Protein AF-0000000087156519 (afdb_homodimer)

Organism: NCBI:txid2511166

Secondary structure (DSSP, 8-state):
---------HHHHHHHHGGGS-HHHHHHHHHHHHTHHHHHHS-HHHHHHHHTS-HHHHHHHHHHTT-SSHHHHHHHHHHHHS--S--TTGGG-----SSTTHHHHHHHHHHHHHHHHHHTS-HHHHHHHHHHHHH-SSEEEEE-GGGHHHHHHHHHHHHTT-TTTEEETTSSS-HHHHHHH--TT-EEEEEE-SSPBHHHHHHHHHHHHTTPEEEEEESSTT-GGGTT-SEEEE--SSSS-SSS---HHHHHHHHHHHHHHHHHHHHHHHHHHHHHHHHHHHTT-B-----/---------HHHHHHHHGGGS-HHHHHHHHHHHHTHHHHHHS-HHHHHHHHTS-HHHHHHHHHHTT-SSHHHHHHHHHHHHS--S--TTGGG-----SSTTHHHHHHHHHHHHHHHHHHTS-HHHHHHHHHHHHH-SSEEEEE-GGGHHHHHHHHHHHHTT-TTTEEETTSSS-HHHHHHH--TT-EEEEEE-SSPBHHHHHHHHHHHHTTPEEEEEESSTT-GGGTT-SEEEE--SSSS-SSS---HHHHHHHHHHHHHHHHHHHHHHHHHHHHHHHHHHHTT-B-----

Foldseek 3Di:
DPPPDPDPQLLRLLVVCLVVDPPLLNLLSVLCNVPLVCLQVDDLVVSCVVSVHDSVSLQVNCVSSPHNGSVRSSCSSCCSVVVPPPLVQQVLDDDQDDDPCSVVVLVVQQVVLLVVQLVVWDLVLLLVVLVLQLQAQAEEEEDDDVCVVLSVVLQVLLCLQVVPHYYYQCPPDDNVVVLVPAALRYEYEAEDEPPGDPVSLVSLVSCVVRNHQYEYEYQDCPPNSNVPHPGYTHTHQSRRGHRGTDCSNVNVSSVSSSVSNLVVCPPSSVVSNVVSVVVCVVVVVDDDPPD/DPPPDPDPQLLRLLVVCLVVDPPLLNLLSVLCNVPLVCLQVDDLVVSCVVSVHDSVSQQVNCVSSPHNGSVRSSCSSCCSVVCVPPLVQQVLDDDQDDDPCSVVVLVVQQVVLLVVQLVVWDLVLLLVVLVLQLQAQAEEEEDDDVCVVLRVVLQVLLCLQVVPHYYYQCPPDDNVVVLVPAALRYEYEAEDEPPGDPVSLVSLVSCVVRNHQYEYEYQDCPPNSNVPHPGYTHTHQSRRGHRGTDCSNVNVSSVSSSVSNLVVCPPSSVVSNVVSVVVCVVVVVDDDPPD

Solvent-accessible surface area (backbone atoms only — not comparable to full-atom values): 29802 Å² total; per-residue (Å²): 130,84,76,67,68,53,74,63,54,56,62,53,47,47,63,69,44,37,83,78,41,58,69,72,42,27,54,54,48,50,49,40,68,73,35,48,68,53,51,49,72,49,53,64,64,58,52,16,63,74,68,72,46,59,56,65,50,49,32,50,41,20,39,74,73,70,32,93,22,39,68,53,40,31,46,41,38,23,50,59,51,30,72,40,87,73,45,66,34,57,68,43,45,64,75,70,61,82,63,97,53,34,52,31,48,50,34,45,52,25,39,50,37,48,26,55,37,35,72,68,43,59,31,60,50,42,39,54,44,20,54,54,53,61,72,28,68,34,36,38,32,32,28,55,80,68,34,27,23,46,31,48,33,40,48,52,60,42,31,42,46,35,66,89,30,58,45,55,57,52,67,89,48,64,47,67,62,50,50,70,65,56,40,52,57,24,27,36,37,40,39,48,46,89,76,35,40,35,64,51,34,50,50,37,50,38,31,55,76,35,52,20,47,29,34,19,40,25,47,48,90,80,38,74,44,39,65,88,39,77,32,74,43,60,28,53,25,71,73,22,66,45,36,53,69,41,56,40,34,52,39,44,51,39,52,40,33,42,38,44,30,43,51,74,44,41,70,62,22,46,51,39,28,45,53,42,50,51,51,46,55,68,66,55,42,48,50,75,79,51,108,127,85,75,66,68,48,76,64,53,52,62,53,46,47,64,69,43,36,83,76,41,58,69,73,42,27,53,53,49,50,50,40,67,73,34,48,68,53,51,50,73,47,52,65,65,59,51,16,62,76,68,71,46,58,55,65,50,49,32,50,42,19,39,73,73,70,32,94,23,38,69,53,39,31,47,41,36,25,50,55,52,29,66,44,88,70,43,70,35,56,67,43,46,64,76,71,60,82,62,98,54,34,51,30,49,50,35,44,52,24,38,50,36,47,27,56,36,35,73,69,42,58,31,60,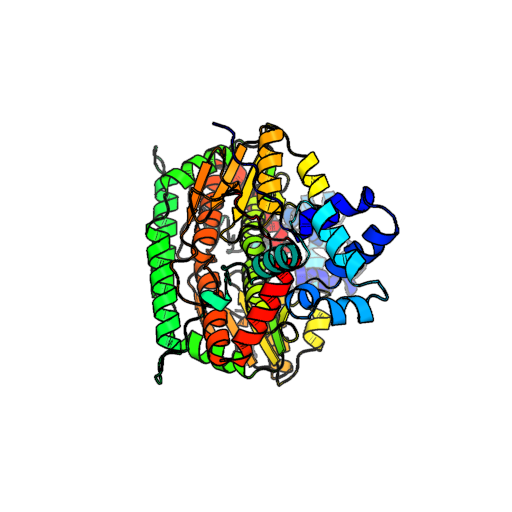51,43,39,54,44,20,54,55,53,60,71,28,66,33,38,37,32,32,27,54,80,67,34,28,22,47,31,49,34,41,49,52,58,42,33,42,46,37,68,89,31,56,42,55,54,51,68,89,46,63,47,67,63,49,50,70,65,55,38,52,57,24,25,36,36,40,38,50,47,89,77,34,39,34,65,50,36,50,50,38,49,37,30,53,74,34,52,20,46,29,34,20,40,25,47,48,89,80,38,73,45,38,65,87,40,76,33,74,43,62,27,53,24,71,74,22,65,45,36,55,68,40,57,41,34,52,39,45,51,41,53,40,32,42,39,43,31,44,49,73,44,42,70,62,24,46,50,37,28,44,53,41,50,52,53,47,56,68,66,56,41,49,52,75,81,51,112

Radius of gyration: 28.15 Å; Cα contacts (8 Å, |Δi|>4): 1035; chains: 2; bounding box: 55×90×62 Å

Sequence (582 aa):
MAQAQPKPSPLNELCSALPSLPMRLQEVGRFVAANDYDATTRSMRDLAAVAGADPASFTRLAKALGYSGWDELRAALTEARRPAQTSPFSGRAKSRRAGPNADVKLVHDKLEAEAAGLARISASAIAEAARALHTANRIWIAGFRSCRSVAELLTYQLRLFRPDAVQLVGGSGPFDLDHGAFRADDAVIVIGFAPYTTVSVETARAAHDARATLIAIADTIAAPMAEGCDHLLLFEAAASPGFFPSLTGAIAVAQSLAAVSFTLGGAGAKRKLEETEGRLAEMSQYFVEKGMAQAQPKPSPLNELCSALPSLPMRLQEVGRFVAANDYDATTRSMRDLAAVAGADPASFTRLAKALGYSGWDELRAALTEARRPAQTSPFSGRAKSRRAGPNADVKLVHDKLEAEAAGLARISASAIAEAARALHTANRIWIAGFRSCRSVAELLTYQLRLFRPDAVQLVGGSGPFDLDHGAFRADDAVIVIGFAPYTTVSVETARAAHDARATLIAIADTIAAPMAEGCDHLLLFEAAASPGFFPSLTGAIAVAQSLAAVSFTLGGAGAKRKLEETEGRLAEMSQYFVEKG

pLDDT: mean 87.18, std 15.37, range [23.73, 98.94]

Structure (mmCIF, N/CA/C/O backbone):
data_AF-0000000087156519-model_v1
#
loop_
_entity.id
_entity.type
_entity.pdbx_description
1 polymer 'Transcriptional regulator'
#
loop_
_atom_site.group_PDB
_atom_site.id
_atom_site.type_symbol
_atom_site.label_atom_id
_atom_site.label_alt_id
_atom_site.label_comp_id
_atom_site.label_asym_id
_atom_site.label_entity_id
_atom_site.label_seq_id
_atom_site.pdbx_PDB_ins_code
_atom_site.Cartn_x
_atom_site.Cartn_y
_atom_site.Cartn_z
_atom_site.occupancy
_atom_site.B_iso_or_equiv
_atom_site.auth_seq_id
_atom_site.auth_comp_id
_atom_site.auth_asym_id
_atom_site.auth_atom_id
_atom_site.pdbx_PDB_model_num
ATOM 1 N N . MET A 1 1 ? -28.344 25.875 18.547 1 23.73 1 MET A N 1
ATOM 2 C CA . MET A 1 1 ? -26.938 26.234 18.734 1 23.73 1 MET A CA 1
ATOM 3 C C . MET A 1 1 ? -26.234 26.391 17.391 1 23.73 1 MET A C 1
ATOM 5 O O . MET A 1 1 ? -26.297 25.5 16.547 1 23.73 1 MET A O 1
ATOM 9 N N . ALA A 1 2 ? -26.047 27.578 16.938 1 32.5 2 ALA A N 1
ATOM 10 C CA . ALA A 1 2 ? -25.547 27.984 15.633 1 32.5 2 ALA A CA 1
ATOM 11 C C . ALA A 1 2 ? -24.219 27.297 15.312 1 32.5 2 ALA A C 1
ATOM 13 O O . ALA A 1 2 ? -23.266 27.359 16.109 1 32.5 2 ALA A O 1
ATOM 14 N N . GLN A 1 3 ? -24.141 26.234 14.695 1 28.61 3 GLN A N 1
ATOM 15 C CA . GLN A 1 3 ? -23.031 25.391 14.266 1 28.61 3 GLN A CA 1
ATOM 16 C C . GLN A 1 3 ? -21.938 26.219 13.617 1 28.61 3 GLN A C 1
ATOM 18 O O . GLN A 1 3 ? -22.172 26.922 12.641 1 28.61 3 GLN A O 1
ATOM 23 N N . ALA A 1 4 ? -21.047 26.672 14.398 1 34.34 4 ALA A N 1
ATOM 24 C CA . ALA A 1 4 ? -19.953 27.562 14 1 34.34 4 ALA A CA 1
ATOM 25 C C . ALA A 1 4 ? -19.312 27.094 12.703 1 34.34 4 ALA A C 1
ATOM 27 O O . ALA A 1 4 ? -18.844 25.953 12.602 1 34.34 4 ALA A O 1
ATOM 28 N N . GLN A 1 5 ? -19.547 27.516 11.562 1 34.28 5 GLN A N 1
ATOM 29 C CA . GLN A 1 5 ? -18.969 27.328 10.227 1 34.28 5 GLN A CA 1
ATOM 30 C C . GLN A 1 5 ? -17.453 27.438 10.266 1 34.28 5 GLN A C 1
ATOM 32 O O . GLN A 1 5 ? -16.891 28.312 10.938 1 34.28 5 GLN A O 1
ATOM 37 N N . PRO A 1 6 ? -16.688 26.406 10.156 1 37.06 6 PRO A N 1
ATOM 38 C CA . PRO A 1 6 ? -15.227 26.562 10.148 1 37.06 6 PRO A CA 1
ATOM 39 C C . PRO A 1 6 ? -14.766 27.812 9.43 1 37.06 6 PRO A C 1
ATOM 41 O O . PRO A 1 6 ? -15.289 28.156 8.367 1 37.06 6 PRO A O 1
ATOM 44 N N . LYS A 1 7 ? -14.281 28.766 10.016 1 44.81 7 LYS A N 1
ATOM 45 C CA . LYS A 1 7 ? -13.812 30.016 9.422 1 44.81 7 LYS A CA 1
ATOM 46 C C . LYS A 1 7 ? -12.766 29.75 8.344 1 44.81 7 LYS A C 1
ATOM 48 O O . LYS A 1 7 ? -11.828 28.984 8.562 1 44.81 7 LYS A O 1
ATOM 53 N N . PRO A 1 8 ? -12.859 29.875 7.094 1 51.47 8 PRO A N 1
ATOM 54 C CA . PRO A 1 8 ? -11.922 29.766 5.98 1 51.47 8 PRO A CA 1
ATOM 55 C C . PRO A 1 8 ? -10.531 30.297 6.328 1 51.47 8 PRO A C 1
ATOM 57 O O . PRO A 1 8 ? -10.398 31.172 7.191 1 51.47 8 PRO A O 1
ATOM 60 N N . SER A 1 9 ? -9.422 29.438 6.012 1 63.62 9 SER A N 1
ATOM 61 C CA . SER A 1 9 ? -8.086 30 6.16 1 63.62 9 SER A CA 1
ATOM 62 C C . SER A 1 9 ? -8.031 31.453 5.68 1 63.62 9 SER A C 1
ATOM 64 O O . SER A 1 9 ? -8.789 31.828 4.781 1 63.62 9 SER A O 1
ATOM 66 N N . PRO A 1 10 ? -7.383 32.25 6.414 1 74.25 10 PRO A N 1
ATOM 67 C CA . PRO A 1 10 ? -7.297 33.656 5.996 1 74.25 10 PRO A CA 1
ATOM 68 C C . PRO A 1 10 ? -6.91 33.812 4.527 1 74.25 10 PRO A C 1
ATOM 70 O O . PRO A 1 10 ? -7.395 34.719 3.85 1 74.25 10 PRO A O 1
ATOM 73 N N . LEU A 1 11 ? -6.168 32.75 4.125 1 73.94 11 LEU A N 1
ATOM 74 C CA . LEU A 1 11 ? -5.801 32.812 2.715 1 73.94 11 LEU A CA 1
ATOM 75 C C . LEU A 1 11 ? -6.996 32.469 1.831 1 73.94 11 LEU A C 1
ATOM 77 O O . LEU A 1 11 ? -7.188 33.062 0.776 1 73.94 11 LEU A O 1
ATOM 81 N N . ASN A 1 12 ? -7.738 31.5 2.238 1 70.62 12 ASN A N 1
ATOM 82 C CA . ASN A 1 12 ? -8.945 31.156 1.5 1 70.62 12 ASN A CA 1
ATOM 83 C C . ASN A 1 12 ? -9.969 32.281 1.521 1 70.62 12 ASN A C 1
ATOM 85 O O . ASN A 1 12 ? -10.633 32.531 0.517 1 70.62 12 ASN A O 1
ATOM 89 N N . GLU A 1 13 ? -10.078 32.875 2.607 1 75.5 13 GLU A N 1
ATOM 90 C CA . GLU A 1 13 ? -10.953 34.031 2.723 1 75.5 13 GLU A CA 1
ATOM 91 C C . GLU A 1 13 ? -10.516 35.156 1.774 1 75.5 13 GLU A C 1
ATOM 93 O O . GLU A 1 13 ? -11.352 35.781 1.11 1 75.5 13 GLU A O 1
ATOM 98 N N . LEU A 1 14 ? -9.266 35.344 1.737 1 80.62 14 LEU A N 1
ATOM 99 C CA . LEU A 1 14 ? -8.688 36.344 0.848 1 80.62 14 LEU A CA 1
ATOM 100 C C . LEU A 1 14 ? -9 36 -0.609 1 80.62 14 LEU A C 1
ATOM 102 O O . LEU A 1 14 ? -9.516 36.875 -1.342 1 80.62 14 LEU A O 1
ATOM 106 N N . CYS A 1 15 ? -8.758 34.781 -0.983 1 76.5 15 CYS A N 1
ATOM 107 C CA . CYS A 1 15 ? -8.945 34.375 -2.371 1 76.5 15 CYS A CA 1
ATOM 108 C C . CYS A 1 15 ? -10.414 34.406 -2.762 1 76.5 15 CYS A C 1
ATOM 110 O O . CYS A 1 15 ? -10.75 34.812 -3.881 1 76.5 15 CYS A O 1
ATOM 112 N N . SER A 1 16 ? -11.219 34.094 -1.845 1 76.25 16 SER A N 1
ATOM 113 C CA . SER A 1 16 ? -12.656 34.094 -2.1 1 76.25 16 SER A CA 1
ATOM 114 C C . SER A 1 16 ? -13.188 35.531 -2.201 1 76.25 16 SER A C 1
ATOM 116 O O . SER A 1 16 ? -14.156 35.781 -2.918 1 76.25 16 SER A O 1
ATOM 118 N N . ALA A 1 17 ? -12.547 36.406 -1.585 1 80.25 17 ALA A N 1
ATOM 119 C CA . ALA A 1 17 ? -13.039 37.781 -1.518 1 80.25 17 ALA A CA 1
ATOM 120 C C . ALA A 1 17 ? -12.477 38.625 -2.666 1 80.25 17 ALA A C 1
ATOM 122 O O . ALA A 1 17 ? -13.008 39.688 -2.982 1 80.25 17 ALA A O 1
ATOM 123 N N . LEU A 1 18 ? -11.469 38.125 -3.342 1 82 18 LEU A N 1
ATOM 124 C CA . LEU A 1 18 ? -10.703 38.875 -4.32 1 82 18 LEU A CA 1
ATOM 125 C C . LEU A 1 18 ? -11.617 39.438 -5.402 1 82 18 LEU A C 1
ATOM 127 O O . LEU A 1 18 ? -11.547 40.625 -5.727 1 82 18 LEU A O 1
ATOM 131 N N . PRO A 1 19 ? -12.57 38.656 -5.883 1 78 19 PRO A N 1
ATOM 132 C CA . PRO A 1 19 ? -13.391 39.156 -6.984 1 78 19 PRO A CA 1
ATOM 133 C C . PRO A 1 19 ? -14.297 40.312 -6.555 1 78 19 PRO A C 1
ATOM 135 O O . PRO A 1 19 ? -14.727 41.125 -7.391 1 78 19 PRO A O 1
ATOM 138 N N . SER A 1 20 ? -14.539 40.469 -5.367 1 85.19 20 SER A N 1
ATOM 139 C CA . SER A 1 20 ? -15.484 41.469 -4.879 1 85.19 20 SER A CA 1
ATOM 140 C C . SER A 1 20 ? -14.766 42.719 -4.402 1 85.19 20 SER A C 1
ATOM 142 O O . SER A 1 20 ? -15.406 43.719 -4.078 1 85.19 20 SER A O 1
ATOM 144 N N . LEU A 1 21 ? -13.531 42.719 -4.496 1 86.56 21 LEU A N 1
ATOM 145 C CA . LEU A 1 21 ? -12.75 43.875 -4 1 86.56 21 LEU A CA 1
ATOM 146 C C . LEU A 1 21 ? -12.484 44.875 -5.117 1 86.56 21 LEU A C 1
ATOM 148 O O . LEU A 1 21 ? -12.445 44.5 -6.293 1 86.56 21 LEU A O 1
ATOM 152 N N . PRO A 1 22 ? -12.414 46.188 -4.773 1 89.06 22 PRO A N 1
ATOM 153 C CA . PRO A 1 22 ? -11.969 47.156 -5.773 1 89.06 22 PRO A CA 1
ATOM 154 C C . PRO A 1 22 ? -10.625 46.781 -6.391 1 89.06 22 PRO A C 1
ATOM 156 O O . PRO A 1 22 ? -9.82 46.094 -5.766 1 89.06 22 PRO A O 1
ATOM 159 N N . MET A 1 23 ? -10.414 47.25 -7.555 1 85.94 23 MET A N 1
ATOM 160 C CA . MET A 1 23 ? -9.289 46.875 -8.398 1 85.94 23 MET A CA 1
ATOM 161 C C . MET A 1 23 ? -7.969 47.031 -7.648 1 85.94 23 MET A C 1
ATOM 163 O O . MET A 1 23 ? -7.105 46.156 -7.711 1 85.94 23 MET A O 1
ATOM 167 N N . ARG A 1 24 ? -7.836 48.125 -7 1 85.75 24 ARG A N 1
ATOM 168 C CA . ARG A 1 24 ? -6.582 48.375 -6.305 1 85.75 24 ARG A CA 1
ATOM 169 C C . ARG A 1 24 ? -6.355 47.375 -5.18 1 85.75 24 ARG A C 1
ATOM 171 O O . ARG A 1 24 ? -5.23 46.906 -4.965 1 85.75 24 ARG A O 1
ATOM 178 N N . LEU A 1 25 ? -7.406 47 -4.469 1 90.62 25 LEU A N 1
ATOM 179 C CA . LEU A 1 25 ? -7.309 46.031 -3.383 1 90.62 25 LEU A CA 1
ATOM 180 C C . LEU A 1 25 ? -7.148 44.625 -3.932 1 90.62 25 LEU A C 1
ATOM 182 O O . LEU A 1 25 ? -6.492 43.781 -3.311 1 90.62 25 LEU A O 1
ATOM 186 N N . GLN A 1 26 ? -7.656 44.344 -5.082 1 89.44 26 GLN A N 1
ATOM 187 C CA . GLN A 1 26 ? -7.453 43.062 -5.73 1 89.44 26 GLN A CA 1
ATOM 188 C C . GLN A 1 26 ? -5.973 42.812 -6.02 1 89.44 26 GLN A C 1
ATOM 190 O O . GLN A 1 26 ? -5.473 41.719 -5.828 1 89.44 26 GLN A O 1
ATOM 195 N N . GLU A 1 27 ? -5.379 43.844 -6.508 1 87.62 27 GLU A N 1
ATOM 196 C CA . GLU A 1 27 ? -3.961 43.719 -6.836 1 87.62 27 GLU A CA 1
ATOM 197 C C . GLU A 1 27 ? -3.135 43.406 -5.598 1 87.62 27 GLU A C 1
ATOM 199 O O . GLU A 1 27 ? -2.289 42.5 -5.625 1 87.62 27 GLU A O 1
ATOM 204 N N . VAL A 1 28 ? -3.396 44.156 -4.523 1 90.31 28 VAL A N 1
ATOM 205 C CA . VAL A 1 28 ? -2.686 43.938 -3.268 1 90.31 28 VAL A CA 1
ATOM 206 C C . VAL A 1 28 ? -3.039 42.562 -2.717 1 90.31 28 VAL A C 1
ATOM 208 O O . VAL A 1 28 ? -2.16 41.812 -2.258 1 90.31 28 VAL A O 1
ATOM 211 N N . GLY A 1 29 ? -4.297 42.125 -2.781 1 89.75 29 GLY A N 1
ATOM 212 C CA . GLY A 1 29 ? -4.734 40.844 -2.33 1 89.75 29 GLY A CA 1
ATOM 213 C C . GLY A 1 29 ? -4.094 39.688 -3.096 1 89.75 29 GLY A C 1
ATOM 214 O O . GLY A 1 29 ? -3.672 38.688 -2.502 1 89.75 29 GLY A O 1
ATOM 215 N N . ARG A 1 30 ? -4.031 39.844 -4.395 1 83.94 30 ARG A N 1
ATOM 216 C CA . ARG A 1 30 ? -3.369 38.812 -5.223 1 83.94 30 ARG A CA 1
ATOM 217 C C . ARG A 1 30 ? -1.894 38.688 -4.859 1 83.94 30 ARG A C 1
ATOM 219 O O . ARG A 1 30 ? -1.342 37.594 -4.848 1 83.94 30 ARG A O 1
ATOM 226 N N . PHE A 1 31 ? -1.334 39.844 -4.699 1 86.56 31 PHE A N 1
ATOM 227 C CA . PHE A 1 31 ? 0.065 39.844 -4.289 1 86.56 31 PHE A CA 1
ATOM 228 C C . PHE A 1 31 ? 0.248 39.062 -2.986 1 86.56 31 PHE A C 1
ATOM 230 O O . PHE A 1 31 ? 1.136 38.219 -2.881 1 86.56 31 PHE A O 1
ATOM 237 N N . VAL A 1 32 ? -0.592 39.281 -1.939 1 86.31 32 VAL A N 1
ATOM 238 C CA . VAL A 1 32 ? -0.508 38.625 -0.637 1 86.31 32 VAL A CA 1
ATOM 239 C C . VAL A 1 32 ? -0.755 37.125 -0.794 1 86.31 32 VAL A C 1
ATOM 241 O O . VAL A 1 32 ? -0.045 36.312 -0.204 1 86.31 32 VAL A O 1
ATOM 244 N N . ALA A 1 33 ? -1.705 36.844 -1.602 1 79 33 ALA A N 1
ATOM 245 C CA . ALA A 1 33 ? -2.031 35.438 -1.836 1 79 33 ALA A CA 1
ATOM 246 C C . ALA A 1 33 ? -0.871 34.688 -2.51 1 79 33 ALA A C 1
ATOM 248 O O . ALA A 1 33 ? -0.598 33.531 -2.203 1 79 33 ALA A O 1
ATOM 249 N N . ALA A 1 34 ? -0.199 35.406 -3.348 1 75.25 34 ALA A N 1
ATOM 250 C CA . ALA A 1 34 ? 0.917 34.844 -4.094 1 75.25 34 ALA A CA 1
ATOM 251 C C . ALA A 1 34 ? 2.186 34.812 -3.246 1 75.25 34 ALA A C 1
ATOM 253 O O . ALA A 1 34 ? 3.1 34.031 -3.51 1 75.25 34 ALA A O 1
ATOM 254 N N . ASN A 1 35 ? 2.268 35.719 -2.334 1 75.38 35 ASN A N 1
ATOM 255 C CA . ASN A 1 35 ? 3.438 35.844 -1.474 1 75.38 35 ASN A CA 1
ATOM 256 C C . ASN A 1 35 ? 3.074 35.656 -0.003 1 75.38 35 ASN A C 1
ATOM 258 O O . ASN A 1 35 ? 3.436 36.469 0.839 1 75.38 35 ASN A O 1
ATOM 262 N N . ASP A 1 36 ? 2.311 34.594 0.16 1 72.06 36 ASP A N 1
ATOM 263 C CA . ASP A 1 36 ? 1.733 34.344 1.479 1 72.06 36 ASP A CA 1
ATOM 264 C C . ASP A 1 36 ? 2.826 34.188 2.533 1 72.06 36 ASP A C 1
ATOM 266 O O . ASP A 1 36 ? 2.686 34.656 3.66 1 72.06 36 ASP A O 1
ATOM 270 N N . TYR A 1 37 ? 3.914 33.531 2.238 1 69.44 37 TYR A N 1
ATOM 271 C CA . TYR A 1 37 ? 5.039 33.375 3.158 1 69.44 37 TYR A CA 1
ATOM 272 C C . TYR A 1 37 ? 5.629 34.75 3.504 1 69.44 37 TYR A C 1
ATOM 274 O O . TYR A 1 37 ? 5.824 35.062 4.68 1 69.44 37 TYR A O 1
ATOM 282 N N . ASP A 1 38 ? 5.906 35.5 2.568 1 76.44 38 ASP A N 1
ATOM 283 C CA . ASP A 1 38 ? 6.477 36.812 2.781 1 76.44 38 ASP A CA 1
ATOM 284 C C . ASP A 1 38 ? 5.527 37.719 3.586 1 76.44 38 ASP A C 1
ATOM 286 O O . ASP A 1 38 ? 5.969 38.5 4.414 1 76.44 38 ASP A O 1
ATOM 290 N N . ALA A 1 39 ? 4.246 37.5 3.365 1 80.81 39 ALA A N 1
ATOM 291 C CA . ALA A 1 39 ? 3.234 38.312 4.062 1 80.81 39 ALA A CA 1
ATOM 292 C C . ALA A 1 39 ? 3.289 38.062 5.566 1 80.81 39 ALA A C 1
ATOM 294 O O . ALA A 1 39 ? 2.857 38.906 6.352 1 80.81 39 ALA A O 1
ATOM 295 N N . THR A 1 40 ? 3.846 36.906 5.922 1 78.19 40 THR A N 1
ATOM 296 C CA . THR A 1 40 ? 3.902 36.562 7.344 1 78.19 40 THR A CA 1
ATOM 297 C C . THR A 1 40 ? 5.27 36.906 7.922 1 78.19 40 THR A C 1
ATOM 299 O O . THR A 1 40 ? 5.434 36.969 9.141 1 78.19 40 THR A O 1
ATOM 302 N N . THR A 1 41 ? 6.273 37.125 7.141 1 76.5 41 THR A N 1
ATOM 303 C CA . THR A 1 41 ? 7.637 37.25 7.645 1 76.5 41 THR A CA 1
ATOM 304 C C . THR A 1 41 ? 8.164 38.656 7.434 1 76.5 41 THR A C 1
ATOM 306 O O . THR A 1 41 ? 9.07 39.094 8.141 1 76.5 41 THR A O 1
ATOM 309 N N . ARG A 1 42 ? 7.637 39.375 6.559 1 79.81 42 ARG A N 1
ATOM 310 C CA . ARG A 1 42 ? 8.141 40.688 6.219 1 79.81 42 ARG A CA 1
ATOM 311 C C . ARG A 1 42 ? 7.234 41.781 6.793 1 79.81 42 ARG A C 1
ATOM 313 O O . ARG A 1 42 ? 6.062 41.531 7.082 1 79.81 42 ARG A O 1
ATOM 320 N N . SER A 1 43 ? 7.797 43 6.953 1 87.19 43 SER A N 1
ATOM 321 C CA . SER A 1 43 ? 7.012 44.125 7.426 1 87.19 43 SER A CA 1
ATOM 322 C C . SER A 1 43 ? 6.059 44.625 6.344 1 87.19 43 SER A C 1
ATOM 324 O O . SER A 1 43 ? 6.281 44.375 5.156 1 87.19 43 SER A O 1
ATOM 326 N N . MET A 1 44 ? 5.004 45.25 6.793 1 88.12 44 MET A N 1
ATOM 327 C CA . MET A 1 44 ? 4.043 45.844 5.863 1 88.12 44 MET A CA 1
ATOM 328 C C . MET A 1 44 ? 4.734 46.812 4.891 1 88.12 44 MET A C 1
ATOM 330 O O . MET A 1 44 ? 4.418 46.812 3.699 1 88.12 44 MET A O 1
ATOM 334 N N . ARG A 1 45 ? 5.668 47.594 5.391 1 88.94 45 ARG A N 1
ATOM 335 C CA . ARG A 1 45 ? 6.383 48.562 4.566 1 88.94 45 ARG A CA 1
ATOM 336 C C . ARG A 1 45 ? 7.184 47.875 3.473 1 88.94 45 ARG A C 1
ATOM 338 O O . ARG A 1 45 ? 7.18 48.312 2.318 1 88.94 45 ARG A O 1
ATOM 345 N N . ASP A 1 46 ? 7.855 46.812 3.814 1 88.06 46 ASP A N 1
ATOM 346 C CA . ASP A 1 46 ? 8.633 46.031 2.854 1 88.06 46 ASP A CA 1
ATOM 347 C C . ASP A 1 46 ? 7.734 45.406 1.801 1 88.06 46 ASP A C 1
ATOM 349 O O . ASP A 1 46 ? 8.055 45.406 0.61 1 88.06 46 ASP A O 1
ATOM 353 N N . LEU A 1 47 ? 6.605 44.781 2.244 1 89.31 47 LEU A N 1
ATOM 354 C CA . LEU A 1 47 ? 5.652 44.125 1.341 1 89.31 47 LEU A CA 1
ATOM 355 C C . LEU A 1 47 ? 5.082 45.156 0.348 1 89.31 47 LEU A C 1
ATOM 357 O O . LEU A 1 47 ? 4.969 44.844 -0.844 1 89.31 47 LEU A O 1
ATOM 361 N N . ALA A 1 48 ? 4.801 46.312 0.843 1 92.25 48 ALA A N 1
ATOM 362 C CA . ALA A 1 48 ? 4.258 47.406 0.007 1 92.25 48 ALA A CA 1
ATOM 363 C C . ALA A 1 48 ? 5.27 47.844 -1.049 1 92.25 48 ALA A C 1
ATOM 365 O O . ALA A 1 48 ? 4.91 48.031 -2.209 1 92.25 48 ALA A O 1
ATOM 366 N N . ALA A 1 49 ? 6.492 47.969 -0.618 1 90.62 49 ALA A N 1
ATOM 367 C CA . ALA A 1 49 ? 7.547 48.375 -1.539 1 90.62 49 ALA A CA 1
ATOM 368 C C . ALA A 1 49 ? 7.699 47.375 -2.684 1 90.62 49 ALA A C 1
ATOM 370 O O . ALA A 1 49 ? 7.82 47.75 -3.846 1 90.62 49 ALA A O 1
ATOM 371 N N . VAL A 1 50 ? 7.629 46.062 -2.352 1 86.81 50 VAL A N 1
ATOM 372 C CA . VAL A 1 50 ? 7.805 45 -3.336 1 86.81 50 VAL A CA 1
ATOM 373 C C . VAL A 1 50 ? 6.574 44.938 -4.234 1 86.81 50 VAL A C 1
ATOM 375 O O . VAL A 1 50 ? 6.695 44.688 -5.441 1 86.81 50 VAL A O 1
ATOM 378 N N . ALA A 1 51 ? 5.426 45.125 -3.66 1 88.12 51 ALA A N 1
ATOM 379 C CA . ALA A 1 51 ? 4.164 45.031 -4.387 1 88.12 51 ALA A CA 1
ATOM 380 C C . ALA A 1 51 ? 3.898 46.312 -5.199 1 88.12 51 ALA A C 1
ATOM 382 O O . ALA A 1 51 ? 3.014 46.312 -6.059 1 88.12 51 ALA A O 1
ATOM 383 N N . GLY A 1 52 ? 4.637 47.375 -4.953 1 89.12 52 GLY A N 1
ATOM 384 C CA . GLY A 1 52 ? 4.367 48.656 -5.59 1 89.12 52 GLY A CA 1
ATOM 385 C C . GLY A 1 52 ? 3.057 49.281 -5.152 1 89.12 52 GLY A C 1
ATOM 386 O O . GLY A 1 52 ? 2.34 49.875 -5.965 1 89.12 52 GLY A O 1
ATOM 387 N N . ALA A 1 53 ? 2.629 49.062 -3.994 1 91 53 ALA A N 1
ATOM 388 C CA . ALA A 1 53 ? 1.371 49.562 -3.459 1 91 53 ALA A CA 1
ATOM 389 C C . ALA A 1 53 ? 1.614 50.438 -2.225 1 91 53 ALA A C 1
ATOM 391 O O . ALA A 1 53 ? 2.697 50.406 -1.636 1 91 53 ALA A O 1
ATOM 392 N N . ASP A 1 54 ? 0.66 51.312 -1.935 1 90.88 54 ASP A N 1
ATOM 393 C CA . ASP A 1 54 ? 0.682 52.094 -0.702 1 90.88 54 ASP A CA 1
ATOM 394 C C . ASP A 1 54 ? 0.438 51.219 0.516 1 90.88 54 ASP A C 1
ATOM 396 O O . ASP A 1 54 ? -0.428 50.344 0.489 1 90.88 54 ASP A O 1
ATOM 400 N N . PRO A 1 55 ? 1.303 51.406 1.573 1 92.75 55 PRO A N 1
ATOM 401 C CA . PRO A 1 55 ? 1.071 50.625 2.799 1 92.75 55 PRO A CA 1
ATOM 402 C C . PRO A 1 55 ? -0.379 50.688 3.273 1 92.75 55 PRO A C 1
ATOM 404 O O . PRO A 1 55 ? -0.902 49.719 3.814 1 92.75 55 PRO A O 1
ATOM 407 N N . ALA A 1 56 ? -1.025 51.781 3.021 1 93.19 56 ALA A N 1
ATOM 408 C CA . ALA A 1 56 ? -2.418 51.938 3.428 1 93.19 56 ALA A CA 1
ATOM 409 C C . ALA A 1 56 ? -3.324 50.938 2.717 1 93.19 56 ALA A C 1
ATOM 411 O O . ALA A 1 56 ? -4.363 50.562 3.252 1 93.19 56 ALA A O 1
ATOM 412 N N . SER A 1 57 ? -2.955 50.594 1.535 1 94.12 57 SER A N 1
ATOM 413 C CA . SER A 1 57 ? -3.744 49.625 0.773 1 94.12 57 SER A CA 1
ATOM 414 C C . SER A 1 57 ? -3.799 48.281 1.479 1 94.12 57 SER A C 1
ATOM 416 O O . SER A 1 57 ? -4.801 47.562 1.394 1 94.12 57 SER A O 1
ATOM 418 N N . PHE A 1 58 ? -2.744 47.875 2.23 1 93.5 58 PHE A N 1
ATOM 419 C CA . PHE A 1 58 ? -2.727 46.625 2.988 1 93.5 58 PHE A CA 1
ATOM 420 C C . PHE A 1 58 ? -3.688 46.688 4.168 1 93.5 58 PHE A C 1
ATOM 422 O O . PHE A 1 58 ? -4.398 45.719 4.457 1 93.5 58 PHE A O 1
ATOM 429 N N . THR A 1 59 ? -3.736 47.812 4.789 1 93.44 59 THR A N 1
ATOM 430 C CA . THR A 1 59 ? -4.672 48.031 5.887 1 93.44 59 THR A CA 1
ATOM 431 C C . THR A 1 59 ? -6.113 48 5.379 1 93.44 59 THR A C 1
ATOM 433 O O . THR A 1 59 ? -6.988 47.406 6 1 93.44 59 THR A O 1
ATOM 436 N N . ARG A 1 60 ? -6.348 48.625 4.293 1 94.25 60 ARG A N 1
ATOM 437 C CA . ARG A 1 60 ? -7.68 48.656 3.695 1 94.25 60 ARG A CA 1
ATOM 438 C C . ARG A 1 60 ? -8.109 47.25 3.285 1 94.25 60 ARG A C 1
ATOM 440 O O . ARG A 1 60 ? -9.273 46.875 3.441 1 94.25 60 ARG A O 1
ATOM 447 N N . LEU A 1 61 ? -7.121 46.531 2.668 1 92.88 61 LEU A N 1
ATOM 448 C CA . LEU A 1 61 ? -7.406 45.125 2.332 1 92.88 61 LEU A CA 1
ATOM 449 C C . LEU A 1 61 ? -7.84 44.344 3.568 1 92.88 61 LEU A C 1
ATOM 451 O O . LEU A 1 61 ? -8.836 43.625 3.535 1 92.88 61 LEU A O 1
ATOM 455 N N . ALA A 1 62 ? -7.078 44.438 4.664 1 92.88 62 ALA A N 1
ATOM 456 C CA . ALA A 1 62 ? -7.387 43.75 5.906 1 92.88 62 ALA A CA 1
ATOM 457 C C . ALA A 1 62 ? -8.781 44.094 6.414 1 92.88 62 ALA A C 1
ATOM 459 O O . ALA A 1 62 ? -9.562 43.219 6.789 1 92.88 62 ALA A O 1
ATOM 460 N N . LYS A 1 63 ? -9.117 45.344 6.348 1 92.81 63 LYS A N 1
ATOM 461 C CA . LYS A 1 63 ? -10.43 45.812 6.805 1 92.81 63 LYS A CA 1
ATOM 462 C C . LYS A 1 63 ? -11.539 45.312 5.895 1 92.81 63 LYS A C 1
ATOM 464 O O . LYS A 1 63 ? -12.609 44.938 6.371 1 92.81 63 LYS A O 1
ATOM 469 N N . ALA A 1 64 ? -11.266 45.344 4.648 1 91.94 64 ALA A N 1
ATOM 470 C CA . ALA A 1 64 ? -12.25 44.812 3.697 1 91.94 64 ALA A CA 1
ATOM 471 C C . ALA A 1 64 ? -12.539 43.344 3.949 1 91.94 64 ALA A C 1
ATOM 473 O O . ALA A 1 64 ? -13.641 42.875 3.666 1 91.94 64 ALA A O 1
ATOM 474 N N . LEU A 1 65 ? -11.562 42.656 4.461 1 88.19 65 LEU A N 1
ATOM 475 C CA . LEU A 1 65 ? -11.703 41.219 4.746 1 88.19 65 LEU A CA 1
ATOM 476 C C . LEU A 1 65 ? -12.273 41.031 6.145 1 88.19 65 LEU A C 1
ATOM 478 O O . LEU A 1 65 ? -12.445 39.875 6.578 1 88.19 65 LEU A O 1
ATOM 482 N N . GLY A 1 66 ? -12.5 42.156 6.879 1 87.75 66 GLY A N 1
ATOM 483 C CA . GLY A 1 66 ? -13.141 42.062 8.18 1 87.75 66 GLY A CA 1
ATOM 484 C C . GLY A 1 66 ? -12.164 42.062 9.336 1 87.75 66 GLY A C 1
ATOM 485 O O . GLY A 1 66 ? -12.539 41.812 10.477 1 87.75 66 GLY A O 1
ATOM 486 N N . TYR A 1 67 ? -10.969 42.281 9.062 1 91.19 67 TYR A N 1
ATOM 487 C CA . TYR A 1 67 ? -9.977 42.375 10.125 1 91.19 67 TYR A CA 1
ATOM 488 C C . TYR A 1 67 ? -9.836 43.812 10.609 1 91.19 67 TYR A C 1
ATOM 490 O O . TYR A 1 67 ? -10.203 44.75 9.898 1 91.19 67 TYR A O 1
ATOM 498 N N . SER A 1 68 ? -9.312 44 11.789 1 90.88 68 SER A N 1
ATOM 499 C CA . SER A 1 68 ? -9.156 45.344 12.352 1 90.88 68 SER A CA 1
ATOM 500 C C . SER A 1 68 ? -8.031 46.094 11.656 1 90.88 68 SER A C 1
ATOM 502 O O . SER A 1 68 ? -7.996 47.344 11.68 1 90.88 68 SER A O 1
ATOM 504 N N . GLY A 1 69 ? -7.121 45.469 11.047 1 92.44 69 GLY A N 1
ATOM 505 C CA . GLY A 1 69 ? -5.973 46.031 10.352 1 92.44 69 GLY A CA 1
ATOM 506 C C . GLY A 1 69 ? -5.039 45 9.789 1 92.44 69 GLY A C 1
ATOM 507 O O . GLY A 1 69 ? -5.328 43.781 9.875 1 92.44 69 GLY A O 1
ATOM 508 N N . TRP A 1 70 ? -3.971 45.5 9.234 1 91.69 70 TRP A N 1
ATOM 509 C CA . TRP A 1 70 ? -3.006 44.594 8.602 1 91.69 70 TRP A CA 1
ATOM 510 C C . TRP A 1 70 ? -2.396 43.656 9.625 1 91.69 70 TRP A C 1
ATOM 512 O O . TRP A 1 70 ? -2.23 42.469 9.352 1 91.69 70 TRP A O 1
ATOM 522 N N . ASP A 1 71 ? -2.098 44.125 10.836 1 88.75 71 ASP A N 1
ATOM 523 C CA . ASP A 1 71 ? -1.449 43.312 11.852 1 88.75 71 ASP A CA 1
ATOM 524 C C . ASP A 1 71 ? -2.311 42.094 12.203 1 88.75 71 ASP A C 1
ATOM 526 O O . ASP A 1 71 ? -1.794 41 12.391 1 88.75 71 ASP A O 1
ATOM 530 N N . GLU A 1 72 ? -3.541 42.281 12.258 1 88.19 72 GLU A N 1
ATOM 531 C CA . GLU A 1 72 ? -4.449 41.156 12.555 1 88.19 72 GLU A CA 1
ATOM 532 C C . GLU A 1 72 ? -4.516 40.188 11.398 1 88.19 72 GLU A C 1
ATOM 534 O O . GLU A 1 72 ? -4.504 38.969 11.609 1 88.19 72 GLU A O 1
ATOM 539 N N . LEU A 1 73 ? -4.664 40.688 10.211 1 87.25 73 LEU A N 1
ATOM 540 C CA . LEU A 1 73 ? -4.645 39.781 9.062 1 87.25 73 LEU A CA 1
ATOM 541 C C . LEU A 1 73 ? -3.322 39.031 8.984 1 87.25 73 LEU A C 1
ATOM 543 O O . LEU A 1 73 ? -3.309 37.812 8.758 1 87.25 73 LEU A O 1
ATOM 547 N N . ARG A 1 74 ? -2.264 39.75 9.141 1 82.69 74 ARG A N 1
ATOM 548 C CA . ARG A 1 74 ? -0.95 39.125 9.141 1 82.69 74 ARG A CA 1
ATOM 549 C C . ARG A 1 74 ? -0.859 38.062 10.234 1 82.69 74 ARG A C 1
ATOM 551 O O . ARG A 1 74 ? -0.355 36.969 9.992 1 82.69 74 ARG A O 1
ATOM 558 N N . ALA A 1 75 ? -1.261 38.375 11.391 1 77.75 75 ALA A N 1
ATOM 559 C CA . ALA A 1 75 ? -1.275 37.375 12.469 1 77.75 75 ALA A CA 1
ATOM 560 C C . ALA A 1 75 ? -2.102 36.156 12.086 1 77.75 75 ALA A C 1
ATOM 562 O O . ALA A 1 75 ? -1.704 35.031 12.352 1 77.75 75 ALA A O 1
ATOM 563 N N . ALA A 1 76 ? -3.18 36.469 11.484 1 75.62 76 ALA A N 1
ATOM 564 C CA . ALA A 1 76 ? -4.031 35.375 11.023 1 75.62 76 ALA A CA 1
ATOM 565 C C . ALA A 1 76 ? -3.332 34.531 9.945 1 75.62 76 ALA A C 1
ATOM 567 O O . ALA A 1 76 ? -3.4 33.312 9.953 1 75.62 76 ALA A O 1
ATOM 568 N N . LEU A 1 77 ? -2.756 35.25 9.047 1 73.44 77 LEU A N 1
ATOM 569 C CA . LEU A 1 77 ? -1.993 34.562 8.008 1 73.44 77 LEU A CA 1
ATOM 570 C C . LEU A 1 77 ? -0.818 33.812 8.609 1 73.44 77 LEU A C 1
ATOM 572 O O . LEU A 1 77 ? -0.524 32.688 8.195 1 73.44 77 LEU A O 1
ATOM 576 N N . THR A 1 78 ? -0.119 34.562 9.492 1 69.19 78 THR A N 1
ATOM 577 C CA . THR A 1 78 ? 0.996 33.906 10.18 1 69.19 78 THR A CA 1
ATOM 578 C C . THR A 1 78 ? 0.519 32.688 10.953 1 69.19 78 THR A C 1
ATOM 580 O O . THR A 1 78 ? 1.147 31.625 10.898 1 69.19 78 THR A O 1
ATOM 583 N N . GLU A 1 79 ? -0.496 33.125 11.695 1 60.66 79 GLU A N 1
ATOM 584 C CA . GLU A 1 79 ? -1.076 32 12.438 1 60.66 79 GLU A CA 1
ATOM 585 C C . GLU A 1 79 ? -1.504 30.875 11.508 1 60.66 79 GLU A C 1
ATOM 587 O O . GLU A 1 79 ? -1.34 29.688 11.836 1 60.66 79 GLU A O 1
ATOM 592 N N . ALA A 1 80 ? -2.109 31.484 10.469 1 55.38 80 ALA A N 1
ATOM 593 C CA . ALA A 1 80 ? -2.529 30.5 9.469 1 55.38 80 ALA A CA 1
ATOM 594 C C . ALA A 1 80 ? -1.327 29.766 8.875 1 55.38 80 ALA A C 1
ATOM 596 O O . ALA A 1 80 ? -1.448 28.625 8.414 1 55.38 80 ALA A O 1
ATOM 597 N N . ARG A 1 81 ? -0.389 30.719 8.672 1 47.75 81 ARG A N 1
ATOM 598 C CA . ARG A 1 81 ? 0.863 30.156 8.18 1 47.75 81 ARG A CA 1
ATOM 599 C C . ARG A 1 81 ? 1.643 29.484 9.305 1 47.75 81 ARG A C 1
ATOM 601 O O . ARG A 1 81 ? 2.623 28.781 9.055 1 47.75 81 ARG A O 1
ATOM 608 N N . ARG A 1 82 ? 1.533 30.312 10.445 1 44.94 82 ARG A N 1
ATOM 609 C CA . ARG A 1 82 ? 2.166 29.547 11.516 1 44.94 82 ARG A CA 1
ATOM 610 C C . ARG A 1 82 ? 2.145 28.062 11.203 1 44.94 82 ARG A C 1
ATOM 612 O O . ARG A 1 82 ? 1.134 27.531 10.734 1 44.94 82 ARG A O 1
ATOM 619 N N . PRO A 1 83 ? 3.398 27.906 10.773 1 39.94 83 PRO A N 1
ATOM 620 C CA . PRO A 1 83 ? 3.23 26.453 10.727 1 39.94 83 PRO A CA 1
ATOM 621 C C . PRO A 1 83 ? 2.055 25.969 11.57 1 39.94 83 PRO A C 1
ATOM 623 O O . PRO A 1 83 ? 1.965 26.297 12.758 1 39.94 83 PRO A O 1
ATOM 626 N N . ALA A 1 84 ? 0.79 26.531 11.227 1 40.62 84 ALA A N 1
ATOM 627 C CA . ALA A 1 84 ? -0.062 25.859 12.203 1 40.62 84 ALA A CA 1
ATOM 628 C C . ALA A 1 84 ? 0.737 24.844 13.023 1 40.62 84 ALA A C 1
ATOM 630 O O . ALA A 1 84 ? 1.819 24.422 12.609 1 40.62 84 ALA A O 1
ATOM 631 N N . GLN A 1 85 ? 0.204 24.469 14.016 1 43.69 85 GLN A N 1
ATOM 632 C CA . GLN A 1 85 ? 0.477 23.188 14.672 1 43.69 85 GLN A CA 1
ATOM 633 C C . GLN A 1 85 ? 1.077 22.188 13.688 1 43.69 85 GLN A C 1
ATOM 635 O O . GLN A 1 85 ? 1.862 21.312 14.078 1 43.69 85 GLN A O 1
ATOM 640 N N . THR A 1 86 ? 0.403 21.516 12.383 1 52.78 86 THR A N 1
ATOM 641 C CA . THR A 1 86 ? 0.491 20.078 12.18 1 52.78 86 THR A CA 1
ATOM 642 C C . THR A 1 86 ? 1.605 19.734 11.188 1 52.78 86 THR A C 1
ATOM 644 O O . THR A 1 86 ? 1.432 19.875 9.977 1 52.78 86 THR A O 1
ATOM 647 N N . SER A 1 87 ? 2.656 20.562 11.25 1 76.31 87 SER A N 1
ATOM 648 C CA . SER A 1 87 ? 3.742 19.734 10.727 1 76.31 87 SER A CA 1
ATOM 649 C C . SER A 1 87 ? 3.502 18.25 11.016 1 76.31 87 SER A C 1
ATOM 651 O O . SER A 1 87 ? 4.188 17.656 11.852 1 76.31 87 SER A O 1
ATOM 653 N N . PRO A 1 88 ? 2.652 17.984 10.297 1 80.12 88 PRO A N 1
ATOM 654 C CA . PRO A 1 88 ? 2.213 16.641 10.711 1 80.12 88 PRO A CA 1
ATOM 655 C C . PRO A 1 88 ? 3.311 15.594 10.57 1 80.12 88 PRO A C 1
ATOM 657 O O . PRO A 1 88 ? 3.295 14.586 11.273 1 80.12 88 PRO A O 1
ATOM 660 N N . PHE A 1 89 ? 4.32 15.922 9.773 1 89.88 89 PHE A N 1
ATOM 661 C CA . PHE A 1 89 ? 5.355 14.914 9.547 1 89.88 89 PHE A CA 1
ATOM 662 C C . PHE A 1 89 ? 6.68 15.359 10.156 1 89.88 89 PHE A C 1
ATOM 664 O O . PHE A 1 89 ? 7.246 14.664 11.008 1 89.88 89 PHE A O 1
ATOM 671 N N . SER A 1 90 ? 7.113 16.609 9.859 1 88.69 90 SER A N 1
ATOM 672 C CA . SER A 1 90 ? 8.391 17.094 10.383 1 88.69 90 SER A CA 1
ATOM 673 C C . SER A 1 90 ? 8.344 17.234 11.898 1 88.69 90 SER A C 1
ATOM 675 O O . SER A 1 90 ? 9.367 17.109 12.57 1 88.69 90 SER A O 1
ATOM 677 N N . GLY A 1 91 ? 7.164 17.484 12.414 1 85.88 91 GLY A N 1
ATOM 678 C CA . GLY A 1 91 ? 6.996 17.578 13.859 1 85.88 91 GLY A CA 1
ATOM 679 C C . GLY A 1 91 ? 7.16 16.25 14.57 1 85.88 91 GLY A C 1
ATOM 680 O O . GLY A 1 91 ? 7.414 16.203 15.773 1 85.88 91 GLY A O 1
ATOM 681 N N . ARG A 1 92 ? 7 15.195 13.836 1 87.06 92 ARG A N 1
ATOM 682 C CA . ARG A 1 92 ? 7.152 13.852 14.391 1 87.06 92 ARG A CA 1
ATOM 683 C C . ARG A 1 92 ? 8.625 13.438 14.43 1 87.06 92 ARG A C 1
ATOM 685 O O . ARG A 1 92 ? 8.992 12.5 15.141 1 87.06 92 ARG A O 1
ATOM 692 N N . ALA A 1 93 ? 9.367 14.117 13.602 1 81.06 93 ALA A N 1
ATOM 693 C CA . ALA A 1 93 ? 10.773 13.742 13.453 1 81.06 93 ALA A CA 1
ATOM 694 C C . ALA A 1 93 ? 11.562 14.07 14.719 1 81.06 93 ALA A C 1
ATOM 696 O O . ALA A 1 93 ? 11.523 15.203 15.203 1 81.06 93 ALA A O 1
ATOM 697 N N . LYS A 1 94 ? 11.906 13.062 15.422 1 70.44 94 LYS A N 1
ATOM 698 C CA . LYS A 1 94 ? 12.812 13.289 16.547 1 70.44 94 LYS A CA 1
ATOM 699 C C . LYS A 1 94 ? 14.266 13.305 16.094 1 70.44 94 LYS A C 1
ATOM 701 O O . LYS A 1 94 ? 14.617 12.68 15.086 1 70.44 94 LYS A O 1
ATOM 706 N N . SER A 1 95 ? 14.969 14.172 16.703 1 63.59 95 SER A N 1
ATOM 707 C CA . SER A 1 95 ? 16.391 14.211 16.406 1 63.59 95 SER A CA 1
ATOM 708 C C . SER A 1 95 ? 17.031 12.828 16.531 1 63.59 95 SER A C 1
ATOM 710 O O . SER A 1 95 ? 16.547 11.992 17.297 1 63.59 95 SER A O 1
ATOM 712 N N . ARG A 1 96 ? 17.828 12.562 15.484 1 63.44 96 ARG A N 1
ATOM 713 C CA . ARG A 1 96 ? 18.531 11.289 15.523 1 63.44 96 ARG A CA 1
ATOM 714 C C . ARG A 1 96 ? 19.156 11.039 16.891 1 63.44 96 ARG A C 1
ATOM 716 O O . ARG A 1 96 ? 19.828 11.914 17.438 1 63.44 96 ARG A O 1
ATOM 723 N N . ARG A 1 97 ? 18.594 10.023 17.531 1 63.75 97 ARG A N 1
ATOM 724 C CA . ARG A 1 97 ? 19.234 9.625 18.781 1 63.75 97 ARG A CA 1
ATOM 725 C C . ARG A 1 97 ? 20.719 9.344 18.578 1 63.75 97 ARG A C 1
ATOM 727 O O . ARG A 1 97 ? 21.109 8.859 17.516 1 63.75 97 ARG A O 1
ATOM 734 N N . ALA A 1 98 ? 21.453 9.758 19.453 1 67.38 98 ALA A N 1
ATOM 735 C CA . ALA A 1 98 ? 22.891 9.531 19.438 1 67.38 98 ALA A CA 1
ATOM 736 C C . ALA A 1 98 ? 23.219 8.07 19.734 1 67.38 98 ALA A C 1
ATOM 738 O O . ALA A 1 98 ? 22.453 7.379 20.391 1 67.38 98 ALA A O 1
ATOM 739 N N . GLY A 1 99 ? 24.234 7.516 18.891 1 73.94 99 GLY A N 1
ATOM 740 C CA . GLY A 1 99 ? 24.781 6.203 19.188 1 73.94 99 GLY A CA 1
ATOM 741 C C . GLY A 1 99 ? 24.938 5.32 17.953 1 73.94 99 GLY A C 1
ATOM 742 O O . GLY A 1 99 ? 24.281 5.555 16.938 1 73.94 99 GLY A O 1
ATOM 743 N N . PRO A 1 100 ? 25.812 4.426 18.062 1 73.56 100 PRO A N 1
ATOM 744 C CA . PRO A 1 100 ? 26.156 3.582 16.922 1 73.56 100 PRO A CA 1
ATOM 745 C C . PRO A 1 100 ? 24.984 2.732 16.438 1 73.56 100 PRO A C 1
ATOM 747 O O . PRO A 1 100 ? 24.922 2.391 15.258 1 73.56 100 PRO A O 1
ATOM 750 N N . ASN A 1 101 ? 23.891 2.539 17.312 1 88.81 101 ASN A N 1
ATOM 751 C CA . ASN A 1 101 ? 22.812 1.646 16.891 1 88.81 101 ASN A CA 1
ATOM 752 C C . ASN A 1 101 ? 21.469 2.363 16.875 1 88.81 101 ASN A C 1
ATOM 754 O O . ASN A 1 101 ? 20.422 1.729 17.016 1 88.81 101 ASN A O 1
ATOM 758 N N . ALA A 1 102 ? 21.562 3.598 16.672 1 91.94 102 ALA A N 1
ATOM 759 C CA . ALA A 1 102 ? 20.328 4.391 16.75 1 91.94 102 ALA A CA 1
ATOM 760 C C . ALA A 1 102 ? 19.359 3.992 15.633 1 91.94 102 ALA A C 1
ATOM 762 O O . ALA A 1 102 ? 18.156 3.922 15.852 1 91.94 102 ALA A O 1
ATOM 763 N N . ASP A 1 103 ? 19.938 3.727 14.492 1 94.38 103 ASP A N 1
ATOM 764 C CA . ASP A 1 103 ? 19.109 3.344 13.352 1 94.38 103 ASP A CA 1
ATOM 765 C C . ASP A 1 103 ? 18.422 2.002 13.602 1 94.38 103 ASP A C 1
ATOM 767 O O . ASP A 1 103 ? 17.219 1.856 13.352 1 94.38 103 ASP A O 1
ATOM 771 N N . VAL A 1 104 ? 19.172 1.071 14.086 1 96.25 104 VAL A N 1
ATOM 772 C CA . VAL A 1 104 ? 18.641 -0.254 14.391 1 96.25 104 VAL A CA 1
ATOM 773 C C . VAL A 1 104 ? 17.562 -0.146 15.461 1 96.25 104 VAL A C 1
ATOM 775 O O . VAL A 1 104 ? 16.516 -0.785 15.367 1 96.25 104 VAL A O 1
ATOM 778 N N . LYS A 1 105 ? 17.797 0.654 16.453 1 95.06 105 LYS A N 1
ATOM 779 C CA . LYS A 1 105 ? 16.844 0.851 17.531 1 95.06 105 LYS A CA 1
ATOM 780 C C . LYS A 1 105 ? 15.547 1.472 17.016 1 95.06 105 LYS A C 1
ATOM 782 O O . LYS A 1 105 ? 14.453 1.078 17.422 1 95.06 105 LYS A O 1
ATOM 787 N N . LEU A 1 106 ? 15.695 2.412 16.109 1 96 106 LEU A N 1
ATOM 788 C CA . LEU A 1 106 ? 14.516 3.021 15.508 1 96 106 LEU A CA 1
ATOM 789 C C . LEU A 1 106 ? 13.656 1.973 14.805 1 96 106 LEU A C 1
ATOM 791 O O . LEU A 1 106 ? 12.438 1.943 14.984 1 96 106 LEU A O 1
ATOM 795 N N . VAL A 1 107 ? 14.281 1.128 14.023 1 97.75 107 VAL A N 1
ATOM 796 C CA . VA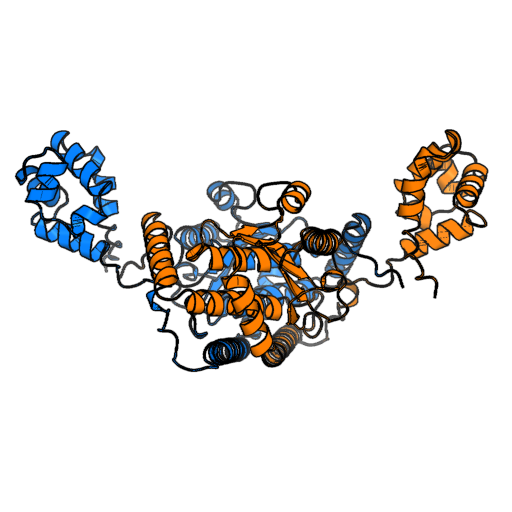L A 1 107 ? 13.555 0.086 13.305 1 97.75 107 VAL A CA 1
ATOM 797 C C . VAL A 1 107 ? 12.883 -0.853 14.305 1 97.75 107 VAL A C 1
ATOM 799 O O . VAL A 1 107 ? 11.703 -1.185 14.156 1 97.75 107 VAL A O 1
ATOM 802 N N . HIS A 1 108 ? 13.609 -1.245 15.305 1 96.88 108 HIS A N 1
ATOM 803 C CA . HIS A 1 108 ? 13.055 -2.127 16.328 1 96.88 108 HIS A CA 1
ATOM 804 C C . HIS A 1 108 ? 11.82 -1.507 16.984 1 96.88 108 HIS A C 1
ATOM 806 O O . HIS A 1 108 ? 10.789 -2.164 17.109 1 96.88 108 HIS A O 1
ATOM 812 N N . ASP A 1 109 ? 11.953 -0.263 17.438 1 96.12 109 ASP A N 1
ATOM 813 C CA . ASP A 1 109 ? 10.852 0.431 18.094 1 96.12 109 ASP A CA 1
ATOM 814 C C . ASP A 1 109 ? 9.641 0.543 17.172 1 96.12 109 ASP A C 1
ATOM 816 O O . ASP A 1 109 ? 8.5 0.396 17.609 1 96.12 109 ASP A O 1
ATOM 820 N N . LYS A 1 110 ? 9.891 0.807 15.914 1 97.62 110 LYS A N 1
ATOM 821 C CA . LYS A 1 110 ? 8.828 0.925 14.922 1 97.62 110 LYS A CA 1
ATOM 822 C C . LYS A 1 110 ? 8.086 -0.396 14.75 1 97.62 110 LYS A C 1
ATOM 824 O O . LYS A 1 110 ? 6.852 -0.439 14.836 1 97.62 110 LYS A O 1
ATOM 829 N N . LEU A 1 111 ? 8.867 -1.476 14.508 1 98.38 111 LEU A N 1
ATOM 830 C CA . LEU A 1 111 ? 8.273 -2.791 14.281 1 98.38 111 LEU A CA 1
ATOM 831 C C . LEU A 1 111 ? 7.504 -3.25 15.516 1 98.38 111 LEU A C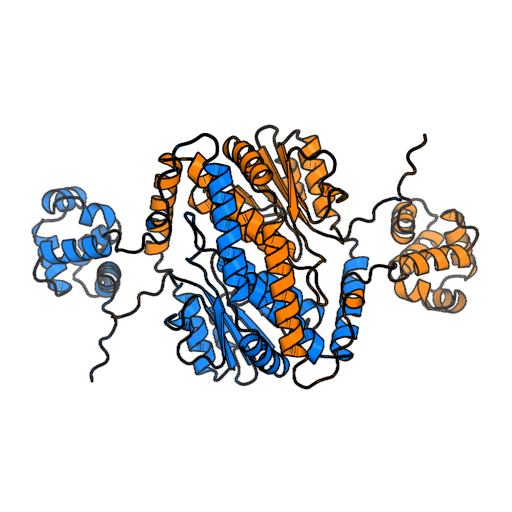 1
ATOM 833 O O . LEU A 1 111 ? 6.422 -3.832 15.398 1 98.38 111 LEU A O 1
ATOM 837 N N . GLU A 1 112 ? 8.016 -2.949 16.656 1 97.38 112 GLU A N 1
ATOM 838 C CA . GLU A 1 112 ? 7.348 -3.32 17.906 1 97.38 112 GLU A CA 1
ATOM 839 C C . GLU A 1 112 ? 6.023 -2.58 18.062 1 97.38 112 GLU A C 1
ATOM 841 O O . GLU A 1 112 ? 5.008 -3.182 18.422 1 97.38 112 GLU A O 1
ATOM 846 N N . ALA A 1 113 ? 6.043 -1.304 17.844 1 96.88 113 ALA A N 1
ATOM 847 C CA . ALA A 1 113 ? 4.824 -0.503 17.938 1 96.88 113 ALA A CA 1
ATOM 848 C C . ALA A 1 113 ? 3.777 -0.973 16.922 1 96.88 113 ALA A C 1
ATOM 850 O O . ALA A 1 113 ? 2.588 -1.052 17.25 1 96.88 113 ALA A O 1
ATOM 851 N N . GLU A 1 114 ? 4.227 -1.251 15.742 1 98.38 114 GLU A N 1
ATOM 852 C CA . GLU A 1 114 ? 3.314 -1.709 14.695 1 98.38 114 GLU A CA 1
ATOM 853 C C . GLU A 1 114 ? 2.723 -3.074 15.039 1 98.38 114 GLU A C 1
ATOM 855 O O . GLU A 1 114 ? 1.527 -3.305 14.844 1 98.38 114 GLU A O 1
ATOM 860 N N . ALA A 1 115 ? 3.572 -3.982 15.586 1 98.12 115 ALA A N 1
ATOM 861 C CA . ALA A 1 115 ? 3.08 -5.285 16.031 1 98.12 115 ALA A CA 1
ATOM 862 C C . ALA A 1 115 ? 2.045 -5.137 17.141 1 98.12 115 ALA A C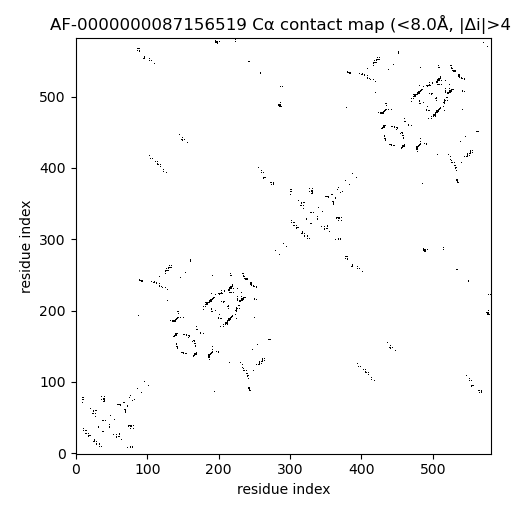 1
ATOM 864 O O . ALA A 1 115 ? 1.004 -5.797 17.125 1 98.12 115 ALA A O 1
ATOM 865 N N . ALA A 1 116 ? 2.287 -4.277 18.078 1 96.56 116 ALA A N 1
ATOM 866 C CA . ALA A 1 116 ? 1.353 -4.027 19.172 1 96.56 116 ALA A CA 1
ATOM 867 C C . ALA A 1 116 ? 0.031 -3.473 18.656 1 96.56 116 ALA A C 1
ATOM 869 O O . ALA A 1 116 ? -1.038 -3.816 19.156 1 96.56 116 ALA A O 1
ATOM 870 N N . GLY A 1 117 ? 0.161 -2.625 17.656 1 97.12 117 GLY A N 1
ATOM 871 C CA . GLY A 1 117 ? -1.034 -2.061 17.062 1 97.12 117 GLY A CA 1
ATOM 872 C C . GLY A 1 117 ? -1.919 -3.104 16.406 1 97.12 117 GLY A C 1
ATOM 873 O O . GLY A 1 117 ? -3.146 -2.998 16.438 1 97.12 117 GLY A O 1
ATOM 874 N N . LEU A 1 118 ? -1.341 -4.086 15.758 1 98.38 118 LEU A N 1
ATOM 875 C CA . LEU A 1 118 ? -2.107 -5.148 15.117 1 98.38 118 LEU A CA 1
ATOM 876 C C . LEU A 1 118 ? -2.947 -5.906 16.141 1 98.38 118 LEU A C 1
ATOM 878 O O . LEU A 1 118 ? -4.086 -6.285 15.859 1 98.38 118 LEU A O 1
ATOM 882 N N . ALA A 1 119 ? -2.43 -6.066 17.312 1 94.88 119 ALA A N 1
ATOM 883 C CA . ALA A 1 119 ? -3.096 -6.816 18.375 1 94.88 119 ALA A CA 1
ATOM 884 C C . ALA A 1 119 ? -4.32 -6.07 18.891 1 94.88 119 ALA A C 1
ATOM 886 O O . ALA A 1 119 ? -5.1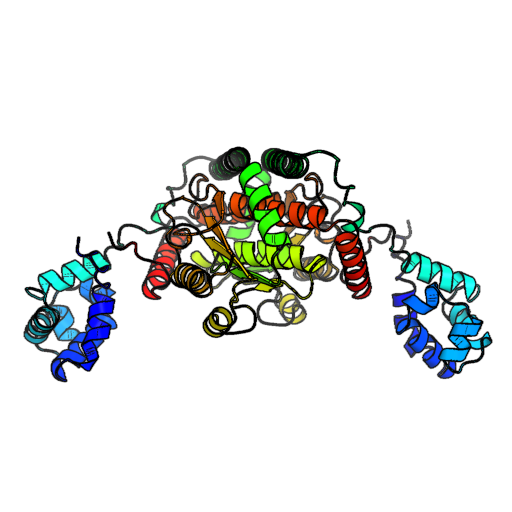99 -6.664 19.516 1 94.88 119 ALA A O 1
ATOM 887 N N . ARG A 1 120 ? -4.438 -4.812 18.594 1 95.12 120 ARG A N 1
ATOM 888 C CA . ARG A 1 120 ? -5.5 -3.988 19.156 1 95.12 120 ARG A CA 1
ATOM 889 C C . ARG A 1 120 ? -6.613 -3.758 18.125 1 95.12 120 ARG A C 1
ATOM 891 O O . ARG A 1 120 ? -7.613 -3.105 18.438 1 95.12 120 ARG A O 1
ATOM 898 N N . ILE A 1 121 ? -6.453 -4.293 16.938 1 97.81 121 ILE A N 1
ATOM 899 C CA . ILE A 1 121 ? -7.469 -4.172 15.898 1 97.81 121 ILE A CA 1
ATOM 900 C C . ILE A 1 121 ? -8.648 -5.086 16.219 1 97.81 121 ILE A C 1
ATOM 902 O O . ILE A 1 121 ? -8.453 -6.242 16.609 1 97.81 121 ILE A O 1
ATOM 906 N N . SER A 1 122 ? -9.844 -4.602 16.109 1 97.94 122 SER A N 1
ATOM 907 C CA . SER A 1 122 ? -11.055 -5.352 16.422 1 97.94 122 SER A CA 1
ATOM 908 C C . SER A 1 122 ? -11.398 -6.34 15.305 1 97.94 122 SER A C 1
ATOM 910 O O . SER A 1 122 ? -11.898 -5.941 14.25 1 97.94 122 SER A O 1
ATOM 912 N N . ALA A 1 123 ? -11.219 -7.594 15.609 1 97.88 123 ALA A N 1
ATOM 913 C CA . ALA A 1 123 ? -11.555 -8.641 14.648 1 97.88 123 ALA A CA 1
ATOM 914 C C . ALA A 1 123 ? -13.055 -8.664 14.375 1 97.88 123 ALA A C 1
ATOM 916 O O . ALA A 1 123 ? -13.484 -8.875 13.234 1 97.88 123 ALA A O 1
ATOM 917 N N . SER A 1 124 ? -13.852 -8.445 15.398 1 97.5 124 SER A N 1
ATOM 918 C CA . SER A 1 124 ? -15.305 -8.469 15.25 1 97.5 124 SER A CA 1
ATOM 919 C C . SER A 1 124 ? -15.789 -7.328 14.359 1 97.5 124 SER A C 1
ATOM 921 O O . SER A 1 124 ? -16.688 -7.512 13.539 1 97.5 124 SER A O 1
ATOM 923 N N . ALA A 1 125 ? -15.164 -6.164 14.523 1 98 125 ALA A N 1
ATOM 924 C CA . ALA A 1 125 ? -15.523 -5.027 13.68 1 98 125 ALA A CA 1
ATOM 925 C C . ALA A 1 125 ? -15.227 -5.312 12.211 1 98 125 ALA A C 1
ATOM 927 O O . ALA A 1 125 ? -16.031 -4.988 11.336 1 98 125 ALA A O 1
ATOM 928 N N . ILE A 1 126 ? -14.133 -5.934 11.984 1 98.75 126 ILE A N 1
ATOM 929 C CA . ILE A 1 126 ? -13.734 -6.266 10.617 1 98.75 126 ILE A CA 1
ATOM 930 C C . ILE A 1 126 ? -14.703 -7.285 10.031 1 98.75 126 ILE A C 1
ATOM 932 O O . ILE A 1 126 ? -15.156 -7.141 8.898 1 98.75 126 ILE A O 1
ATOM 936 N N . ALA A 1 127 ? -15.039 -8.289 10.758 1 97.56 127 ALA A N 1
ATOM 937 C CA . ALA A 1 127 ? -15.969 -9.312 10.289 1 97.56 127 ALA A CA 1
ATOM 938 C C . ALA A 1 127 ? -17.328 -8.711 9.945 1 97.56 127 ALA A C 1
ATOM 940 O O . ALA A 1 127 ? -17.922 -9.055 8.922 1 97.56 127 ALA A O 1
ATOM 941 N N . GLU A 1 128 ? -17.797 -7.832 10.781 1 97.56 128 GLU A N 1
ATOM 942 C CA . GLU A 1 128 ? -19.078 -7.18 10.539 1 97.56 128 GLU A CA 1
ATOM 943 C C . GLU A 1 128 ? -19.031 -6.328 9.273 1 97.56 128 GLU A C 1
ATOM 945 O O . GLU A 1 128 ? -19.969 -6.359 8.469 1 97.56 128 GLU A O 1
ATOM 950 N N . ALA A 1 129 ? -17.984 -5.582 9.141 1 98.69 129 ALA A N 1
ATOM 951 C CA . ALA A 1 129 ? -17.828 -4.766 7.945 1 98.69 129 ALA A CA 1
ATOM 952 C C . ALA A 1 129 ? -17.75 -5.633 6.695 1 98.69 129 ALA A C 1
ATOM 954 O O . ALA A 1 129 ? -18.297 -5.281 5.648 1 98.69 129 ALA A O 1
ATOM 955 N N . ALA A 1 130 ? -17.062 -6.742 6.777 1 98.31 130 ALA A N 1
ATOM 956 C CA . ALA A 1 130 ? -16.922 -7.652 5.641 1 98.31 130 ALA A CA 1
ATOM 957 C C . ALA A 1 130 ? -18.281 -8.195 5.203 1 98.31 130 ALA A C 1
ATOM 959 O O . ALA A 1 130 ? -18.516 -8.406 4.008 1 98.31 130 ALA A O 1
ATOM 960 N N . ARG A 1 131 ? -19.172 -8.445 6.133 1 96.75 131 ARG A N 1
ATOM 961 C CA . ARG A 1 131 ? -20.5 -8.906 5.797 1 96.75 131 ARG A CA 1
ATOM 962 C C . ARG A 1 131 ? -21.266 -7.848 5 1 96.75 131 ARG A C 1
ATOM 964 O O . ARG A 1 131 ? -21.953 -8.172 4.031 1 96.75 131 ARG A O 1
ATOM 971 N N . ALA A 1 132 ? -21.062 -6.637 5.43 1 97.25 132 ALA A N 1
ATOM 972 C CA . ALA A 1 132 ? -21.688 -5.539 4.688 1 97.25 132 ALA A CA 1
ATOM 973 C C . ALA A 1 132 ? -21.109 -5.43 3.283 1 97.25 132 ALA A C 1
ATOM 975 O O . ALA A 1 132 ? -21.828 -5.211 2.314 1 97.25 132 ALA A O 1
ATOM 976 N N . LEU A 1 133 ? -19.859 -5.578 3.189 1 97.38 133 LEU A N 1
ATOM 977 C CA . LEU A 1 133 ? -19.172 -5.527 1.908 1 97.38 133 LEU A CA 1
ATOM 978 C C . LEU A 1 133 ? -19.641 -6.648 0.988 1 97.38 133 LEU A C 1
ATOM 980 O O . LEU A 1 133 ? -19.812 -6.438 -0.215 1 97.38 133 LEU A O 1
ATOM 984 N N . HIS A 1 134 ? -19.844 -7.773 1.548 1 95.19 134 HIS A N 1
ATOM 985 C CA . HIS A 1 134 ? -20.25 -8.953 0.791 1 95.19 134 HIS A CA 1
ATOM 986 C C . HIS A 1 134 ? -21.609 -8.75 0.132 1 95.19 134 HIS A C 1
ATOM 988 O O . HIS A 1 134 ? -21.844 -9.219 -0.982 1 95.19 134 HIS A O 1
ATOM 994 N N . THR A 1 135 ? -22.469 -8.023 0.742 1 95.44 135 THR A N 1
ATOM 995 C CA . THR A 1 135 ? -23.828 -7.855 0.268 1 95.44 135 THR A CA 1
ATOM 996 C C . THR A 1 135 ? -23.922 -6.695 -0.72 1 95.44 135 THR A C 1
ATOM 998 O O . THR A 1 135 ? -24.922 -6.547 -1.419 1 95.44 135 THR A O 1
ATOM 1001 N N . ALA A 1 136 ? -22.875 -5.914 -0.808 1 97.81 136 ALA A N 1
ATOM 1002 C CA . ALA A 1 136 ? -22.891 -4.727 -1.657 1 97.81 136 ALA A CA 1
ATOM 1003 C C . ALA A 1 136 ? -22.859 -5.105 -3.135 1 97.81 136 ALA A C 1
ATOM 1005 O O . ALA A 1 136 ? -22.141 -6.035 -3.521 1 97.81 136 ALA A O 1
ATOM 1006 N N . ASN A 1 137 ? -23.578 -4.371 -3.943 1 97.25 137 ASN A N 1
ATOM 1007 C CA . ASN A 1 137 ? -23.547 -4.562 -5.391 1 97.25 137 ASN A CA 1
ATOM 1008 C C . ASN A 1 137 ? -22.203 -4.16 -5.98 1 97.25 137 ASN A C 1
ATOM 1010 O O . ASN A 1 137 ? -21.609 -4.91 -6.762 1 97.25 137 ASN A O 1
ATOM 1014 N N . ARG A 1 138 ? -21.812 -2.984 -5.684 1 98.06 138 ARG A N 1
ATOM 1015 C CA . ARG A 1 138 ? -20.484 -2.488 -6.051 1 98.06 138 ARG A CA 1
ATOM 1016 C C . ARG A 1 138 ? -19.734 -1.992 -4.824 1 98.06 138 ARG A C 1
ATOM 1018 O O . ARG A 1 138 ? -20.344 -1.61 -3.822 1 98.06 138 ARG A O 1
ATOM 1025 N N . ILE A 1 139 ? -18.469 -2.09 -4.914 1 98.69 139 ILE A N 1
ATOM 1026 C CA . ILE A 1 139 ? -17.578 -1.615 -3.859 1 98.69 139 ILE A CA 1
ATOM 1027 C C . ILE A 1 139 ? -16.672 -0.507 -4.402 1 98.69 139 ILE A C 1
ATOM 1029 O O . ILE A 1 139 ? -15.969 -0.703 -5.395 1 98.69 139 ILE A O 1
ATOM 1033 N N . TRP A 1 140 ? -16.781 0.678 -3.789 1 98.25 140 TRP A N 1
ATOM 1034 C CA . TRP A 1 140 ? -15.906 1.801 -4.082 1 98.25 140 TRP A CA 1
ATOM 1035 C C . TRP A 1 140 ? -14.867 1.975 -2.977 1 98.25 140 TRP A C 1
ATOM 1037 O O . TRP A 1 140 ? -15.203 1.972 -1.791 1 98.25 140 TRP A O 1
ATOM 1047 N N . ILE A 1 141 ? -13.625 2.066 -3.354 1 98.75 141 ILE A N 1
ATOM 1048 C CA . ILE A 1 141 ? -12.555 2.18 -2.375 1 98.75 141 ILE A CA 1
ATOM 1049 C C . ILE A 1 141 ? -11.781 3.479 -2.602 1 98.75 141 ILE A C 1
ATOM 1051 O O . ILE A 1 141 ? -11.32 3.746 -3.715 1 98.75 141 ILE A O 1
ATOM 1055 N N . ALA A 1 142 ? -11.625 4.238 -1.494 1 98.12 142 ALA A N 1
ATOM 1056 C CA . ALA A 1 142 ? -10.992 5.547 -1.594 1 98.12 142 ALA A CA 1
ATOM 1057 C C . ALA A 1 142 ? -9.859 5.688 -0.574 1 98.12 142 ALA A C 1
ATOM 1059 O O . ALA A 1 142 ? -10.07 5.473 0.623 1 98.12 142 ALA A O 1
ATOM 1060 N N . GLY A 1 143 ? -8.789 5.953 -0.94 1 97.38 143 GLY A N 1
ATOM 1061 C CA . GLY A 1 143 ? -7.586 6.391 -0.252 1 97.38 143 GLY A CA 1
ATOM 1062 C C . GLY A 1 143 ? -6.734 7.332 -1.081 1 97.38 143 GLY A C 1
ATOM 1063 O O . GLY A 1 143 ? -6.613 7.16 -2.297 1 97.38 143 GLY A O 1
ATOM 1064 N N . PHE A 1 144 ? -6.227 8.258 -0.447 1 93.75 144 PHE A N 1
ATOM 1065 C CA . PHE A 1 144 ? -5.48 9.289 -1.162 1 93.75 144 PHE A CA 1
ATOM 1066 C C . PHE A 1 144 ? -4.102 9.484 -0.544 1 93.75 144 PHE A C 1
ATOM 1068 O O . PHE A 1 144 ? -3.854 9.047 0.583 1 93.75 144 PHE A O 1
ATOM 1075 N N . ARG A 1 145 ? -3.225 10.094 -1.374 1 92.75 145 ARG A N 1
ATOM 1076 C CA . ARG A 1 145 ? -1.837 10.273 -0.959 1 92.75 145 ARG A CA 1
ATOM 1077 C C . ARG A 1 145 ? -1.239 8.961 -0.468 1 92.75 145 ARG A C 1
ATOM 1079 O O . ARG A 1 145 ? -1.281 7.949 -1.175 1 92.75 145 ARG A O 1
ATOM 1086 N N . SER A 1 146 ? -0.758 8.875 0.773 1 96.06 146 SER A N 1
ATOM 1087 C CA . SER A 1 146 ? -0.143 7.641 1.24 1 96.06 146 SER A CA 1
ATOM 1088 C C . SER A 1 146 ? -1.171 6.516 1.347 1 96.06 146 SER A C 1
ATOM 1090 O O . SER A 1 146 ? -0.85 5.352 1.111 1 96.06 146 SER A O 1
ATOM 1092 N N . CYS A 1 147 ? -2.393 6.828 1.6 1 97.62 147 CYS A N 1
ATOM 1093 C CA . CYS A 1 147 ? -3.436 5.828 1.794 1 97.62 147 CYS A CA 1
ATOM 1094 C C . CYS A 1 147 ? -3.875 5.23 0.463 1 97.62 147 CYS A C 1
ATOM 1096 O O . CYS A 1 147 ? -4.586 4.223 0.433 1 97.62 147 CYS A O 1
ATOM 1098 N N . ARG A 1 148 ? -3.461 5.859 -0.604 1 97.12 148 ARG A N 1
ATOM 1099 C CA . ARG A 1 148 ? -3.717 5.277 -1.919 1 97.12 148 ARG A CA 1
ATOM 1100 C C . ARG A 1 148 ? -3.16 3.861 -2.01 1 97.12 148 ARG A C 1
ATOM 1102 O O . ARG A 1 148 ? -3.75 2.998 -2.664 1 97.12 148 ARG A O 1
ATOM 1109 N N . SER A 1 149 ? -2.025 3.645 -1.383 1 98.12 149 SER A N 1
ATOM 1110 C CA . SER A 1 149 ? -1.392 2.33 -1.388 1 98.12 149 SER A CA 1
ATOM 1111 C C . SER A 1 149 ? -2.307 1.273 -0.777 1 98.12 149 SER A C 1
ATOM 1113 O O . SER A 1 149 ? -2.445 0.176 -1.321 1 98.12 149 SER A O 1
ATOM 1115 N N . VAL A 1 150 ? -2.963 1.581 0.286 1 98.75 150 VAL A N 1
ATOM 1116 C CA . VAL A 1 150 ? -3.871 0.656 0.956 1 98.75 150 VAL A CA 1
ATOM 1117 C C . VAL A 1 150 ? -5.086 0.392 0.07 1 98.75 150 VAL A C 1
ATOM 1119 O O . VAL A 1 150 ? -5.508 -0.756 -0.091 1 98.75 150 VAL A O 1
ATOM 1122 N N . ALA A 1 151 ? -5.594 1.479 -0.498 1 98.69 151 ALA A N 1
ATOM 1123 C CA . ALA A 1 151 ? -6.762 1.369 -1.366 1 98.69 151 ALA A CA 1
ATOM 1124 C C . ALA A 1 151 ? -6.465 0.482 -2.572 1 98.69 151 ALA A C 1
ATOM 1126 O O . ALA A 1 151 ? -7.289 -0.355 -2.951 1 98.69 151 ALA A O 1
ATOM 1127 N N . GLU A 1 152 ? -5.336 0.655 -3.111 1 97.62 152 GLU A N 1
ATOM 1128 C CA . GLU A 1 152 ? -4.953 -0.112 -4.293 1 97.62 152 GLU A CA 1
ATOM 1129 C C . GLU A 1 152 ? -4.789 -1.593 -3.959 1 97.62 152 GLU A C 1
ATOM 1131 O O . GLU A 1 152 ? -5.203 -2.457 -4.734 1 97.62 152 GLU A O 1
ATOM 1136 N N . LEU A 1 153 ? -4.199 -1.873 -2.857 1 98.44 153 LEU A N 1
ATOM 1137 C CA . LEU A 1 153 ? -4.035 -3.268 -2.467 1 98.44 153 LEU A CA 1
ATOM 1138 C C . LEU A 1 153 ? -5.391 -3.938 -2.258 1 98.44 153 LEU A C 1
ATOM 1140 O O . LEU A 1 153 ? -5.625 -5.043 -2.754 1 98.44 153 LEU A O 1
ATOM 1144 N N . LEU A 1 154 ? -6.238 -3.262 -1.521 1 98.75 154 LEU A N 1
ATOM 1145 C CA . LEU A 1 154 ? -7.562 -3.824 -1.268 1 98.75 154 LEU A CA 1
ATOM 1146 C C . LEU A 1 154 ? -8.328 -4.02 -2.57 1 98.75 154 LEU A C 1
ATOM 1148 O O . LEU A 1 154 ? -8.977 -5.051 -2.766 1 98.75 154 LEU A O 1
ATOM 1152 N N . THR A 1 155 ? -8.242 -3.025 -3.455 1 98.25 155 THR A N 1
ATOM 1153 C CA . THR A 1 155 ? -8.875 -3.137 -4.762 1 98.25 155 THR A CA 1
ATOM 1154 C C . THR A 1 155 ? -8.367 -4.367 -5.508 1 98.25 155 THR A C 1
ATOM 1156 O O . THR A 1 155 ? -9.156 -5.148 -6.039 1 98.25 155 THR A O 1
ATOM 1159 N N . TYR A 1 156 ? -7.109 -4.52 -5.508 1 97.19 156 TYR A N 1
ATOM 1160 C CA . TYR A 1 156 ? -6.5 -5.648 -6.199 1 97.19 156 TYR A CA 1
ATOM 1161 C C . TYR A 1 156 ? -7.016 -6.969 -5.641 1 97.19 156 TYR A C 1
ATOM 1163 O O . TYR A 1 156 ? -7.453 -7.844 -6.395 1 97.19 156 TYR A O 1
ATOM 1171 N N . GLN A 1 157 ? -6.988 -7.148 -4.352 1 97.88 157 GLN A N 1
ATOM 1172 C CA . GLN A 1 157 ? -7.363 -8.406 -3.709 1 97.88 157 GLN A CA 1
ATOM 1173 C C . GLN A 1 157 ? -8.836 -8.727 -3.949 1 97.88 157 GLN A C 1
ATOM 1175 O O . GLN A 1 157 ? -9.188 -9.867 -4.262 1 97.88 157 GLN A O 1
ATOM 1180 N N . LEU A 1 158 ? -9.656 -7.727 -3.816 1 98.38 158 LEU A N 1
ATOM 1181 C CA . LEU A 1 158 ? -11.086 -7.973 -4.008 1 98.38 158 LEU A CA 1
ATOM 1182 C C . LEU A 1 158 ? -11.383 -8.305 -5.469 1 98.38 158 LEU A C 1
ATOM 1184 O O . LEU A 1 158 ? -12.242 -9.148 -5.754 1 98.38 158 LEU A O 1
ATOM 1188 N N . ARG A 1 159 ? -10.672 -7.656 -6.383 1 97.5 159 ARG A N 1
ATOM 1189 C CA . ARG A 1 159 ? -10.93 -7.867 -7.805 1 97.5 159 ARG A CA 1
ATOM 1190 C C . ARG A 1 159 ? -10.523 -9.273 -8.234 1 97.5 159 ARG A C 1
ATOM 1192 O O . ARG A 1 159 ? -10.922 -9.742 -9.305 1 97.5 159 ARG A O 1
ATOM 1199 N N . LEU A 1 160 ? -9.719 -9.945 -7.469 1 96.25 160 LEU A N 1
ATOM 1200 C CA . LEU A 1 160 ? -9.32 -11.312 -7.793 1 96.25 160 LEU A CA 1
ATOM 1201 C C . LEU A 1 160 ? -10.531 -12.242 -7.82 1 96.25 160 LEU A C 1
ATOM 1203 O O . LEU A 1 160 ? -10.539 -13.234 -8.547 1 96.25 160 LEU A O 1
ATOM 1207 N N . PHE A 1 161 ? -11.625 -11.867 -7.016 1 96.31 161 PHE A N 1
ATOM 1208 C CA . PHE A 1 161 ? -12.789 -12.758 -6.992 1 96.31 161 PHE A CA 1
ATOM 1209 C C . PHE A 1 161 ? -14.078 -11.969 -7.199 1 96.31 161 PHE A C 1
ATOM 1211 O O . PHE A 1 161 ? -15.164 -12.539 -7.227 1 96.31 161 PHE A O 1
ATOM 1218 N N . ARG A 1 162 ? -13.961 -10.664 -7.293 1 96.88 162 ARG A N 1
ATOM 1219 C CA . ARG A 1 162 ? -15.062 -9.789 -7.684 1 96.88 162 ARG A CA 1
ATOM 1220 C C . ARG A 1 162 ? -14.625 -8.82 -8.781 1 96.88 162 ARG A C 1
ATOM 1222 O O . ARG A 1 162 ? -14.672 -7.602 -8.594 1 96.88 162 ARG A O 1
ATOM 1229 N N . PRO A 1 163 ? -14.32 -9.281 -9.906 1 92.31 163 PRO A N 1
ATOM 1230 C CA . PRO A 1 163 ? -13.656 -8.477 -10.93 1 92.31 163 PRO A CA 1
ATOM 1231 C C . PRO A 1 163 ? -14.523 -7.332 -11.445 1 92.31 163 PRO A C 1
ATOM 1233 O O . PRO A 1 163 ? -14.008 -6.285 -11.836 1 92.31 163 PRO A O 1
ATOM 1236 N N . ASP A 1 164 ? -15.805 -7.422 -11.367 1 91.69 164 ASP A N 1
ATOM 1237 C CA . ASP A 1 164 ? -16.656 -6.43 -12.023 1 91.69 164 ASP A CA 1
ATOM 1238 C C . ASP A 1 164 ? -17.281 -5.488 -11 1 91.69 164 ASP A C 1
ATOM 1240 O O . ASP A 1 164 ? -18.016 -4.562 -11.359 1 91.69 164 ASP A O 1
ATOM 1244 N N . ALA A 1 165 ? -16.938 -5.648 -9.766 1 95.19 165 ALA A N 1
ATOM 1245 C CA . ALA A 1 165 ? -17.75 -4.969 -8.766 1 95.19 165 ALA A CA 1
ATOM 1246 C C . ALA A 1 165 ? -16.922 -4.016 -7.918 1 95.19 165 ALA A C 1
ATOM 1248 O O . ALA A 1 165 ? -17.438 -3.352 -7.02 1 95.19 165 ALA A O 1
ATOM 1249 N N . VAL A 1 166 ? -15.633 -3.891 -8.172 1 97.75 166 VAL A N 1
ATOM 1250 C CA . VAL A 1 166 ? -14.75 -3.125 -7.301 1 97.75 166 VAL A CA 1
ATOM 1251 C C . VAL A 1 166 ? -14.094 -1.993 -8.094 1 97.75 166 VAL A C 1
ATOM 1253 O O . VAL A 1 166 ? -13.508 -2.227 -9.148 1 97.75 166 VAL A O 1
ATOM 1256 N N . GLN A 1 167 ? -14.195 -0.766 -7.566 1 96.19 167 GLN A N 1
ATOM 1257 C CA . GLN A 1 167 ? -13.641 0.411 -8.227 1 96.19 167 GLN A CA 1
ATOM 1258 C C . GLN A 1 167 ? -12.797 1.234 -7.266 1 96.19 167 GLN A C 1
ATOM 1260 O O . GLN A 1 167 ? -13.133 1.367 -6.086 1 96.19 167 GLN A O 1
ATOM 1265 N N . LEU A 1 168 ? -11.742 1.737 -7.781 1 97.12 168 LEU A N 1
ATOM 1266 C CA . LEU A 1 168 ? -10.906 2.689 -7.055 1 97.12 168 LEU A CA 1
ATOM 1267 C C . LEU A 1 168 ? -11.336 4.125 -7.352 1 97.12 168 LEU A C 1
ATOM 1269 O O . LEU A 1 168 ? -11.289 4.562 -8.508 1 97.12 168 LEU A O 1
ATOM 1273 N N . VAL A 1 169 ? -11.742 4.828 -6.352 1 95.44 169 VAL A N 1
ATOM 1274 C CA . VAL A 1 169 ? -12.133 6.223 -6.547 1 95.44 169 VAL A CA 1
ATOM 1275 C C . VAL A 1 169 ? -10.938 7.023 -7.055 1 95.44 169 VAL A C 1
ATOM 1277 O O . VAL A 1 169 ? -9.836 6.934 -6.5 1 95.44 169 VAL A O 1
ATOM 1280 N N . GLY A 1 170 ? -11.102 7.758 -8.109 1 89.31 170 GLY A N 1
ATOM 1281 C CA . GLY A 1 170 ? -10.039 8.547 -8.711 1 89.31 170 GLY A CA 1
ATOM 1282 C C . GLY A 1 170 ? -9.07 7.711 -9.531 1 89.31 170 GLY A C 1
ATOM 1283 O O . GLY A 1 170 ? -7.961 8.156 -9.828 1 89.31 170 GLY A O 1
ATOM 1284 N N . GLY A 1 171 ? -9.367 6.523 -9.789 1 82.12 171 GLY A N 1
ATOM 1285 C CA . GLY A 1 171 ? -8.508 5.641 -10.562 1 82.12 171 GLY A CA 1
ATOM 1286 C C . GLY A 1 171 ? -8.594 5.887 -12.062 1 82.12 171 GLY A C 1
ATOM 1287 O O . GLY A 1 171 ? -7.562 5.977 -12.734 1 82.12 171 GLY A O 1
ATOM 1288 N N . SER A 1 172 ? -9.742 5.961 -12.609 1 76.88 172 SER A N 1
ATOM 1289 C CA . SER A 1 172 ? -9.945 6.062 -14.047 1 76.88 172 SER A CA 1
ATOM 1290 C C . SER A 1 172 ? -10.367 7.473 -14.445 1 76.88 172 SER A C 1
ATOM 1292 O O . SER A 1 172 ? -10.477 7.781 -15.633 1 76.88 172 SER A O 1
ATOM 1294 N N . GLY A 1 173 ? -10.617 8.258 -13.539 1 76.69 173 GLY A N 1
ATOM 1295 C CA . GLY A 1 173 ? -11.133 9.586 -13.82 1 76.69 173 GLY A CA 1
ATOM 1296 C C . GLY A 1 173 ? -11.195 10.477 -12.586 1 76.69 173 GLY A C 1
ATOM 1297 O O . GLY A 1 173 ? -10.688 10.109 -11.523 1 76.69 173 GLY A O 1
ATOM 1298 N N . PRO A 1 174 ? -11.766 11.594 -12.898 1 82.56 174 PRO A N 1
ATOM 1299 C CA . PRO A 1 174 ? -11.867 12.516 -11.766 1 82.56 174 PRO A CA 1
ATOM 1300 C C . PRO A 1 174 ? -12.805 12 -10.672 1 82.56 174 PRO A C 1
ATOM 1302 O O . PRO A 1 174 ? -13.812 11.359 -10.969 1 82.56 174 PRO A O 1
ATOM 1305 N N . PHE A 1 175 ? -12.438 12.281 -9.461 1 84.94 175 PHE A N 1
ATOM 1306 C CA . PHE A 1 175 ? -13.164 11.719 -8.328 1 84.94 175 PHE A CA 1
ATOM 1307 C C . PHE A 1 175 ? -14.594 12.242 -8.281 1 84.94 175 PHE A C 1
ATOM 1309 O O . PHE A 1 175 ? -15.492 11.555 -7.801 1 84.94 175 PHE A O 1
ATOM 1316 N N . ASP A 1 176 ? -14.82 13.406 -8.852 1 86.69 176 ASP A N 1
ATOM 1317 C CA . ASP A 1 176 ? -16.172 13.961 -8.797 1 86.69 176 ASP A CA 1
ATOM 1318 C C . ASP A 1 176 ? -17.141 13.133 -9.625 1 86.69 176 ASP A C 1
ATOM 1320 O O . ASP A 1 176 ? -18.297 12.953 -9.25 1 86.69 176 ASP A O 1
ATOM 1324 N N . LEU A 1 177 ? -16.719 12.648 -10.688 1 88.88 177 LEU A N 1
ATOM 1325 C CA . LEU A 1 177 ? -17.562 11.766 -11.484 1 88.88 177 LEU A CA 1
ATOM 1326 C C . LEU A 1 177 ? -17.828 10.453 -10.75 1 88.88 177 LEU A C 1
ATOM 1328 O O . LEU A 1 177 ? -18.922 9.914 -10.812 1 88.88 177 LEU A O 1
ATOM 1332 N N . ASP A 1 178 ? -16.859 9.977 -10.047 1 94.19 178 ASP A N 1
ATOM 1333 C CA . ASP A 1 178 ? -17.047 8.773 -9.234 1 94.19 178 ASP A CA 1
ATOM 1334 C C . ASP A 1 178 ? -18.062 9.016 -8.117 1 94.19 178 ASP A C 1
ATOM 1336 O O . ASP A 1 178 ? -18.922 8.18 -7.875 1 94.19 178 ASP A O 1
ATOM 1340 N N . HIS A 1 179 ? -17.938 10.133 -7.48 1 95.88 179 HIS A N 1
ATOM 1341 C CA . HIS A 1 179 ? -18.875 10.492 -6.422 1 95.88 179 HIS A CA 1
ATOM 1342 C C . HIS A 1 179 ? -20.312 10.469 -6.922 1 95.88 179 HIS A C 1
ATOM 1344 O O . HIS A 1 179 ? -21.203 9.977 -6.234 1 95.88 179 HIS A O 1
ATOM 1350 N N . GLY A 1 180 ? -20.469 10.969 -8.086 1 95.62 180 GLY A N 1
ATOM 1351 C CA . GLY A 1 180 ? -21.797 11.023 -8.68 1 95.62 180 GLY A CA 1
ATOM 1352 C C . GLY A 1 180 ? -22.344 9.656 -9.047 1 95.62 180 GLY A C 1
ATOM 1353 O O . GLY A 1 180 ? -23.547 9.508 -9.289 1 95.62 180 GLY A O 1
ATOM 1354 N N . ALA A 1 181 ? -21.609 8.672 -9.062 1 96.06 181 ALA A N 1
ATOM 1355 C CA . ALA A 1 181 ? -22 7.336 -9.5 1 96.06 181 ALA A CA 1
ATOM 1356 C C . ALA A 1 181 ? -22.375 6.453 -8.312 1 96.06 181 ALA A C 1
ATOM 1358 O O . ALA A 1 181 ? -22.891 5.344 -8.492 1 96.06 181 ALA A O 1
ATOM 1359 N N . PHE A 1 182 ? -22.172 6.926 -7.102 1 97.81 182 PHE A N 1
ATOM 1360 C CA . PHE A 1 182 ? -22.531 6.156 -5.918 1 97.81 182 PHE A CA 1
ATOM 1361 C C . PHE A 1 182 ? -24.031 5.887 -5.879 1 97.81 182 PHE A C 1
ATOM 1363 O O . PHE A 1 182 ? -24.828 6.73 -6.293 1 97.81 182 PHE A O 1
ATOM 1370 N N . ARG A 1 183 ? -24.391 4.715 -5.449 1 98.12 183 ARG A N 1
ATOM 1371 C CA . ARG A 1 183 ? -25.797 4.312 -5.277 1 98.12 183 ARG A CA 1
ATOM 1372 C C . ARG A 1 183 ? -26.016 3.705 -3.9 1 98.12 183 ARG A C 1
ATOM 1374 O O . ARG A 1 183 ? -25.062 3.309 -3.223 1 98.12 183 ARG A O 1
ATOM 1381 N N . ALA A 1 184 ? -27.234 3.516 -3.555 1 98.19 184 ALA A N 1
ATOM 1382 C CA . ALA A 1 184 ? -27.641 3.08 -2.219 1 98.19 184 ALA A CA 1
ATOM 1383 C C . ALA A 1 184 ? -27.234 1.632 -1.969 1 98.19 184 ALA A C 1
ATOM 1385 O O . ALA A 1 184 ? -27.016 1.23 -0.823 1 98.19 184 ALA A O 1
ATOM 1386 N N . ASP A 1 185 ? -27.047 0.873 -2.99 1 98.19 185 ASP A N 1
ATOM 1387 C CA . ASP A 1 185 ?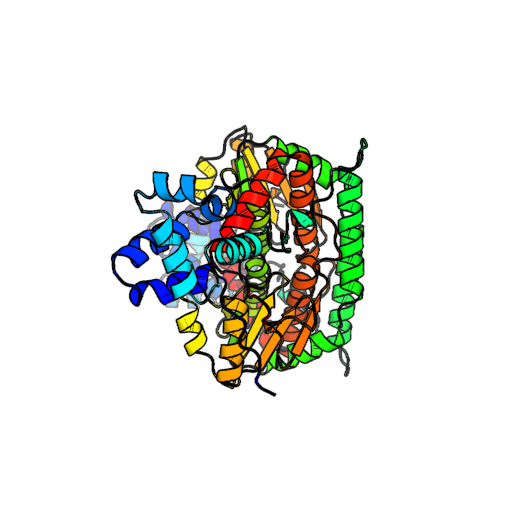 -26.703 -0.535 -2.814 1 98.19 185 ASP A CA 1
ATOM 1388 C C . ASP A 1 185 ? -25.203 -0.751 -2.932 1 98.19 185 ASP A C 1
ATOM 1390 O O . ASP A 1 185 ? -24.734 -1.892 -2.949 1 98.19 185 ASP A O 1
ATOM 1394 N N . ASP A 1 186 ? -24.438 0.396 -3.004 1 98.56 186 ASP A N 1
ATOM 1395 C CA . ASP A 1 186 ? -22.969 0.336 -3.031 1 98.56 186 ASP A CA 1
ATOM 1396 C C . ASP A 1 186 ? -22.391 0.365 -1.619 1 98.56 186 ASP A C 1
ATOM 1398 O O . ASP A 1 186 ? -23.078 0.776 -0.674 1 98.56 186 ASP A O 1
ATOM 1402 N N . ALA A 1 187 ? -21.234 -0.137 -1.466 1 98.81 187 ALA A N 1
ATOM 1403 C CA . ALA A 1 187 ? -20.391 0.122 -0.308 1 98.81 187 ALA A CA 1
ATOM 1404 C C . ALA A 1 187 ? -19.219 1.02 -0.682 1 98.81 187 ALA A C 1
ATOM 1406 O O . ALA A 1 187 ? -18.609 0.854 -1.746 1 98.81 187 ALA A O 1
ATOM 1407 N N . VAL A 1 188 ? -18.969 2.002 0.133 1 98.75 188 VAL A N 1
ATOM 1408 C CA . VAL A 1 188 ? -17.844 2.914 -0.049 1 98.75 188 VAL A CA 1
ATOM 1409 C C . VAL A 1 188 ? -16.891 2.793 1.133 1 98.75 188 VAL A C 1
ATOM 1411 O O . VAL A 1 188 ? -17.297 2.959 2.287 1 98.75 188 VAL A O 1
ATOM 1414 N N . ILE A 1 189 ? -15.648 2.441 0.84 1 98.94 189 ILE A N 1
ATOM 1415 C CA . ILE A 1 189 ? -14.586 2.395 1.841 1 98.94 189 ILE A CA 1
ATOM 1416 C C . ILE A 1 189 ? -13.711 3.639 1.721 1 98.94 189 ILE A C 1
ATOM 1418 O O . ILE A 1 189 ? -13.195 3.943 0.641 1 98.94 189 ILE A O 1
ATOM 1422 N N . VAL A 1 190 ? -13.555 4.379 2.785 1 98.62 190 VAL A N 1
ATOM 1423 C CA . VAL A 1 190 ? -12.664 5.539 2.828 1 98.62 190 VAL A CA 1
ATOM 1424 C C . VAL A 1 190 ? -11.555 5.301 3.846 1 98.62 190 VAL A C 1
ATOM 1426 O O . VAL A 1 190 ? -11.82 4.949 4.996 1 98.62 190 VAL A O 1
ATOM 1429 N N . ILE A 1 191 ? -10.336 5.473 3.416 1 98.75 191 ILE A N 1
ATOM 1430 C CA . ILE A 1 191 ? -9.164 5.199 4.234 1 98.75 191 ILE A CA 1
ATOM 1431 C C . ILE A 1 191 ? -8.414 6.5 4.512 1 98.75 191 ILE A C 1
ATOM 1433 O O . ILE A 1 191 ? -8.125 7.266 3.586 1 98.75 191 ILE A O 1
ATOM 1437 N N . GLY A 1 192 ? -8.055 6.691 5.801 1 96.06 192 GLY A N 1
ATOM 1438 C CA . GLY A 1 192 ? -7.305 7.91 6.074 1 96.06 192 GLY A CA 1
ATOM 1439 C C . GLY A 1 192 ? -6.801 7.988 7.504 1 96.06 192 GLY A C 1
ATOM 1440 O O . GLY A 1 192 ? -7.227 7.215 8.359 1 96.06 192 GLY A O 1
ATOM 1441 N N . PHE A 1 193 ? -5.895 8.883 7.73 1 93.81 193 PHE A N 1
ATOM 1442 C CA . PHE A 1 193 ? -5.371 9.281 9.031 1 93.81 193 PHE A CA 1
ATOM 1443 C C . PHE A 1 193 ? -5.023 10.766 9.047 1 93.81 193 PHE A C 1
ATOM 1445 O O . PHE A 1 193 ? -5.004 11.414 8 1 93.81 193 PHE A O 1
ATOM 1452 N N . ALA A 1 194 ? -4.773 11.258 10.203 1 87.62 194 ALA A N 1
ATOM 1453 C CA . ALA A 1 194 ? -4.465 12.68 10.328 1 87.62 194 ALA A CA 1
ATOM 1454 C C . ALA A 1 194 ? -3.072 12.984 9.789 1 87.62 194 ALA A C 1
ATOM 1456 O O . ALA A 1 194 ? -2.113 12.266 10.086 1 87.62 194 ALA A O 1
ATOM 1457 N N . PRO A 1 195 ? -2.912 14.055 9.109 1 86.62 195 PRO A N 1
ATOM 1458 C CA . PRO A 1 195 ? -3.941 14.992 8.648 1 86.62 195 PRO A CA 1
ATOM 1459 C C . PRO A 1 195 ? -4.785 14.422 7.508 1 86.62 195 PRO A C 1
ATOM 1461 O O . PRO A 1 195 ? -4.258 13.758 6.613 1 86.62 195 PRO A O 1
ATOM 1464 N N . TYR A 1 196 ? -6.082 14.719 7.559 1 88.44 196 TYR A N 1
ATOM 1465 C CA . TYR A 1 196 ? -7.023 14.133 6.613 1 88.44 196 TYR A CA 1
ATOM 1466 C C . TYR A 1 196 ? -7.16 15.008 5.371 1 88.44 196 TYR A C 1
ATOM 1468 O O . TYR A 1 196 ? -7.191 16.234 5.469 1 88.44 196 TYR A O 1
ATOM 1476 N N . THR A 1 197 ? -7.223 14.352 4.277 1 87.62 197 THR A N 1
ATOM 1477 C CA . THR A 1 197 ? -7.402 15.086 3.031 1 87.62 197 THR A CA 1
ATOM 1478 C C . THR A 1 197 ? -8.859 15.523 2.869 1 87.62 197 THR A C 1
ATOM 1480 O O . THR A 1 197 ? -9.773 14.805 3.262 1 87.62 197 THR A O 1
ATOM 1483 N N . THR A 1 198 ? -9.039 16.625 2.238 1 86.69 198 THR A N 1
ATOM 1484 C CA . THR A 1 198 ? -10.375 17.141 1.962 1 86.69 198 THR A CA 1
ATOM 1485 C C . THR A 1 198 ? -11.172 16.141 1.122 1 86.69 198 THR A C 1
ATOM 1487 O O . THR A 1 198 ? -12.352 15.922 1.377 1 86.69 198 THR A O 1
ATOM 1490 N N . VAL A 1 199 ? -10.562 15.547 0.18 1 91.38 199 VAL A N 1
ATOM 1491 C CA . VAL A 1 199 ? -11.242 14.648 -0.75 1 91.38 199 VAL A CA 1
ATOM 1492 C C . VAL A 1 199 ? -11.734 13.414 -0.006 1 91.38 199 VAL A C 1
ATOM 1494 O O . VAL A 1 199 ? -12.789 12.859 -0.336 1 91.38 199 VAL A O 1
ATOM 1497 N N . SER A 1 200 ? -11.031 12.961 1 1 93.25 200 SER A N 1
ATOM 1498 C CA . SER A 1 200 ? -11.516 11.844 1.801 1 93.25 200 SER A CA 1
ATOM 1499 C C . SER A 1 200 ? -12.82 12.188 2.502 1 93.25 200 SER A C 1
ATOM 1501 O O . SER A 1 200 ? -13.742 11.367 2.549 1 93.25 200 SER A O 1
ATOM 1503 N N . VAL A 1 201 ? -12.859 13.398 3.004 1 92 201 VAL A N 1
ATOM 1504 C CA . VAL A 1 201 ? -14.055 13.867 3.701 1 92 201 VAL A CA 1
ATOM 1505 C C . VAL A 1 201 ? -15.195 14.039 2.707 1 92 201 VAL A C 1
ATOM 1507 O O . VAL A 1 201 ? -16.328 13.617 2.971 1 92 201 VAL A O 1
ATOM 1510 N N . GLU A 1 202 ? -14.883 14.57 1.59 1 93.38 202 GLU A N 1
ATOM 1511 C CA . GLU A 1 202 ? -15.875 14.742 0.532 1 93.38 202 GLU A CA 1
ATOM 1512 C C . GLU A 1 202 ? -16.406 13.391 0.048 1 93.38 202 GLU A C 1
ATOM 1514 O O . GLU A 1 202 ? -17.594 13.258 -0.264 1 93.38 202 GLU A O 1
ATOM 1519 N N . THR A 1 203 ? -15.562 12.438 -0.051 1 96.5 203 THR A N 1
ATOM 1520 C CA . THR A 1 203 ? -15.961 11.102 -0.471 1 96.5 203 THR A CA 1
ATOM 1521 C C . THR A 1 203 ? -16.938 10.492 0.529 1 96.5 203 THR A C 1
ATOM 1523 O O . THR A 1 203 ? -17.953 9.906 0.139 1 96.5 203 THR A O 1
ATOM 1526 N N . ALA A 1 204 ? -16.656 10.672 1.775 1 96.62 204 ALA A N 1
ATOM 1527 C CA . ALA A 1 204 ? -17.547 10.172 2.82 1 96.62 204 ALA A CA 1
ATOM 1528 C C . ALA A 1 204 ? -18.906 10.859 2.76 1 96.62 204 ALA A C 1
ATOM 1530 O O . ALA A 1 204 ? -19.938 10.211 2.885 1 96.62 204 ALA A O 1
ATOM 1531 N N . ARG A 1 205 ? -18.844 12.125 2.535 1 95.81 205 ARG A N 1
ATOM 1532 C CA . ARG A 1 205 ? -20.078 12.891 2.428 1 95.81 205 ARG A CA 1
ATOM 1533 C C . ARG A 1 205 ? -20.906 12.422 1.229 1 95.81 205 ARG A C 1
ATOM 1535 O O . ARG A 1 205 ? -22.125 12.266 1.332 1 95.81 205 ARG A O 1
ATOM 1542 N N . ALA A 1 206 ? -20.234 12.234 0.121 1 97.5 206 ALA A N 1
ATOM 1543 C CA . ALA A 1 206 ? -20.906 11.75 -1.079 1 97.5 206 ALA A CA 1
ATOM 1544 C C . ALA A 1 206 ? -21.547 10.391 -0.837 1 97.5 206 ALA A C 1
ATOM 1546 O O . ALA A 1 206 ? -22.656 10.117 -1.317 1 97.5 206 ALA A O 1
ATOM 1547 N N . ALA A 1 207 ? -20.859 9.508 -0.133 1 98.38 207 ALA A N 1
ATOM 1548 C CA . ALA A 1 207 ? -21.406 8.195 0.212 1 98.38 207 ALA A CA 1
ATOM 1549 C C . ALA A 1 207 ? -22.672 8.336 1.054 1 98.38 207 ALA A C 1
ATOM 1551 O O . ALA A 1 207 ? -23.656 7.641 0.812 1 98.38 207 ALA A O 1
ATOM 1552 N N . HIS A 1 208 ? -22.609 9.219 1.996 1 96.44 208 HIS A N 1
ATOM 1553 C CA . HIS A 1 208 ? -23.766 9.477 2.855 1 96.44 208 HIS A CA 1
ATOM 1554 C C . HIS A 1 208 ? -24.953 9.992 2.047 1 96.44 208 HIS A C 1
ATOM 1556 O O . HIS A 1 208 ? -26.078 9.508 2.209 1 96.44 208 HIS A O 1
ATOM 1562 N N . ASP A 1 209 ? -24.625 10.953 1.185 1 96.56 209 ASP A N 1
ATOM 1563 C CA . ASP A 1 209 ? -25.672 11.555 0.363 1 96.56 209 ASP A CA 1
ATOM 1564 C C . ASP A 1 209 ? -26.328 10.516 -0.536 1 96.56 209 ASP A C 1
ATOM 1566 O O . ASP A 1 209 ? -27.531 10.594 -0.808 1 96.56 209 ASP A O 1
ATOM 1570 N N . ALA A 1 210 ? -25.625 9.562 -0.962 1 98.06 210 ALA A N 1
ATOM 1571 C CA . ALA A 1 210 ? -26.125 8.508 -1.846 1 98.06 210 ALA A CA 1
ATOM 1572 C C . ALA A 1 210 ? -26.781 7.379 -1.045 1 98.06 210 ALA A C 1
ATOM 1574 O O . ALA A 1 210 ? -27.312 6.43 -1.621 1 98.06 210 ALA A O 1
ATOM 1575 N N . ARG A 1 211 ? -26.625 7.438 0.266 1 98.25 211 ARG A N 1
ATOM 1576 C CA . ARG A 1 211 ? -27.141 6.426 1.184 1 98.25 211 ARG A CA 1
ATOM 1577 C C . ARG A 1 211 ? -26.422 5.094 0.981 1 98.25 211 ARG A C 1
ATOM 1579 O O . ARG A 1 211 ? -27.016 4.031 1.165 1 98.25 211 ARG A O 1
ATOM 1586 N N . ALA A 1 212 ? -25.234 5.168 0.479 1 98.62 212 ALA A N 1
ATOM 1587 C CA . ALA A 1 212 ? -24.391 3.98 0.372 1 98.62 212 ALA A CA 1
ATOM 1588 C C . ALA A 1 212 ? -23.891 3.537 1.744 1 98.62 212 ALA A C 1
ATOM 1590 O O . ALA A 1 212 ? -23.844 4.332 2.684 1 98.62 212 ALA A O 1
ATOM 1591 N N . THR A 1 213 ? -23.578 2.244 1.926 1 98.75 213 THR A N 1
ATOM 1592 C CA . THR A 1 213 ? -22.906 1.775 3.131 1 98.75 213 THR A CA 1
ATOM 1593 C C . THR A 1 213 ? -21.5 2.354 3.223 1 98.75 213 THR A C 1
ATOM 1595 O O . THR A 1 213 ? -20.688 2.164 2.318 1 98.75 213 THR A O 1
ATOM 1598 N N . LEU A 1 214 ? -21.234 3.092 4.242 1 98.75 214 LEU A N 1
ATOM 1599 C CA . LEU A 1 214 ? -19.938 3.725 4.418 1 98.75 214 LEU A CA 1
ATOM 1600 C C . LEU A 1 214 ? -19.109 2.979 5.461 1 98.75 214 LEU A C 1
ATOM 1602 O O . LEU A 1 214 ? -19.547 2.816 6.602 1 98.75 214 LEU A O 1
ATOM 1606 N N . ILE A 1 215 ? -17.953 2.514 5.051 1 98.88 215 ILE A N 1
ATOM 1607 C CA . ILE A 1 215 ? -16.953 1.896 5.914 1 98.88 215 ILE A CA 1
ATOM 1608 C C . ILE A 1 215 ? -15.727 2.795 6 1 98.88 215 ILE A C 1
ATOM 1610 O O . ILE A 1 215 ? -15.086 3.082 4.984 1 98.88 215 ILE A O 1
ATOM 1614 N N . ALA A 1 216 ? -15.398 3.258 7.16 1 98.75 216 ALA A N 1
ATOM 1615 C CA . ALA A 1 216 ? -14.211 4.078 7.371 1 98.75 216 ALA A CA 1
ATOM 1616 C C . ALA A 1 216 ? -13.086 3.26 8 1 98.75 216 ALA A C 1
ATOM 1618 O O . ALA A 1 216 ? -13.289 2.584 9.008 1 98.75 216 ALA A O 1
ATOM 1619 N N . ILE A 1 217 ? -11.945 3.205 7.398 1 98.88 217 ILE A N 1
ATOM 1620 C CA . ILE A 1 217 ? -10.695 2.746 7.996 1 98.88 217 ILE A CA 1
ATOM 1621 C C . ILE A 1 217 ? -9.867 3.947 8.453 1 98.88 217 ILE A C 1
ATOM 1623 O O . ILE A 1 217 ? -9.258 4.633 7.633 1 98.88 217 ILE A O 1
ATOM 1627 N N . ALA A 1 218 ? -9.852 4.172 9.766 1 97.5 218 ALA A N 1
ATOM 1628 C CA . ALA A 1 218 ? -9.352 5.449 10.266 1 97.5 218 ALA A CA 1
ATOM 1629 C C . ALA A 1 218 ? -8.453 5.246 11.484 1 97.5 218 ALA A C 1
ATOM 1631 O O . ALA A 1 218 ? -8.469 4.176 12.102 1 97.5 218 ALA A O 1
ATOM 1632 N N . ASP A 1 219 ? -7.684 6.297 11.797 1 94.31 219 ASP A N 1
ATOM 1633 C CA . ASP A 1 219 ? -6.746 6.223 12.914 1 94.31 219 ASP A CA 1
ATOM 1634 C C . ASP A 1 219 ? -7.418 6.617 14.227 1 94.31 219 ASP A C 1
ATOM 1636 O O . ASP A 1 219 ? -6.898 6.332 15.305 1 94.31 219 ASP A O 1
ATOM 1640 N N . THR A 1 220 ? -8.547 7.297 14.148 1 89.75 220 THR A N 1
ATOM 1641 C CA . THR A 1 220 ? -9.266 7.73 15.344 1 89.75 220 THR A CA 1
ATOM 1642 C C . THR A 1 220 ? -10.766 7.801 15.078 1 89.75 220 THR A C 1
ATOM 1644 O O . THR A 1 220 ? -11.188 7.941 13.93 1 89.75 220 THR A O 1
ATOM 1647 N N . ILE A 1 221 ? -11.539 7.633 16.109 1 89.44 221 ILE A N 1
ATOM 1648 C CA . ILE A 1 221 ? -12.992 7.711 16.016 1 89.44 221 ILE A CA 1
ATOM 1649 C C . ILE A 1 221 ? -13.406 9.133 15.633 1 89.44 221 ILE A C 1
ATOM 1651 O O . ILE A 1 221 ? -14.484 9.336 15.062 1 89.44 221 ILE A O 1
ATOM 1655 N N . ALA A 1 222 ? -12.469 10.117 15.859 1 85.94 222 ALA A N 1
ATOM 1656 C CA . ALA A 1 222 ? -12.773 11.523 15.625 1 85.94 222 ALA A CA 1
ATOM 1657 C C . ALA A 1 222 ? -12.477 11.914 14.18 1 85.94 222 ALA A C 1
ATOM 1659 O O . ALA A 1 222 ? -12.664 13.07 13.789 1 85.94 222 ALA A O 1
ATOM 1660 N N . ALA A 1 223 ? -12.031 10.961 13.359 1 89.88 223 ALA A N 1
ATOM 1661 C CA . ALA A 1 223 ? -11.742 11.266 11.961 1 89.88 223 ALA A CA 1
ATOM 1662 C C . ALA A 1 223 ? -12.969 11.844 11.266 1 89.88 223 ALA A C 1
ATOM 1664 O O . ALA A 1 223 ? -14.055 11.266 11.32 1 89.88 223 ALA A O 1
ATOM 1665 N N . PRO A 1 224 ? -12.812 13.016 10.586 1 89.81 224 PRO A N 1
ATOM 1666 C CA . PRO A 1 224 ? -13.969 13.641 9.938 1 89.81 224 PRO A CA 1
ATOM 1667 C C . PRO A 1 224 ? -14.633 12.734 8.906 1 89.81 224 PRO A C 1
ATOM 1669 O O . PRO A 1 224 ? -15.859 12.766 8.75 1 89.81 224 PRO A O 1
ATOM 1672 N N . MET A 1 225 ? -13.938 11.922 8.211 1 93.38 225 MET A N 1
ATOM 1673 C CA . MET A 1 225 ? -14.5 11.047 7.188 1 93.38 225 MET A CA 1
ATOM 1674 C C . MET A 1 225 ? -15.234 9.867 7.824 1 93.38 225 MET A C 1
ATOM 1676 O O . MET A 1 225 ? -15.914 9.109 7.133 1 93.38 225 MET A O 1
ATOM 1680 N N . ALA A 1 226 ? -15.07 9.703 9.102 1 94.19 226 ALA A N 1
ATOM 1681 C CA . ALA A 1 226 ? -15.719 8.602 9.805 1 94.19 226 ALA A CA 1
ATOM 1682 C C . ALA A 1 226 ? -17.094 9.023 10.344 1 94.19 226 ALA A C 1
ATOM 1684 O O . ALA A 1 226 ? -17.875 8.188 10.805 1 94.19 226 ALA A O 1
ATOM 1685 N N . GLU A 1 227 ? -17.359 10.312 10.266 1 89.44 227 GLU A N 1
ATOM 1686 C CA . GLU A 1 227 ? -18.641 10.805 10.789 1 89.44 227 GLU A CA 1
ATOM 1687 C C . GLU A 1 227 ? -19.812 10.164 10.062 1 89.44 227 GLU A C 1
ATOM 1689 O O . GLU A 1 227 ? -19.906 10.234 8.836 1 89.44 227 GLU A O 1
ATOM 1694 N N . GLY A 1 228 ? -20.703 9.469 10.812 1 89.81 228 GLY A N 1
ATOM 1695 C CA . GLY A 1 228 ? -21.906 8.891 10.25 1 89.81 228 GLY A CA 1
ATOM 1696 C C . GLY A 1 228 ? -21.656 7.586 9.508 1 89.81 228 GLY A C 1
ATOM 1697 O O . GLY A 1 228 ? -22.531 7.082 8.805 1 89.81 228 GLY A O 1
ATOM 1698 N N . CYS A 1 229 ? -20.453 7.078 9.625 1 96.56 229 CYS A N 1
ATOM 1699 C CA . CYS A 1 229 ? -20.156 5.84 8.906 1 96.56 229 CYS A CA 1
ATOM 1700 C C . CYS A 1 229 ? -20.922 4.668 9.508 1 96.56 229 CYS A C 1
ATOM 1702 O O . CYS A 1 229 ? -21.312 4.715 10.68 1 96.56 229 CYS A O 1
ATOM 1704 N N . ASP A 1 230 ? -21.219 3.688 8.727 1 98.25 230 ASP A N 1
ATOM 1705 C CA . ASP A 1 230 ? -21.906 2.482 9.18 1 98.25 230 ASP A CA 1
ATOM 1706 C C . ASP A 1 230 ? -20.953 1.551 9.922 1 98.25 230 ASP A C 1
ATOM 1708 O O . ASP A 1 230 ? -21.359 0.859 10.859 1 98.25 230 ASP A O 1
ATOM 1712 N N . HIS A 1 231 ? -19.703 1.464 9.477 1 98.5 231 HIS A N 1
ATOM 1713 C CA . HIS A 1 231 ? -18.656 0.662 10.094 1 98.5 231 HIS A CA 1
ATOM 1714 C C . HIS A 1 231 ? -17.359 1.455 10.227 1 98.5 231 HIS A C 1
ATOM 1716 O O . HIS A 1 231 ? -16.922 2.09 9.266 1 98.5 231 HIS A O 1
ATOM 1722 N N . LEU A 1 232 ? -16.859 1.453 11.391 1 98.06 232 LEU A N 1
ATOM 1723 C CA . LEU A 1 232 ? -15.578 2.092 11.664 1 98.06 232 LEU A CA 1
ATOM 1724 C C . LEU A 1 232 ? -14.523 1.054 12.023 1 98.06 232 LEU A C 1
ATOM 1726 O O . LEU A 1 232 ? -14.719 0.266 12.953 1 98.06 232 LEU A O 1
ATOM 1730 N N . LEU A 1 233 ? -13.5 0.996 11.266 1 98.81 233 LEU A N 1
ATOM 1731 C CA . LEU A 1 233 ? -12.359 0.126 11.516 1 98.81 233 LEU A CA 1
ATOM 1732 C C . LEU A 1 233 ? -11.125 0.943 11.883 1 98.81 233 LEU A C 1
ATOM 1734 O O . LEU A 1 233 ? -10.594 1.676 11.047 1 98.81 233 LEU A O 1
ATOM 1738 N N . LEU A 1 234 ? -10.672 0.782 13.102 1 97.62 234 LEU A N 1
ATOM 1739 C CA . LEU A 1 234 ? -9.609 1.626 13.641 1 97.62 234 LEU A CA 1
ATOM 1740 C C . LEU A 1 234 ? -8.25 0.945 13.5 1 97.62 234 LEU A C 1
ATOM 1742 O O . LEU A 1 234 ? -8.141 -0.274 13.648 1 97.62 234 LEU A O 1
ATOM 1746 N N . PHE A 1 235 ? -7.234 1.72 13.203 1 97.62 235 PHE A N 1
ATOM 1747 C CA . PHE A 1 235 ? -5.836 1.308 13.258 1 97.62 235 PHE A CA 1
ATOM 1748 C C . PHE A 1 235 ? -4.977 2.395 13.891 1 97.62 235 PHE A C 1
ATOM 1750 O O . PHE A 1 235 ? -5.375 3.561 13.945 1 97.62 235 PHE A O 1
ATOM 1757 N N . GLU A 1 236 ? -3.826 2.025 14.398 1 94.75 236 GLU A N 1
ATOM 1758 C CA . GLU A 1 236 ? -2.924 2.98 15.039 1 94.75 236 GLU A CA 1
ATOM 1759 C C . GLU A 1 236 ? -1.882 3.498 14.047 1 94.75 236 GLU A C 1
ATOM 1761 O O . GLU A 1 236 ? -0.938 2.783 13.703 1 94.75 236 GLU A O 1
ATOM 1766 N N . ALA A 1 237 ? -2.076 4.723 13.68 1 95.06 237 ALA A N 1
ATOM 1767 C CA . ALA A 1 237 ? -1.156 5.309 12.711 1 95.06 237 ALA A CA 1
ATOM 1768 C C . ALA A 1 237 ? 0.003 6.016 13.406 1 95.06 237 ALA A C 1
ATOM 1770 O O . ALA A 1 237 ? 1.156 5.891 12.984 1 95.06 237 ALA A O 1
ATOM 1771 N N . ALA A 1 238 ? -0.21 6.68 14.508 1 89.62 238 ALA A N 1
ATOM 1772 C CA . ALA A 1 238 ? 0.749 7.613 15.094 1 89.62 238 ALA A CA 1
ATOM 1773 C C . ALA A 1 238 ? 1.604 6.922 16.156 1 89.62 238 ALA A C 1
ATOM 1775 O O . ALA A 1 238 ? 2.609 7.477 16.609 1 89.62 238 ALA A O 1
ATOM 1776 N N . ALA A 1 239 ? 1.288 5.711 16.516 1 88.94 239 ALA A N 1
ATOM 1777 C CA . ALA A 1 239 ? 1.969 5.043 17.625 1 88.94 239 ALA A CA 1
ATOM 1778 C C . ALA A 1 239 ? 3.396 4.664 17.234 1 88.94 239 ALA A C 1
ATOM 1780 O O . ALA A 1 239 ? 4.285 4.625 18.094 1 88.94 239 ALA A O 1
ATOM 1781 N N . SER A 1 240 ? 3.588 4.352 15.977 1 91.56 240 SER A N 1
ATOM 1782 C CA . SER A 1 240 ? 4.91 3.975 15.492 1 91.56 240 SER A CA 1
ATOM 1783 C C . SER A 1 240 ? 5.82 5.195 15.359 1 91.56 240 SER A C 1
ATOM 1785 O O . SER A 1 240 ? 5.402 6.23 14.836 1 91.56 240 SER A O 1
ATOM 1787 N N . PRO A 1 241 ? 7.062 5.094 15.93 1 92.81 241 PRO A N 1
ATOM 1788 C CA . PRO A 1 241 ? 7.973 6.234 15.805 1 92.81 241 PRO A CA 1
ATOM 1789 C C . PRO A 1 241 ? 8.398 6.492 14.359 1 92.81 241 PRO A C 1
ATOM 1791 O O . PRO A 1 241 ? 8.219 5.629 13.492 1 92.81 241 PRO A O 1
ATOM 1794 N N . GLY A 1 242 ? 9 7.66 14.164 1 92.62 242 GLY A N 1
ATOM 1795 C CA . GLY A 1 242 ? 9.406 8.109 12.844 1 92.62 242 GLY A CA 1
ATOM 1796 C C . GLY A 1 242 ? 8.688 9.359 12.383 1 92.62 242 GLY A C 1
ATOM 1797 O O . GLY A 1 242 ? 7.793 9.852 13.07 1 92.62 242 GLY A O 1
ATOM 1798 N N . PHE A 1 243 ? 9.062 9.773 11.172 1 93.25 243 PHE A N 1
ATOM 1799 C CA . PHE A 1 243 ? 8.57 11.062 10.695 1 93.25 243 PHE A CA 1
ATOM 1800 C C . PHE A 1 243 ? 7.16 10.938 10.133 1 93.25 243 PHE A C 1
ATOM 1802 O O . PHE A 1 243 ? 6.434 11.922 10.031 1 93.25 243 PHE A O 1
ATOM 1809 N N . PHE A 1 244 ? 6.801 9.719 9.828 1 95.62 244 PHE A N 1
ATOM 1810 C CA . PHE A 1 244 ? 5.555 9.5 9.102 1 95.62 244 PHE A CA 1
ATOM 1811 C C . PHE A 1 244 ? 4.668 8.5 9.828 1 95.62 244 PHE A C 1
ATOM 1813 O O . PHE A 1 244 ? 5.145 7.457 10.289 1 95.62 244 PHE A O 1
ATOM 1820 N N . PRO A 1 245 ? 3.342 8.758 9.938 1 95.38 245 PRO A N 1
ATOM 1821 C CA . PRO A 1 245 ? 2.424 7.777 10.516 1 95.38 245 PRO A CA 1
ATOM 1822 C C . PRO A 1 245 ? 2.416 6.453 9.758 1 95.38 245 PRO A C 1
ATOM 1824 O O . PRO A 1 245 ? 2.502 6.445 8.523 1 95.38 245 PRO A O 1
ATOM 1827 N N . SER A 1 246 ? 2.244 5.375 10.523 1 97.88 246 SER A N 1
ATOM 1828 C CA . SER A 1 246 ? 2.373 4.043 9.945 1 97.88 246 SER A CA 1
ATOM 1829 C C . SER A 1 246 ? 1.06 3.58 9.328 1 97.88 246 SER A C 1
ATOM 1831 O O . SER A 1 246 ? -0.009 3.771 9.914 1 97.88 246 SER A O 1
ATOM 1833 N N . LEU A 1 247 ? 1.188 2.904 8.172 1 98.69 247 LEU A N 1
ATOM 1834 C CA . LEU A 1 247 ? 0.029 2.334 7.496 1 98.69 247 LEU A CA 1
ATOM 1835 C C . LEU A 1 247 ? -0.027 0.823 7.691 1 98.69 247 LEU A C 1
ATOM 1837 O O . LEU A 1 247 ? -0.899 0.153 7.133 1 98.69 247 LEU A O 1
ATOM 1841 N N . THR A 1 248 ? 0.821 0.26 8.492 1 98.81 248 THR A N 1
ATOM 1842 C CA . THR A 1 248 ? 0.863 -1.182 8.711 1 98.81 248 THR A CA 1
ATOM 1843 C C . THR A 1 248 ? -0.49 -1.694 9.195 1 98.81 248 THR A C 1
ATOM 1845 O O . THR A 1 248 ? -1.001 -2.693 8.688 1 98.81 248 THR A O 1
ATOM 1848 N N . GLY A 1 249 ? -1.066 -1.003 10.125 1 98.75 249 GLY A N 1
ATOM 1849 C CA . GLY A 1 249 ? -2.371 -1.407 10.625 1 98.75 249 GLY A CA 1
ATOM 1850 C C . GLY A 1 249 ? -3.467 -1.311 9.578 1 98.75 249 GLY A C 1
ATOM 1851 O O . GLY A 1 249 ? -4.344 -2.172 9.516 1 98.75 249 GLY A O 1
ATOM 1852 N N . ALA A 1 250 ? -3.445 -0.234 8.812 1 98.88 250 ALA A N 1
ATOM 1853 C CA . ALA A 1 250 ? -4.441 -0.056 7.758 1 98.88 250 ALA A CA 1
ATOM 1854 C C . ALA A 1 250 ? -4.367 -1.184 6.73 1 98.88 250 ALA A C 1
ATOM 1856 O O . ALA A 1 250 ? -5.395 -1.68 6.266 1 98.88 250 ALA A O 1
ATOM 1857 N N . ILE A 1 251 ? -3.166 -1.571 6.375 1 98.88 251 ILE A N 1
ATOM 1858 C CA . ILE A 1 251 ? -2.939 -2.658 5.43 1 98.88 251 ILE A CA 1
ATOM 1859 C C . ILE A 1 251 ? -3.486 -3.963 6 1 98.88 251 ILE A C 1
ATOM 1861 O O . ILE A 1 251 ? -4.16 -4.723 5.301 1 98.88 251 ILE A O 1
ATOM 1865 N N . ALA A 1 252 ? -3.215 -4.219 7.199 1 98.81 252 ALA A N 1
ATOM 1866 C CA . ALA A 1 252 ? -3.697 -5.434 7.855 1 98.81 252 ALA A CA 1
ATOM 1867 C C . ALA A 1 252 ? -5.223 -5.477 7.879 1 98.81 252 ALA A C 1
ATOM 1869 O O . ALA A 1 252 ? -5.824 -6.52 7.613 1 98.81 252 ALA A O 1
ATOM 1870 N N . VAL A 1 253 ? -5.832 -4.355 8.203 1 98.88 253 VAL A N 1
ATOM 1871 C CA . VAL A 1 253 ? -7.289 -4.262 8.219 1 98.88 253 VAL A CA 1
ATOM 1872 C C . VAL A 1 253 ? -7.836 -4.555 6.824 1 98.88 253 VAL A C 1
ATOM 1874 O O . VAL A 1 253 ? -8.758 -5.359 6.668 1 98.88 253 VAL A O 1
ATOM 1877 N N . ALA A 1 254 ? -7.266 -3.922 5.84 1 98.88 254 ALA A N 1
ATOM 1878 C CA . ALA A 1 254 ? -7.715 -4.082 4.461 1 98.88 254 ALA A CA 1
ATOM 1879 C C . ALA A 1 254 ? -7.602 -5.539 4.012 1 98.88 254 ALA A C 1
ATOM 1881 O O . ALA A 1 254 ? -8.531 -6.082 3.412 1 98.88 254 ALA A O 1
ATOM 1882 N N . GLN A 1 255 ? -6.484 -6.164 4.32 1 98.69 255 GLN A N 1
ATOM 1883 C CA . GLN A 1 255 ? -6.27 -7.547 3.91 1 98.69 255 GLN A CA 1
ATOM 1884 C C . GLN A 1 255 ? -7.211 -8.492 4.648 1 98.69 255 GLN A C 1
ATOM 1886 O O . GLN A 1 255 ? -7.652 -9.5 4.09 1 98.69 255 GLN A O 1
ATOM 1891 N N . SER A 1 256 ? -7.516 -8.18 5.867 1 98.56 256 SER A N 1
ATOM 1892 C CA . SER A 1 256 ? -8.469 -8.977 6.625 1 98.56 256 SER A CA 1
ATOM 1893 C C . SER A 1 256 ? -9.875 -8.859 6.047 1 98.56 256 SER A C 1
ATOM 1895 O O . SER A 1 256 ? -10.609 -9.852 5.973 1 98.56 256 SER A O 1
ATOM 1897 N N . LEU A 1 257 ? -10.242 -7.641 5.66 1 98.62 257 LEU A N 1
ATOM 1898 C CA . LEU A 1 257 ? -11.523 -7.43 4.992 1 98.62 257 LEU A CA 1
ATOM 1899 C C . LEU A 1 257 ? -11.633 -8.305 3.746 1 98.62 257 LEU A C 1
ATOM 1901 O O . LEU A 1 257 ? -12.648 -8.969 3.537 1 98.62 257 LEU A O 1
ATOM 1905 N N . ALA A 1 258 ? -10.625 -8.305 2.969 1 98.25 258 ALA A N 1
ATOM 1906 C CA . ALA A 1 258 ? -10.617 -9.094 1.74 1 98.25 258 ALA A CA 1
ATOM 1907 C C . ALA A 1 258 ? -10.719 -10.586 2.047 1 98.25 258 ALA A C 1
ATOM 1909 O O . ALA A 1 258 ? -11.461 -11.312 1.378 1 98.25 258 ALA A O 1
ATOM 1910 N N . ALA A 1 259 ? -9.992 -11.023 3.057 1 97.19 259 ALA A N 1
ATOM 1911 C CA . ALA A 1 259 ? -9.977 -12.438 3.412 1 97.19 259 ALA A CA 1
ATOM 1912 C C . ALA A 1 259 ? -11.359 -12.914 3.846 1 97.19 259 ALA A C 1
ATOM 1914 O O . ALA A 1 259 ? -11.836 -13.953 3.385 1 97.19 259 ALA A O 1
ATOM 1915 N N . VAL A 1 260 ? -11.977 -12.164 4.73 1 97.12 260 VAL A N 1
ATOM 1916 C CA . VAL A 1 260 ? -13.297 -12.547 5.219 1 97.12 260 VAL A CA 1
ATOM 1917 C C . VAL A 1 260 ? -14.312 -12.453 4.082 1 97.12 260 VAL A C 1
ATOM 1919 O O . VAL A 1 260 ? -15.164 -13.336 3.932 1 97.12 260 VAL A O 1
ATOM 1922 N N . SER A 1 261 ? -14.25 -11.391 3.279 1 96.88 261 SER A N 1
ATOM 1923 C CA . SER A 1 261 ? -15.148 -11.25 2.133 1 96.88 261 SER A CA 1
ATOM 1924 C C . SER A 1 261 ? -15.055 -12.461 1.211 1 96.88 261 SER A C 1
ATOM 1926 O O . SER A 1 261 ? -16.062 -12.922 0.678 1 96.88 261 SER A O 1
ATOM 1928 N N . PHE A 1 262 ? -13.859 -12.969 1.002 1 96.81 262 PHE A N 1
ATOM 1929 C CA . PHE A 1 262 ? -13.656 -14.141 0.164 1 96.81 262 PHE A CA 1
ATOM 1930 C C . PHE A 1 262 ? -14.359 -15.359 0.752 1 96.81 262 PHE A C 1
ATOM 1932 O O . PHE A 1 262 ? -15.055 -16.078 0.038 1 96.81 262 PHE A O 1
ATOM 1939 N N . THR A 1 263 ? -14.211 -15.57 2.049 1 94.44 263 THR A N 1
ATOM 1940 C CA . THR A 1 263 ? -14.82 -16.719 2.697 1 94.44 263 THR A CA 1
ATOM 1941 C C . THR A 1 263 ? -16.344 -16.641 2.637 1 94.44 263 THR A C 1
ATOM 1943 O O . THR A 1 263 ? -17.031 -17.656 2.455 1 94.44 263 THR A O 1
ATOM 1946 N N . LEU A 1 264 ? -16.844 -15.477 2.771 1 94.12 264 LEU A N 1
ATOM 1947 C CA . LEU A 1 264 ? -18.281 -15.273 2.709 1 94.12 264 LEU A CA 1
ATOM 1948 C C . LEU A 1 264 ? -18.812 -15.602 1.321 1 94.12 264 LEU A C 1
ATOM 1950 O O . LEU A 1 264 ? -19.969 -16.031 1.18 1 94.12 264 LEU A O 1
ATOM 1954 N N . GLY A 1 265 ? -18 -15.422 0.334 1 93.94 265 GLY A N 1
ATOM 1955 C CA . GLY A 1 265 ? -18.391 -15.695 -1.038 1 93.94 265 GLY A CA 1
ATOM 1956 C C . GLY A 1 265 ? -18.484 -17.172 -1.352 1 93.94 265 GLY A C 1
ATOM 1957 O O . GLY A 1 265 ? -19.078 -17.562 -2.359 1 93.94 265 GLY A O 1
ATOM 1958 N N . GLY A 1 266 ? -17.844 -18.047 -0.603 1 92 266 GLY A N 1
ATOM 1959 C CA . GLY A 1 266 ? -17.953 -19.5 -0.725 1 92 266 GLY A CA 1
ATOM 1960 C C . GLY A 1 266 ? -17.406 -20.031 -2.035 1 92 266 GLY A C 1
ATOM 1961 O O . GLY A 1 266 ? -16.375 -19.547 -2.523 1 92 266 GLY A O 1
ATOM 1962 N N . ALA A 1 267 ? -18.109 -21 -2.516 1 91.06 267 ALA A N 1
ATOM 1963 C CA . ALA A 1 267 ? -17.672 -21.688 -3.719 1 91.06 267 ALA A CA 1
ATOM 1964 C C . ALA A 1 267 ? -17.641 -20.75 -4.922 1 91.06 267 ALA A C 1
ATOM 1966 O O . ALA A 1 267 ? -16.797 -20.891 -5.805 1 91.06 267 ALA A O 1
ATOM 1967 N N . GLY A 1 268 ? -18.547 -19.859 -4.91 1 93.25 268 GLY A N 1
ATOM 1968 C CA . GLY A 1 268 ? -18.578 -18.891 -5.996 1 93.25 268 GLY A CA 1
ATOM 1969 C C . GLY A 1 268 ? -17.344 -18.016 -6.062 1 93.25 268 GLY A C 1
ATOM 1970 O O . GLY A 1 268 ? -16.766 -17.828 -7.141 1 93.25 268 GLY A O 1
ATOM 1971 N N . ALA A 1 269 ? -16.953 -17.516 -4.973 1 94.5 269 ALA A N 1
ATOM 1972 C CA . ALA A 1 269 ? -15.734 -16.703 -4.902 1 94.5 269 ALA A CA 1
ATOM 1973 C C . ALA A 1 269 ? -14.5 -17.531 -5.281 1 94.5 269 ALA A C 1
ATOM 1975 O O . ALA A 1 269 ? -13.617 -17.031 -5.984 1 94.5 269 ALA A O 1
ATOM 1976 N N . LYS A 1 270 ? -14.438 -18.703 -4.832 1 92.19 270 LYS A N 1
ATOM 1977 C CA . LYS A 1 270 ? -13.312 -19.578 -5.137 1 92.19 270 LYS A CA 1
ATOM 1978 C C . LYS A 1 270 ? -13.203 -19.844 -6.633 1 92.19 270 LYS A C 1
ATOM 1980 O O . LYS A 1 270 ? -12.109 -19.812 -7.203 1 92.19 270 LYS A O 1
ATOM 1985 N N . ARG A 1 271 ? -14.305 -20.109 -7.207 1 92.94 271 ARG A N 1
ATOM 1986 C CA . ARG A 1 271 ? -14.328 -20.344 -8.648 1 92.94 271 ARG A CA 1
ATOM 1987 C C . ARG A 1 271 ? -13.82 -19.125 -9.406 1 92.94 271 ARG A C 1
ATOM 1989 O O . ARG A 1 271 ? -13.023 -19.25 -10.344 1 92.94 271 ARG A O 1
ATOM 1996 N N . LYS A 1 272 ? -14.32 -18 -9.031 1 94.88 272 LYS A N 1
ATOM 1997 C CA . LYS A 1 272 ? -13.875 -16.766 -9.672 1 94.88 272 LYS A CA 1
ATOM 1998 C C . LYS A 1 272 ? -12.375 -16.562 -9.484 1 94.88 272 LYS A C 1
ATOM 2000 O O . LYS A 1 272 ? -11.688 -16.109 -10.398 1 94.88 272 LYS A O 1
ATOM 2005 N N . LEU A 1 273 ? -11.867 -16.812 -8.312 1 94.88 273 LEU A N 1
ATOM 2006 C CA . LEU A 1 273 ? -10.438 -16.703 -8.023 1 94.88 273 LEU A CA 1
ATOM 2007 C C . LEU A 1 273 ? -9.633 -17.641 -8.922 1 94.88 273 LEU A C 1
ATOM 2009 O O . LEU A 1 273 ? -8.609 -17.234 -9.477 1 94.88 273 LEU A O 1
ATOM 2013 N N . GLU A 1 274 ? -10.102 -18.797 -9.07 1 89.88 274 GLU A N 1
ATOM 2014 C CA . GLU A 1 274 ? -9.43 -19.781 -9.914 1 89.88 274 GLU A CA 1
ATOM 2015 C C . GLU A 1 274 ? -9.383 -19.312 -11.367 1 89.88 274 GLU A C 1
ATOM 2017 O O . GLU A 1 274 ? -8.367 -19.484 -12.047 1 89.88 274 GLU A O 1
ATOM 2022 N N . GLU A 1 275 ? -10.477 -18.781 -11.766 1 90.12 275 GLU A N 1
ATOM 2023 C CA . GLU A 1 275 ? -10.523 -18.234 -13.117 1 90.12 275 GLU A CA 1
ATOM 2024 C C . GLU A 1 275 ? -9.508 -17.109 -13.297 1 90.12 275 GLU A C 1
ATOM 2026 O O . GLU A 1 275 ? -8.797 -17.062 -14.305 1 90.12 275 GLU A O 1
ATOM 2031 N N . THR A 1 276 ? -9.492 -16.25 -12.344 1 91.19 276 THR A N 1
ATOM 2032 C CA . THR A 1 276 ? -8.562 -15.133 -12.391 1 91.19 276 THR A CA 1
ATOM 2033 C C . THR A 1 276 ? -7.121 -15.617 -12.375 1 91.19 276 THR A C 1
ATOM 2035 O O . THR A 1 276 ? -6.285 -15.133 -13.141 1 91.19 276 THR A O 1
ATOM 2038 N N . GLU A 1 277 ? -6.832 -16.531 -11.531 1 84.62 277 GLU A N 1
ATOM 2039 C CA . GLU A 1 277 ? -5.496 -17.109 -11.453 1 84.62 277 GLU A CA 1
ATOM 2040 C C . GLU A 1 277 ? -5.082 -17.719 -12.789 1 84.62 277 GLU A C 1
ATOM 2042 O O . GLU A 1 277 ? -3.92 -17.609 -13.188 1 84.62 277 GLU A O 1
ATOM 2047 N N . GLY A 1 278 ? -5.98 -18.359 -13.336 1 81.5 278 GLY A N 1
ATOM 2048 C CA . GLY A 1 278 ? -5.707 -18.938 -14.641 1 81.5 278 GLY A CA 1
ATOM 2049 C C . GLY A 1 278 ? -5.34 -17.891 -15.688 1 81.5 278 GLY A C 1
ATOM 2050 O O . GLY A 1 278 ? -4.391 -18.078 -16.453 1 81.5 278 GLY A O 1
ATOM 2051 N N . ARG A 1 279 ? -6.031 -16.844 -15.672 1 83.88 279 ARG A N 1
ATOM 2052 C CA . ARG A 1 279 ? -5.773 -15.75 -16.609 1 83.88 279 ARG A CA 1
ATOM 2053 C C . ARG A 1 279 ? -4.418 -15.102 -16.328 1 83.88 279 ARG A C 1
ATOM 2055 O O . ARG A 1 279 ? -3.676 -14.781 -17.266 1 83.88 279 ARG A O 1
ATOM 2062 N N . LEU A 1 280 ? -4.105 -14.914 -15.102 1 82.25 280 LEU A N 1
ATOM 2063 C CA . LEU A 1 280 ? -2.836 -14.297 -14.727 1 82.25 280 LEU A CA 1
ATOM 2064 C C . LEU A 1 280 ? -1.662 -15.188 -15.117 1 82.25 280 LEU A C 1
ATOM 2066 O O . LEU A 1 280 ? -0.623 -14.695 -15.555 1 82.25 280 LEU A O 1
ATOM 2070 N N . ALA A 1 281 ? -1.835 -16.438 -14.898 1 73.75 281 ALA A N 1
ATOM 2071 C CA . ALA A 1 281 ? -0.804 -17.406 -15.266 1 73.75 281 ALA A CA 1
ATOM 2072 C C . ALA A 1 281 ? -0.549 -17.391 -16.766 1 73.75 281 ALA A C 1
ATOM 2074 O O . ALA A 1 281 ? 0.597 -17.5 -17.219 1 73.75 281 ALA A O 1
ATOM 2075 N N . GLU A 1 282 ? -1.587 -17.281 -17.453 1 67.81 282 GLU A N 1
ATOM 2076 C CA . GLU A 1 282 ? -1.489 -17.297 -18.906 1 67.81 282 GLU A CA 1
ATOM 2077 C C . GLU A 1 282 ? -0.764 -16.047 -19.406 1 67.81 282 GLU A C 1
ATOM 2079 O O . GLU A 1 282 ? -0.061 -16.109 -20.422 1 67.81 282 GLU A O 1
ATOM 2084 N N . MET A 1 283 ? -0.918 -15 -18.719 1 65.56 283 MET A N 1
ATOM 2085 C CA . MET A 1 283 ? -0.3 -13.75 -19.141 1 65.56 283 MET A CA 1
ATOM 2086 C C . MET A 1 283 ? 1.168 -13.695 -18.734 1 65.56 283 MET A C 1
ATOM 2088 O O . MET A 1 283 ? 1.856 -12.711 -19 1 65.56 283 MET A O 1
ATOM 2092 N N . SER A 1 284 ? 1.833 -14.938 -18.469 1 59.66 284 SER A N 1
ATOM 2093 C CA . SER A 1 284 ? 3.244 -15.117 -18.141 1 59.66 284 SER A CA 1
ATOM 2094 C C . SER A 1 284 ? 3.719 -14.078 -17.125 1 59.66 284 SER A C 1
ATOM 2096 O O . SER A 1 284 ? 4.863 -13.625 -17.188 1 59.66 284 SER A O 1
ATOM 2098 N N . GLN A 1 285 ? 2.865 -13.836 -16.312 1 62.03 285 GLN A N 1
ATOM 2099 C CA . GLN A 1 285 ? 3.199 -12.742 -15.406 1 62.03 285 GLN A CA 1
ATOM 2100 C C . GLN A 1 285 ? 4.039 -13.227 -14.234 1 62.03 285 GLN A C 1
ATOM 2102 O O . GLN A 1 285 ? 4.781 -12.453 -13.625 1 62.03 285 GLN A O 1
ATOM 2107 N N . TYR A 1 286 ? 4.16 -14.594 -14.164 1 63.34 286 TYR A N 1
ATOM 2108 C CA . TYR A 1 286 ? 4.902 -15.109 -13.023 1 63.34 286 TYR A CA 1
ATOM 2109 C C . TYR A 1 286 ? 6.129 -15.891 -13.484 1 63.34 286 TYR A C 1
ATOM 2111 O O . TYR A 1 286 ? 6.086 -16.594 -14.5 1 63.34 286 TYR A O 1
ATOM 2119 N N . PHE A 1 287 ? 7.203 -15.688 -12.711 1 63.16 287 PHE A N 1
ATOM 2120 C CA . PHE A 1 287 ? 8.508 -16.281 -12.977 1 63.16 287 PHE A CA 1
ATOM 2121 C C . PHE A 1 287 ? 8.492 -17.781 -12.672 1 63.16 287 PHE A C 1
ATOM 2123 O O . PHE A 1 287 ? 8.016 -18.188 -11.609 1 63.16 287 PHE A O 1
ATOM 2130 N N . VAL A 1 288 ? 8.75 -18.625 -13.469 1 49.94 288 VAL A N 1
ATOM 2131 C CA . VAL A 1 288 ? 8.844 -20.062 -13.266 1 49.94 288 VAL A CA 1
ATOM 2132 C C . VAL A 1 288 ? 10.305 -20.453 -13.07 1 49.94 288 VAL A C 1
ATOM 2134 O O . VAL A 1 288 ? 11.164 -20.094 -13.875 1 49.94 288 VAL A O 1
ATOM 2137 N N . GLU A 1 289 ? 10.609 -20.844 -11.57 1 45.69 289 GLU A N 1
ATOM 2138 C CA . GLU A 1 289 ? 11.961 -21.297 -11.266 1 45.69 289 GLU A CA 1
ATOM 2139 C C . GLU A 1 289 ? 12.359 -22.469 -12.172 1 45.69 289 GLU A C 1
ATOM 2141 O O . GLU A 1 289 ? 11.562 -23.391 -12.398 1 45.69 289 GLU A O 1
ATOM 2146 N N . LYS A 1 290 ? 13.18 -22.25 -12.992 1 36.75 290 LYS A N 1
ATOM 2147 C CA . LYS A 1 290 ? 13.742 -23.406 -13.68 1 36.75 290 LYS A CA 1
ATOM 2148 C C . LYS A 1 290 ? 14.328 -24.406 -12.68 1 36.75 290 LYS A C 1
ATOM 2150 O O . LYS A 1 290 ? 15.07 -24.016 -11.781 1 36.75 290 LYS A O 1
ATOM 2155 N N . GLY A 1 291 ? 13.562 -25.375 -12.133 1 30.06 291 GLY A N 1
ATOM 2156 C CA . GLY A 1 291 ? 14.219 -26.516 -11.5 1 30.06 291 GLY A CA 1
ATOM 2157 C C . GLY A 1 291 ? 15.531 -26.891 -12.156 1 30.06 291 GLY A C 1
ATOM 2158 O O . GLY A 1 291 ? 15.734 -26.641 -13.352 1 30.06 291 GLY A O 1
ATOM 2159 N N . MET B 1 1 ? 29.047 -29.094 -14.078 1 24.72 1 MET B N 1
ATOM 2160 C CA . MET B 1 1 ? 27.688 -29.609 -13.961 1 24.72 1 MET B CA 1
ATOM 2161 C C . MET B 1 1 ? 26.719 -28.75 -14.766 1 24.72 1 MET B C 1
ATOM 2163 O O . MET B 1 1 ? 26.688 -27.531 -14.617 1 24.72 1 MET B O 1
ATOM 2167 N N . ALA B 1 2 ? 26.359 -29.188 -15.906 1 33.44 2 ALA B N 1
ATOM 2168 C CA . ALA B 1 2 ? 25.547 -28.5 -16.906 1 33.44 2 ALA B CA 1
ATOM 2169 C C . ALA B 1 2 ? 24.281 -27.906 -16.297 1 33.44 2 ALA B C 1
ATOM 2171 O O . ALA B 1 2 ? 23.484 -28.641 -15.688 1 33.44 2 ALA B O 1
ATOM 2172 N N . GLN B 1 3 ? 24.188 -26.766 -15.859 1 29.12 3 GLN B N 1
ATOM 2173 C CA . GLN B 1 3 ? 23.125 -25.969 -15.266 1 29.12 3 GLN B CA 1
ATOM 2174 C C . GLN B 1 3 ? 21.828 -26.078 -16.078 1 29.12 3 GLN B C 1
ATOM 2176 O O . GLN B 1 3 ? 21.812 -25.781 -17.266 1 29.12 3 GLN B O 1
ATOM 2181 N N . ALA B 1 4 ? 21.047 -27.016 -15.75 1 34.69 4 ALA B N 1
ATOM 2182 C CA . ALA B 1 4 ? 19.828 -27.359 -16.453 1 34.69 4 ALA B CA 1
ATOM 2183 C C . ALA B 1 4 ? 19.016 -26.109 -16.797 1 34.69 4 ALA B C 1
ATOM 2185 O O . ALA B 1 4 ? 18.688 -25.312 -15.922 1 34.69 4 ALA B O 1
ATOM 2186 N N . GLN B 1 5 ? 19.031 -25.516 -17.891 1 34 5 GLN B N 1
ATOM 2187 C CA . GLN B 1 5 ? 18.266 -24.406 -18.469 1 34 5 GLN B CA 1
ATOM 2188 C C . GLN B 1 5 ? 16.766 -24.609 -18.234 1 34 5 GLN B C 1
ATOM 2190 O O . GLN B 1 5 ? 16.25 -25.719 -18.375 1 34 5 GLN B O 1
ATOM 2195 N N . PRO B 1 6 ? 16.125 -23.922 -17.375 1 37 6 PRO B N 1
ATOM 2196 C CA . PRO B 1 6 ? 14.68 -24.094 -17.203 1 37 6 PRO B CA 1
ATOM 2197 C C . PRO B 1 6 ? 13.961 -24.375 -18.531 1 37 6 PRO B C 1
ATOM 2199 O O . PRO B 1 6 ? 14.25 -23.734 -19.547 1 37 6 PRO B O 1
ATOM 2202 N N . LYS B 1 7 ? 13.492 -25.469 -18.797 1 44.81 7 LYS B N 1
ATOM 2203 C CA . LYS B 1 7 ? 12.789 -25.812 -20.031 1 44.81 7 LYS B CA 1
ATOM 2204 C C . LYS B 1 7 ? 11.609 -24.891 -20.266 1 44.81 7 LYS B C 1
ATOM 2206 O O . LYS B 1 7 ? 10.805 -24.641 -19.375 1 44.81 7 LYS B O 1
ATOM 2211 N N . PRO B 1 8 ? 11.469 -23.969 -21.125 1 51.31 8 PRO B N 1
ATOM 2212 C CA . PRO B 1 8 ? 10.367 -23.094 -21.531 1 51.31 8 PRO B CA 1
ATOM 2213 C C . PRO B 1 8 ? 9.016 -23.797 -21.484 1 51.31 8 PRO B C 1
ATOM 2215 O O . PRO B 1 8 ? 8.938 -25.016 -21.625 1 51.31 8 PRO B O 1
ATOM 2218 N N . SER B 1 9 ? 7.973 -23.078 -20.812 1 63.78 9 SER B N 1
ATOM 2219 C CA . SER B 1 9 ? 6.629 -23.641 -20.906 1 63.78 9 SER B CA 1
ATOM 2220 C C . SER B 1 9 ? 6.348 -24.156 -22.312 1 63.78 9 SER B C 1
ATOM 2222 O O . SER B 1 9 ? 6.891 -23.625 -23.281 1 63.78 9 SER B O 1
ATOM 2224 N N . PRO B 1 10 ? 5.758 -25.266 -22.375 1 74.12 10 PRO B N 1
ATOM 2225 C CA . PRO B 1 10 ? 5.453 -25.812 -23.703 1 74.12 10 PRO B CA 1
ATOM 2226 C C . PRO B 1 10 ? 4.805 -24.781 -24.625 1 74.12 10 PRO B C 1
ATOM 2228 O O . PRO B 1 10 ? 5.066 -24.781 -25.828 1 74.12 10 PRO B O 1
ATOM 2231 N N . LEU B 1 11 ? 4.129 -23.875 -23.906 1 74 11 LEU B N 1
ATOM 2232 C CA . LEU B 1 11 ? 3.514 -22.828 -24.719 1 74 11 LEU B CA 1
ATOM 2233 C C . LEU B 1 11 ? 4.559 -21.844 -25.203 1 74 11 LEU B C 1
ATOM 2235 O O . LEU B 1 11 ? 4.496 -21.375 -26.344 1 74 11 LEU B O 1
ATOM 2239 N N . ASN B 1 12 ? 5.453 -21.5 -24.344 1 70.69 12 ASN B N 1
ATOM 2240 C CA . ASN B 1 12 ? 6.539 -20.609 -24.75 1 70.69 12 ASN B CA 1
ATOM 2241 C C . ASN B 1 12 ? 7.43 -21.25 -25.812 1 70.69 12 ASN B C 1
ATOM 2243 O O . ASN B 1 12 ? 7.871 -20.578 -26.734 1 70.69 12 ASN B O 1
ATOM 2247 N N . GLU B 1 13 ? 7.66 -22.469 -25.656 1 75.44 13 GLU B N 1
ATOM 2248 C CA . GLU B 1 13 ? 8.414 -23.219 -26.656 1 75.44 13 GLU B CA 1
ATOM 2249 C C . GLU B 1 13 ? 7.707 -23.203 -28.016 1 75.44 13 GLU B C 1
ATOM 2251 O O . GLU B 1 13 ? 8.344 -23 -29.047 1 75.44 13 GLU B O 1
ATOM 2256 N N . LEU B 1 14 ? 6.461 -23.375 -27.938 1 80.5 14 LEU B N 1
ATOM 2257 C CA . LEU B 1 14 ? 5.641 -23.344 -29.141 1 80.5 14 LEU B CA 1
ATOM 2258 C C . LEU B 1 14 ? 5.723 -21.984 -29.812 1 80.5 14 LEU B C 1
ATOM 2260 O O . LEU B 1 14 ? 6.008 -21.891 -31.016 1 80.5 14 LEU B O 1
ATOM 2264 N N . CYS B 1 15 ? 5.551 -20.938 -29.031 1 76.38 15 CYS B N 1
ATOM 2265 C CA . CYS B 1 15 ? 5.531 -19.594 -29.578 1 76.38 15 CYS B CA 1
ATOM 2266 C C . CYS B 1 15 ? 6.898 -19.203 -30.141 1 76.38 15 CYS B C 1
ATOM 2268 O O . CYS B 1 15 ? 6.988 -18.547 -31.172 1 76.38 15 CYS B O 1
ATOM 2270 N N . SER B 1 16 ? 7.867 -19.641 -29.484 1 76.19 16 SER B N 1
ATOM 2271 C CA . SER B 1 16 ? 9.227 -19.344 -29.922 1 76.19 16 SER B CA 1
ATOM 2272 C C . SER B 1 16 ? 9.586 -20.109 -31.188 1 76.19 16 SER B C 1
ATOM 2274 O O . SER B 1 16 ? 10.383 -19.641 -32 1 76.19 16 SER B O 1
ATOM 2276 N N . ALA B 1 17 ? 8.984 -21.188 -31.391 1 80.25 17 ALA B N 1
ATOM 2277 C CA . ALA B 1 17 ? 9.328 -22.047 -32.5 1 80.25 17 ALA B CA 1
ATOM 2278 C C . ALA B 1 17 ? 8.492 -21.719 -33.75 1 80.25 17 ALA B C 1
ATOM 2280 O O . ALA B 1 17 ? 8.852 -22.094 -34.875 1 80.25 17 ALA B O 1
ATOM 2281 N N . LEU B 1 18 ? 7.449 -20.953 -33.562 1 81.69 18 LEU B N 1
ATOM 2282 C CA . LEU B 1 18 ? 6.453 -20.719 -34.594 1 81.69 18 LEU B CA 1
ATOM 2283 C C . LEU B 1 18 ? 7.098 -20.156 -35.875 1 81.69 18 LEU B C 1
ATOM 2285 O O . LEU B 1 18 ? 6.848 -20.656 -36.969 1 81.69 18 LEU B O 1
ATOM 2289 N N . PRO B 1 19 ? 8.008 -19.203 -35.719 1 77.81 19 PRO B N 1
ATOM 2290 C CA . PRO B 1 19 ? 8.562 -18.609 -36.938 1 77.81 19 PRO B CA 1
ATOM 2291 C C . PRO B 1 19 ? 9.414 -19.578 -37.75 1 77.81 19 PRO B C 1
ATOM 2293 O O . PRO B 1 19 ? 9.594 -19.391 -38.938 1 77.81 19 PRO B O 1
ATOM 2296 N N . SER B 1 20 ? 9.844 -20.578 -37.188 1 84.88 20 SER B N 1
ATOM 2297 C CA . SER B 1 20 ? 10.75 -21.516 -37.875 1 84.88 20 SER B CA 1
ATOM 2298 C C . SER B 1 20 ? 10 -22.719 -38.438 1 84.88 20 SER B C 1
ATOM 2300 O O . SER B 1 20 ? 10.578 -23.531 -39.125 1 84.88 20 SER B O 1
ATOM 2302 N N . LEU B 1 21 ? 8.773 -22.75 -38.25 1 86.25 21 LEU B N 1
ATOM 2303 C CA . LEU B 1 21 ? 7.98 -23.891 -38.688 1 86.25 21 LEU B CA 1
ATOM 2304 C C . LEU B 1 21 ? 7.414 -23.656 -40.062 1 86.25 21 LEU B C 1
ATOM 2306 O O . LEU B 1 21 ? 7.211 -22.516 -40.469 1 86.25 21 LEU B O 1
ATOM 2310 N N . PRO B 1 22 ? 7.273 -24.734 -40.875 1 88.69 22 PRO B N 1
ATOM 2311 C CA . PRO B 1 22 ? 6.559 -24.594 -42.156 1 88.69 22 PRO B CA 1
ATOM 2312 C C . PRO B 1 22 ? 5.168 -23.984 -42 1 88.69 22 PRO B C 1
ATOM 2314 O O . PRO B 1 22 ? 4.566 -24.109 -40.906 1 88.69 22 PRO B O 1
ATOM 2317 N N . MET B 1 23 ? 4.715 -23.391 -43 1 85.94 23 MET B N 1
ATOM 2318 C CA . MET B 1 23 ? 3.508 -22.562 -42.969 1 85.94 23 MET B CA 1
ATOM 2319 C C . MET B 1 23 ? 2.33 -23.344 -42.406 1 85.94 23 MET B C 1
ATOM 2321 O O . MET B 1 23 ? 1.565 -22.812 -41.594 1 85.94 23 MET B O 1
ATOM 2325 N N . ARG B 1 24 ? 2.195 -24.531 -42.844 1 85.62 24 ARG B N 1
ATOM 2326 C CA . ARG B 1 24 ? 1.059 -25.328 -42.375 1 85.62 24 ARG B CA 1
ATOM 2327 C C . ARG B 1 24 ? 1.143 -25.594 -40.906 1 85.62 24 ARG B C 1
ATOM 2329 O O . ARG B 1 24 ? 0.127 -25.578 -40.188 1 85.62 24 ARG B O 1
ATOM 2336 N N . LEU B 1 25 ? 2.336 -25.844 -40.375 1 90.44 25 LEU B N 1
ATOM 2337 C CA . LEU B 1 25 ? 2.533 -26.109 -38.969 1 90.44 25 LEU B CA 1
ATOM 2338 C C . LEU B 1 25 ? 2.432 -24.812 -38.156 1 90.44 25 LEU B C 1
ATOM 2340 O O . LEU B 1 25 ? 1.986 -24.828 -37 1 90.44 25 LEU B O 1
ATOM 2344 N N . GLN B 1 26 ? 2.754 -23.719 -38.719 1 89.38 26 GLN B N 1
ATOM 2345 C CA . GLN B 1 26 ? 2.576 -22.438 -38.062 1 89.38 26 GLN B CA 1
ATOM 2346 C C . GLN B 1 26 ? 1.104 -22.156 -37.781 1 89.38 26 GLN B C 1
ATOM 2348 O O . GLN B 1 26 ? 0.762 -21.672 -36.688 1 89.38 26 GLN B O 1
ATOM 2353 N N . GLU B 1 27 ? 0.328 -22.453 -38.75 1 87.62 27 GLU B N 1
ATOM 2354 C CA . GLU B 1 27 ? -1.104 -22.234 -38.594 1 87.62 27 GLU B CA 1
ATOM 2355 C C . GLU B 1 27 ? -1.665 -23.062 -37.438 1 87.62 27 GLU B C 1
ATOM 2357 O O . GLU B 1 27 ? -2.406 -22.547 -36.594 1 87.62 27 GLU B O 1
ATOM 2362 N N . VAL B 1 28 ? -1.291 -24.344 -37.438 1 90.19 28 VAL B N 1
ATOM 2363 C CA . VAL B 1 28 ? -1.744 -25.234 -36.375 1 90.19 28 VAL B CA 1
ATOM 2364 C C . VAL B 1 28 ? -1.158 -24.781 -35.031 1 90.19 28 VAL B C 1
ATOM 2366 O O . VAL B 1 28 ? -1.86 -24.75 -34 1 90.19 28 VAL B O 1
ATOM 2369 N N . GLY B 1 29 ? 0.094 -24.406 -35 1 89.81 29 GLY B N 1
ATOM 2370 C CA . GLY B 1 29 ? 0.741 -23.906 -33.781 1 89.81 29 GLY B CA 1
ATOM 2371 C C . GLY B 1 29 ? 0.099 -22.656 -33.219 1 89.81 29 GLY B C 1
ATOM 2372 O O . GLY B 1 29 ? -0.103 -22.531 -32.031 1 89.81 29 GLY B O 1
ATOM 2373 N N . ARG B 1 30 ? -0.204 -21.719 -34.125 1 83.94 30 ARG B N 1
ATOM 2374 C CA . ARG B 1 30 ? -0.888 -20.5 -33.688 1 83.94 30 ARG B CA 1
ATOM 2375 C C . ARG B 1 30 ? -2.256 -20.812 -33.094 1 83.94 30 ARG B C 1
ATOM 2377 O O . ARG B 1 30 ? -2.678 -20.188 -32.125 1 83.94 30 ARG B O 1
ATOM 2384 N N . PHE B 1 31 ? -2.893 -21.688 -33.781 1 86.38 31 PHE B N 1
ATOM 2385 C CA . PHE B 1 31 ? -4.191 -22.109 -33.281 1 86.38 31 PHE B CA 1
ATOM 2386 C C . PHE B 1 31 ? -4.062 -22.672 -31.875 1 86.38 31 PHE B C 1
ATOM 2388 O O . PHE B 1 31 ? -4.824 -22.281 -30.969 1 86.38 31 PHE B O 1
ATOM 2395 N N . VAL B 1 32 ? -3.076 -23.547 -31.562 1 86.25 32 VAL B N 1
ATOM 2396 C CA . VAL B 1 32 ? -2.863 -24.172 -30.25 1 86.25 32 VAL B CA 1
ATOM 2397 C C . VAL B 1 32 ? -2.49 -23.094 -29.234 1 86.25 32 VAL B C 1
ATOM 2399 O O . VAL B 1 32 ? -2.992 -23.109 -28.094 1 86.25 32 VAL B O 1
ATOM 2402 N N . ALA B 1 33 ? -1.669 -22.219 -29.656 1 78.88 33 ALA B N 1
ATOM 2403 C CA . ALA B 1 33 ? -1.237 -21.141 -28.766 1 78.88 33 ALA B CA 1
ATOM 2404 C C . ALA B 1 33 ? -2.41 -20.25 -28.391 1 78.88 33 ALA B C 1
ATOM 2406 O O . ALA B 1 33 ? -2.496 -19.781 -27.25 1 78.88 33 ALA B O 1
ATOM 2407 N N . ALA B 1 34 ? -3.285 -20.078 -29.312 1 75.12 34 ALA B N 1
ATOM 2408 C CA . ALA B 1 34 ? -4.445 -19.219 -29.094 1 75.12 34 ALA B CA 1
ATOM 2409 C C . ALA B 1 34 ? -5.539 -19.953 -28.328 1 75.12 34 ALA B C 1
ATOM 2411 O O . ALA B 1 34 ? -6.391 -19.328 -27.688 1 75.12 34 ALA B O 1
ATOM 2412 N N . ASN B 1 35 ? -5.551 -21.234 -28.469 1 75.56 35 ASN B N 1
ATOM 2413 C CA . ASN B 1 35 ? -6.559 -22.062 -27.828 1 75.56 35 ASN B CA 1
ATOM 2414 C C . ASN B 1 35 ? -5.926 -23.078 -26.875 1 75.56 35 ASN B C 1
ATOM 2416 O O . ASN B 1 35 ? -6.223 -24.266 -26.938 1 75.56 35 ASN B O 1
ATOM 2420 N N . ASP B 1 36 ? -5.035 -22.484 -26.109 1 72.06 36 ASP B N 1
ATOM 2421 C CA . ASP B 1 36 ? -4.215 -23.328 -25.234 1 72.06 36 ASP B CA 1
ATOM 2422 C C . ASP B 1 36 ? -5.082 -24.125 -24.266 1 72.06 36 ASP B C 1
ATOM 2424 O O . ASP B 1 36 ? -4.801 -25.297 -24 1 72.06 36 ASP B O 1
ATOM 2428 N N . TYR B 1 37 ? -6.121 -23.562 -23.719 1 69.62 37 TYR B N 1
ATOM 2429 C CA . TYR B 1 37 ? -7.043 -24.281 -22.844 1 69.62 37 TYR B CA 1
ATOM 2430 C C . TYR B 1 37 ? -7.711 -25.438 -23.578 1 69.62 37 TYR B C 1
ATOM 2432 O O . TYR B 1 37 ? -7.734 -26.562 -23.078 1 69.62 37 TYR B O 1
ATOM 2440 N N . ASP B 1 38 ? -8.219 -25.203 -24.672 1 76.56 38 ASP B N 1
ATOM 2441 C CA . ASP B 1 38 ? -8.891 -26.234 -25.469 1 76.56 38 ASP B CA 1
ATOM 2442 C C . ASP B 1 38 ? -7.914 -27.344 -25.859 1 76.56 38 ASP B C 1
ATOM 2444 O O . ASP B 1 38 ? -8.289 -28.516 -25.906 1 76.56 38 ASP B O 1
ATOM 2448 N N . ALA B 1 39 ? -6.684 -26.953 -26.078 1 80.69 39 ALA B N 1
ATOM 2449 C CA . ALA B 1 39 ? -5.656 -27.906 -26.484 1 80.69 39 ALA B CA 1
ATOM 2450 C C . ALA B 1 39 ? -5.422 -28.938 -25.375 1 80.69 39 ALA B C 1
ATOM 2452 O O . ALA B 1 39 ? -4.953 -30.047 -25.656 1 80.69 39 ALA B O 1
ATOM 2453 N N . THR B 1 40 ? -5.77 -28.531 -24.156 1 78.12 40 THR B N 1
ATOM 2454 C CA . THR B 1 40 ? -5.539 -29.438 -23.047 1 78.12 40 THR B CA 1
ATOM 2455 C C . THR B 1 40 ? -6.816 -30.203 -22.703 1 78.12 40 THR B C 1
ATOM 2457 O O . THR B 1 40 ? -6.77 -31.219 -21.984 1 78.12 40 THR B O 1
ATOM 2460 N N . THR B 1 41 ? -7.961 -29.797 -23.125 1 76.25 41 THR B N 1
ATOM 2461 C CA . THR B 1 41 ? -9.227 -30.359 -22.672 1 76.25 41 THR B CA 1
ATOM 2462 C C . THR B 1 41 ? -9.922 -31.109 -23.797 1 76.25 41 THR B C 1
ATOM 2464 O O . THR B 1 41 ? -10.734 -32 -23.547 1 76.25 41 THR B O 1
ATOM 2467 N N . ARG B 1 42 ? -9.633 -30.828 -24.969 1 79.81 42 ARG B N 1
ATOM 2468 C CA . ARG B 1 42 ? -10.32 -31.422 -26.109 1 79.81 42 ARG B CA 1
ATOM 2469 C C . ARG B 1 42 ? -9.445 -32.469 -26.797 1 79.81 42 ARG B C 1
ATOM 2471 O O . ARG B 1 42 ? -8.227 -32.469 -26.641 1 79.81 42 ARG B O 1
ATOM 2478 N N . SER B 1 43 ? -10.094 -33.375 -27.531 1 86.94 43 SER B N 1
ATOM 2479 C CA . SER B 1 43 ? -9.359 -34.406 -28.281 1 86.94 43 SER B CA 1
ATOM 2480 C C . SER B 1 43 ? -8.672 -33.812 -29.5 1 86.94 43 SER B C 1
ATOM 2482 O O . SER B 1 43 ? -9.062 -32.75 -29.984 1 86.94 43 SER B O 1
ATOM 2484 N N . MET B 1 44 ? -7.637 -34.469 -29.938 1 88.06 44 MET B N 1
ATOM 2485 C CA . MET B 1 44 ? -6.922 -34.031 -31.141 1 88.06 44 MET B CA 1
ATOM 2486 C C . MET B 1 44 ? -7.871 -33.906 -32.312 1 88.06 44 MET B C 1
ATOM 2488 O O . MET B 1 44 ? -7.773 -32.969 -33.094 1 88.06 44 MET B O 1
ATOM 2492 N N . ARG B 1 45 ? -8.773 -34.844 -32.469 1 88.81 45 ARG B N 1
ATOM 2493 C CA . ARG B 1 45 ? -9.719 -34.875 -33.562 1 88.81 45 ARG B CA 1
ATOM 2494 C C . ARG B 1 45 ? -10.625 -33.625 -33.531 1 88.81 45 ARG B C 1
ATOM 2496 O O . ARG B 1 45 ? -10.867 -33 -34.562 1 88.81 45 ARG B O 1
ATOM 2503 N N . ASP B 1 46 ? -11.102 -33.312 -32.406 1 87.94 46 ASP B N 1
ATOM 2504 C CA . ASP B 1 46 ? -11.953 -32.125 -32.219 1 87.94 46 ASP B CA 1
ATOM 2505 C C . ASP B 1 46 ? -11.188 -30.844 -32.531 1 87.94 46 ASP B C 1
ATOM 2507 O O . ASP B 1 46 ? -11.711 -29.938 -33.188 1 87.94 46 ASP B O 1
ATOM 2511 N N . LEU B 1 47 ? -9.953 -30.734 -31.984 1 89.12 47 LEU B N 1
ATOM 2512 C CA . LEU B 1 47 ? -9.109 -29.562 -32.188 1 89.12 47 LEU B CA 1
ATOM 2513 C C . LEU B 1 47 ? -8.836 -29.359 -33.688 1 89.12 47 LEU B C 1
ATOM 2515 O O . LEU B 1 47 ? -8.898 -28.25 -34.188 1 89.12 47 LEU B O 1
ATOM 2519 N N . ALA B 1 48 ? -8.586 -30.453 -34.375 1 92.25 48 ALA B N 1
ATOM 2520 C CA . ALA B 1 48 ? -8.312 -30.422 -35.781 1 92.25 48 ALA B CA 1
ATOM 2521 C C . ALA B 1 48 ? -9.539 -29.938 -36.562 1 92.25 48 ALA B C 1
ATOM 2523 O O . ALA B 1 48 ? -9.414 -29.141 -37.5 1 92.25 48 ALA B O 1
ATOM 2524 N N . ALA B 1 49 ? -10.664 -30.438 -36.188 1 90.75 49 ALA B N 1
ATOM 2525 C CA . ALA B 1 49 ? -11.898 -30.062 -36.844 1 90.75 49 ALA B CA 1
ATOM 2526 C C . ALA B 1 49 ? -12.141 -28.562 -36.75 1 90.75 49 ALA B C 1
ATOM 2528 O O . ALA B 1 49 ? -12.5 -27.891 -37.719 1 90.75 49 ALA B O 1
ATOM 2529 N N . VAL B 1 50 ? -11.883 -28.016 -35.531 1 86.88 50 VAL B N 1
ATOM 2530 C CA . VAL B 1 50 ? -12.117 -26.594 -35.25 1 86.88 50 VAL B CA 1
ATOM 2531 C C . VAL B 1 50 ? -11.062 -25.75 -35.969 1 86.88 50 VAL B C 1
ATOM 2533 O O . VAL B 1 50 ? -11.359 -24.672 -36.5 1 86.88 50 VAL B O 1
ATOM 2536 N N . ALA B 1 51 ? -9.867 -26.25 -36 1 88 51 ALA B N 1
ATOM 2537 C CA . ALA B 1 51 ? -8.75 -25.531 -36.594 1 88 51 ALA B CA 1
ATOM 2538 C C . ALA B 1 51 ? -8.766 -25.656 -38.125 1 88 51 ALA B C 1
ATOM 2540 O O . ALA B 1 51 ? -8.047 -24.953 -38.844 1 88 51 ALA B O 1
ATOM 2541 N N . GLY B 1 52 ? -9.555 -26.578 -38.688 1 89.19 52 GLY B N 1
ATOM 2542 C CA . GLY B 1 52 ? -9.539 -26.844 -40.125 1 89.19 52 GLY B CA 1
ATOM 2543 C C . GLY B 1 52 ? -8.242 -27.484 -40.594 1 89.19 52 GLY B C 1
ATOM 2544 O O . GLY B 1 52 ? -7.75 -27.156 -41.656 1 89.19 52 GLY B O 1
ATOM 2545 N N . ALA B 1 53 ? -7.613 -28.219 -39.781 1 91 53 ALA B N 1
ATOM 2546 C CA . ALA B 1 53 ? -6.34 -28.859 -40.125 1 91 53 ALA B CA 1
ATOM 2547 C C . ALA B 1 53 ? -6.453 -30.375 -40 1 91 53 ALA B C 1
ATOM 2549 O O . ALA B 1 53 ? -7.402 -30.891 -39.406 1 91 53 ALA B O 1
ATOM 2550 N N . ASP B 1 54 ? -5.566 -31.078 -40.688 1 90.81 54 ASP B N 1
ATOM 2551 C CA . ASP B 1 54 ? -5.453 -32.531 -40.562 1 90.81 54 ASP B CA 1
ATOM 2552 C C . ASP B 1 54 ? -4.91 -32.906 -39.188 1 90.81 54 ASP B C 1
ATOM 2554 O O . ASP B 1 54 ? -3.973 -32.281 -38.688 1 90.81 54 ASP B O 1
ATOM 2558 N N . PRO B 1 55 ? -5.59 -33.906 -38.531 1 92.69 55 PRO B N 1
ATOM 2559 C CA . PRO B 1 55 ? -5.07 -34.375 -37.25 1 92.69 55 PRO B CA 1
ATOM 2560 C C . PRO B 1 55 ? -3.574 -34.688 -37.312 1 92.69 55 PRO B C 1
ATOM 2562 O O . PRO B 1 55 ? -2.865 -34.469 -36.312 1 92.69 55 PRO B O 1
ATOM 2565 N N . ALA B 1 56 ? -3.096 -35.125 -38.406 1 93.12 56 ALA B N 1
ATOM 2566 C CA . ALA B 1 56 ? -1.681 -35.438 -38.562 1 93.12 56 ALA B CA 1
ATOM 2567 C C . ALA B 1 56 ? -0.81 -34.188 -38.406 1 93.12 56 ALA B C 1
ATOM 2569 O O . ALA B 1 56 ? 0.343 -34.281 -37.969 1 93.12 56 ALA B O 1
ATOM 2570 N N . SER B 1 57 ? -1.345 -33.094 -38.719 1 94 57 SER B N 1
ATOM 2571 C CA . SER B 1 57 ? -0.603 -31.828 -38.594 1 94 57 SER B CA 1
ATOM 2572 C C . SER B 1 57 ? -0.281 -31.547 -37.125 1 94 57 SER B C 1
ATOM 2574 O O . SER B 1 57 ? 0.763 -30.969 -36.812 1 94 57 SER B O 1
ATOM 2576 N N . PHE B 1 58 ? -1.138 -31.953 -36.156 1 93.44 58 PHE B N 1
ATOM 2577 C CA . PHE B 1 58 ? -0.888 -31.781 -34.75 1 93.44 58 PHE B CA 1
ATOM 2578 C C . PHE B 1 58 ? 0.252 -32.688 -34.281 1 93.44 58 PHE B C 1
ATOM 2580 O O . PHE B 1 58 ? 1.102 -32.25 -33.5 1 93.44 58 PHE B O 1
ATOM 2587 N N . THR B 1 59 ? 0.292 -33.844 -34.781 1 93.38 59 THR B N 1
ATOM 2588 C CA . THR B 1 59 ? 1.377 -34.75 -34.469 1 93.38 59 THR B CA 1
ATOM 2589 C C . THR B 1 59 ? 2.699 -34.25 -35.031 1 93.38 59 THR B C 1
ATOM 2591 O O . THR B 1 59 ? 3.73 -34.312 -34.375 1 93.38 59 THR B O 1
ATOM 2594 N N . ARG B 1 60 ? 2.668 -33.781 -36.219 1 94.19 60 ARG B N 1
ATOM 2595 C CA . ARG B 1 60 ? 3.865 -33.219 -36.844 1 94.19 60 ARG B CA 1
ATOM 2596 C C . ARG B 1 60 ? 4.363 -32 -36.062 1 94.19 60 ARG B C 1
ATOM 2598 O O . ARG B 1 60 ? 5.57 -31.812 -35.906 1 94.19 60 ARG B O 1
ATOM 2605 N N . LEU B 1 61 ? 3.363 -31.156 -35.688 1 92.75 61 LEU B N 1
ATOM 2606 C CA . LEU B 1 61 ? 3.73 -30.016 -34.875 1 92.75 61 LEU B CA 1
ATOM 2607 C C . LEU B 1 61 ? 4.457 -30.453 -33.594 1 92.75 61 LEU B C 1
ATOM 2609 O O . LEU B 1 61 ? 5.504 -29.922 -33.25 1 92.75 61 LEU B O 1
ATOM 2613 N N . ALA B 1 62 ? 3.9 -31.422 -32.844 1 92.88 62 ALA B N 1
ATOM 2614 C CA . ALA B 1 62 ? 4.496 -31.938 -31.625 1 92.88 62 ALA B CA 1
ATOM 2615 C C . ALA B 1 62 ? 5.906 -32.469 -31.875 1 92.88 62 ALA B C 1
ATOM 2617 O O . ALA B 1 62 ? 6.832 -32.156 -31.125 1 92.88 62 ALA B O 1
ATOM 2618 N N . LYS B 1 63 ? 6.09 -33.156 -32.969 1 92.75 63 LYS B N 1
ATOM 2619 C CA . LYS B 1 63 ? 7.398 -33.688 -33.312 1 92.75 63 LYS B CA 1
ATOM 2620 C C . LYS B 1 63 ? 8.383 -32.594 -33.656 1 92.75 63 LYS B C 1
ATOM 2622 O O . LYS B 1 63 ? 9.555 -32.656 -33.281 1 92.75 63 LYS B O 1
ATOM 2627 N N . ALA B 1 64 ? 7.895 -31.656 -34.344 1 91.81 64 ALA B N 1
ATOM 2628 C CA . ALA B 1 64 ? 8.742 -30.531 -34.719 1 91.81 64 ALA B CA 1
ATOM 2629 C C . ALA B 1 64 ? 9.234 -29.797 -33.469 1 91.81 64 ALA B C 1
ATOM 2631 O O . ALA B 1 64 ? 10.312 -29.203 -33.469 1 91.81 64 ALA B O 1
ATOM 2632 N N . LEU B 1 65 ? 8.438 -29.844 -32.469 1 88.06 65 LEU B N 1
ATOM 2633 C CA . LEU B 1 65 ? 8.773 -29.172 -31.203 1 88.06 65 LEU B CA 1
ATOM 2634 C C . LEU B 1 65 ? 9.602 -30.094 -30.312 1 88.06 65 LEU B C 1
ATOM 2636 O O . LEU B 1 65 ? 9.969 -29.719 -29.188 1 88.06 65 LEU B O 1
ATOM 2640 N N . GLY B 1 66 ? 9.828 -31.344 -30.797 1 87.56 66 GLY B N 1
ATOM 2641 C CA . GLY B 1 66 ? 10.695 -32.25 -30.062 1 87.56 66 GLY B CA 1
ATOM 2642 C C . GLY B 1 66 ? 9.938 -33.25 -29.203 1 87.56 66 GLY B C 1
ATOM 2643 O O . GLY B 1 66 ? 10.539 -33.969 -28.391 1 87.56 66 GLY B O 1
ATOM 2644 N N . TYR B 1 67 ? 8.695 -33.25 -29.281 1 90.94 67 TYR B N 1
ATOM 2645 C CA . TYR B 1 67 ? 7.898 -34.219 -28.531 1 90.94 67 TYR B CA 1
ATOM 2646 C C . TYR B 1 67 ? 7.695 -35.5 -29.328 1 90.94 67 TYR B C 1
ATOM 2648 O O . TYR B 1 67 ? 7.832 -35.5 -30.547 1 90.94 67 TYR B O 1
ATOM 2656 N N . SER B 1 68 ? 7.375 -36.594 -28.688 1 90.88 68 SER B N 1
ATOM 2657 C CA . SER B 1 68 ? 7.172 -37.844 -29.375 1 90.88 68 SER B CA 1
ATOM 2658 C C . SER B 1 68 ? 5.871 -37.875 -30.156 1 90.88 68 SER B C 1
ATOM 2660 O O . SER B 1 68 ? 5.715 -38.656 -31.109 1 90.88 68 SER B O 1
ATOM 2662 N N . GLY B 1 69 ? 4.945 -37.062 -29.859 1 92.31 69 GLY B N 1
ATOM 2663 C CA . GLY B 1 69 ? 3.643 -36.938 -30.5 1 92.31 69 GLY B CA 1
ATOM 2664 C C . GLY B 1 69 ? 2.74 -35.938 -29.844 1 92.31 69 GLY B C 1
ATOM 2665 O O . GLY B 1 69 ? 3.162 -35.219 -28.922 1 92.31 69 GLY B O 1
ATOM 2666 N N . TRP B 1 70 ? 1.543 -35.875 -30.359 1 91.69 70 TRP B N 1
ATOM 2667 C CA . TRP B 1 70 ? 0.585 -34.906 -29.859 1 91.69 70 TRP B CA 1
ATOM 2668 C C . TRP B 1 70 ? 0.267 -35.156 -28.391 1 91.69 70 TRP B C 1
ATOM 2670 O O . TRP B 1 70 ? 0.184 -34.219 -27.594 1 91.69 70 TRP B O 1
ATOM 2680 N N . ASP B 1 71 ? 0.139 -36.406 -27.984 1 88.44 71 ASP B N 1
ATOM 2681 C CA . ASP B 1 71 ? -0.23 -36.75 -26.609 1 88.44 71 ASP B CA 1
ATOM 2682 C C . ASP B 1 71 ? 0.803 -36.219 -25.625 1 88.44 71 ASP B C 1
ATOM 2684 O O . ASP B 1 71 ? 0.446 -35.719 -24.562 1 88.44 71 ASP B O 1
ATOM 2688 N N . GLU B 1 72 ? 1.999 -36.25 -25.953 1 88.31 72 GLU B N 1
ATOM 2689 C CA . GLU B 1 72 ? 3.059 -35.75 -25.094 1 88.31 72 GLU B CA 1
ATOM 2690 C C . GLU B 1 72 ? 3.025 -34.219 -25.031 1 88.31 72 GLU B C 1
ATOM 2692 O O . GLU B 1 72 ? 3.182 -33.656 -23.953 1 88.31 72 GLU B O 1
ATOM 2697 N N . LEU B 1 73 ? 2.9 -33.594 -26.156 1 87.12 73 LEU B N 1
ATOM 2698 C CA . LEU B 1 73 ? 2.777 -32.156 -26.141 1 87.12 73 LEU B CA 1
ATOM 2699 C C . LEU B 1 73 ? 1.551 -31.719 -25.344 1 87.12 73 LEU B C 1
ATOM 2701 O O . LEU B 1 73 ? 1.626 -30.797 -24.531 1 87.12 73 LEU B O 1
ATOM 2705 N N . ARG B 1 74 ? 0.469 -32.375 -25.609 1 82.69 74 ARG B N 1
ATOM 2706 C CA . ARG B 1 74 ? -0.749 -32.062 -24.859 1 82.69 74 ARG B CA 1
ATOM 2707 C C . ARG B 1 74 ? -0.534 -32.281 -23.359 1 82.69 74 ARG B C 1
ATOM 2709 O O . ARG B 1 74 ? -0.952 -31.438 -22.547 1 82.69 74 ARG B O 1
ATOM 2716 N N . ALA B 1 75 ? 0.027 -33.312 -22.984 1 77.81 75 ALA B N 1
ATOM 2717 C CA . ALA B 1 75 ? 0.335 -33.562 -21.578 1 77.81 75 ALA B CA 1
ATOM 2718 C C . ALA B 1 75 ? 1.206 -32.438 -21.016 1 77.81 75 ALA B C 1
ATOM 2720 O O . ALA B 1 75 ? 0.981 -31.969 -19.891 1 77.81 75 ALA B O 1
ATOM 2721 N N . ALA B 1 76 ? 2.125 -32.062 -21.812 1 75.44 76 ALA B N 1
ATOM 2722 C CA . ALA B 1 76 ? 2.996 -30.984 -21.406 1 75.44 76 ALA B CA 1
ATOM 2723 C C . ALA B 1 76 ? 2.211 -29.672 -21.281 1 75.44 76 ALA B C 1
ATOM 2725 O O . ALA B 1 76 ? 2.412 -28.922 -20.328 1 75.44 76 ALA B O 1
ATOM 2726 N N . LEU B 1 77 ? 1.414 -29.453 -22.266 1 73.25 77 LEU B N 1
ATOM 2727 C CA . LEU B 1 77 ? 0.56 -28.266 -22.203 1 73.25 77 LEU B CA 1
ATOM 2728 C C . LEU B 1 77 ? -0.402 -28.344 -21.031 1 73.25 77 LEU B C 1
ATOM 2730 O O . LEU B 1 77 ? -0.638 -27.344 -20.344 1 73.25 77 LEU B O 1
ATOM 2734 N N . THR B 1 78 ? -1.002 -29.531 -20.938 1 69.44 78 THR B N 1
ATOM 2735 C CA . THR B 1 78 ? -1.9 -29.75 -19.812 1 69.44 78 THR B CA 1
ATOM 2736 C C . THR B 1 78 ? -1.165 -29.562 -18.484 1 69.44 78 THR B C 1
ATOM 2738 O O . THR B 1 78 ? -1.677 -28.906 -17.578 1 69.44 78 THR B O 1
ATOM 2741 N N . GLU B 1 79 ? -0.083 -30.281 -18.578 1 60.81 79 GLU B N 1
ATOM 2742 C CA . GLU B 1 79 ? 0.736 -30.141 -17.375 1 60.81 79 GLU B CA 1
ATOM 2743 C C . GLU B 1 79 ? 1.116 -28.688 -17.141 1 60.81 79 GLU B C 1
ATOM 2745 O O . GLU B 1 79 ? 1.141 -28.219 -16 1 60.81 79 GLU B O 1
ATOM 2750 N N . ALA B 1 80 ? 1.469 -28.203 -18.344 1 55.78 80 ALA B N 1
ATOM 2751 C CA . ALA B 1 80 ? 1.826 -26.781 -18.266 1 55.78 80 ALA B CA 1
ATOM 2752 C C . ALA B 1 80 ? 0.634 -25.938 -17.812 1 55.78 80 ALA B C 1
ATOM 2754 O O . ALA B 1 80 ? 0.807 -24.859 -17.234 1 55.78 80 ALA B O 1
ATOM 2755 N N . ARG B 1 81 ? -0.4 -26.391 -18.531 1 48.06 81 ARG B N 1
ATOM 2756 C CA . ARG B 1 81 ? -1.644 -25.734 -18.141 1 48.06 81 ARG B CA 1
ATOM 2757 C C . ARG B 1 81 ? -2.129 -26.234 -16.781 1 48.06 81 ARG B C 1
ATOM 2759 O O . ARG B 1 81 ? -3.043 -25.641 -16.203 1 48.06 81 ARG B O 1
ATOM 2766 N N . ARG B 1 82 ? -1.84 -27.578 -16.766 1 44.69 82 ARG B N 1
ATOM 2767 C CA . ARG B 1 82 ? -2.168 -27.969 -15.391 1 44.69 82 ARG B CA 1
ATOM 2768 C C . ARG B 1 82 ? -1.988 -26.781 -14.438 1 44.69 82 ARG B C 1
ATOM 2770 O O . ARG B 1 82 ? -0.998 -26.062 -14.523 1 44.69 82 ARG B O 1
ATOM 2777 N N . PRO B 1 83 ? -3.209 -26.312 -14.375 1 40.41 83 PRO B N 1
ATOM 2778 C CA . PRO B 1 83 ? -2.859 -25.328 -13.344 1 40.41 83 PRO B CA 1
ATOM 2779 C C . PRO B 1 83 ? -1.497 -25.594 -12.711 1 40.41 83 PRO B C 1
ATOM 2781 O O . PRO B 1 83 ? -1.208 -26.734 -12.32 1 40.41 83 PRO B O 1
ATOM 2784 N N . ALA B 1 84 ? -0.367 -25.438 -13.562 1 40.91 84 ALA B N 1
ATOM 2785 C CA . ALA B 1 84 ? 0.68 -25.766 -12.594 1 40.91 84 ALA B CA 1
ATOM 2786 C C . ALA B 1 84 ? 0.091 -26.031 -11.211 1 40.91 84 ALA B C 1
ATOM 2788 O O . ALA B 1 84 ? -1.004 -25.562 -10.898 1 40.91 84 ALA B O 1
ATOM 2789 N N . GLN B 1 85 ? 0.681 -26.859 -10.562 1 43.97 85 GLN B N 1
ATOM 2790 C CA . GLN B 1 85 ? 0.41 -27 -9.133 1 43.97 85 GLN B CA 1
ATOM 2791 C C . GLN B 1 85 ? -0.172 -25.703 -8.555 1 43.97 85 GLN B C 1
ATOM 2793 O O . GLN B 1 85 ? -0.8 -25.719 -7.496 1 43.97 85 GLN B O 1
ATOM 2798 N N . THR B 1 86 ? 0.391 -24.297 -8.742 1 53.56 86 THR B N 1
ATOM 2799 C CA . THR B 1 86 ? 0.393 -23.391 -7.594 1 53.56 86 THR B CA 1
ATOM 2800 C C . THR B 1 86 ? -0.792 -22.438 -7.648 1 53.56 86 THR B C 1
ATOM 2802 O O . THR B 1 86 ? -0.913 -21.641 -8.586 1 53.56 86 THR B O 1
ATOM 2805 N N . SER B 1 87 ? -1.979 -22.969 -7.93 1 77 87 SER B N 1
ATOM 2806 C CA . SER B 1 87 ? -3.041 -22.141 -7.355 1 77 87 SER B CA 1
ATOM 2807 C C . SER B 1 87 ? -2.539 -21.344 -6.156 1 77 87 SER B C 1
ATOM 2809 O O . SER B 1 87 ? -2.898 -21.641 -5.016 1 77 87 SER B O 1
ATOM 2811 N N . PRO B 1 88 ? -1.805 -20.469 -6.691 1 80.56 88 PRO B N 1
ATOM 2812 C CA . PRO B 1 88 ? -1.104 -19.844 -5.562 1 80.56 88 PRO B CA 1
ATOM 2813 C C . PRO B 1 88 ? -2.055 -19.172 -4.574 1 80.56 88 PRO B C 1
ATOM 2815 O O . PRO B 1 88 ? -1.726 -19.031 -3.395 1 80.56 88 PRO B O 1
ATOM 2818 N N . PHE B 1 89 ? -3.23 -18.844 -5.055 1 90 89 PHE B N 1
ATOM 2819 C CA . PHE B 1 89 ? -4.152 -18.141 -4.172 1 90 89 PHE B CA 1
ATOM 2820 C C . PHE B 1 89 ? -5.324 -19.047 -3.787 1 90 89 PHE B C 1
ATOM 2822 O O . PHE B 1 89 ? -5.57 -19.281 -2.602 1 90 89 PHE B O 1
ATOM 2829 N N . SER B 1 90 ? -5.949 -19.688 -4.797 1 88.88 90 SER B N 1
ATOM 2830 C CA . SER B 1 90 ? -7.094 -20.547 -4.504 1 88.88 90 SER B CA 1
ATOM 2831 C C . SER B 1 90 ? -6.68 -21.766 -3.688 1 88.88 90 SER B C 1
ATOM 2833 O O . SER B 1 90 ? -7.473 -22.297 -2.904 1 88.88 90 SER B O 1
ATOM 2835 N N . GLY B 1 91 ? -5.449 -22.172 -3.867 1 86 91 GLY B N 1
ATOM 2836 C CA . GLY B 1 91 ? -4.93 -23.281 -3.094 1 86 91 GLY B CA 1
ATOM 2837 C C . GLY B 1 91 ? -4.742 -22.953 -1.624 1 86 91 GLY B C 1
ATOM 2838 O O . GLY B 1 91 ? -4.68 -23.859 -0.785 1 86 91 GLY B O 1
ATOM 2839 N N . ARG B 1 92 ? -4.648 -21.719 -1.324 1 87.31 92 ARG B N 1
ATOM 2840 C CA . ARG B 1 92 ? -4.488 -21.266 0.055 1 87.31 92 ARG B CA 1
ATOM 2841 C C . ARG B 1 92 ? -5.832 -21.203 0.769 1 87.31 92 ARG B C 1
ATOM 2843 O O . ARG B 1 92 ? -5.887 -21.156 1.999 1 87.31 92 ARG B O 1
ATOM 2850 N N . ALA B 1 93 ? -6.848 -21.094 -0.061 1 81.31 93 ALA B N 1
ATOM 2851 C CA . ALA B 1 93 ? -8.188 -20.906 0.497 1 81.31 93 ALA B CA 1
ATOM 2852 C C . ALA B 1 93 ? -8.656 -22.156 1.228 1 81.31 93 ALA B C 1
ATOM 2854 O O . ALA B 1 93 ? -8.625 -23.266 0.668 1 81.31 93 ALA B O 1
ATOM 2855 N N . LYS B 1 94 ? -8.672 -22.078 2.504 1 70.5 94 LYS B N 1
ATOM 2856 C CA . LYS B 1 94 ? -9.266 -23.172 3.256 1 70.5 94 LYS B CA 1
ATOM 2857 C C . LYS B 1 94 ? -10.789 -23.031 3.34 1 70.5 94 LYS B C 1
ATOM 2859 O O . LYS B 1 94 ? -11.312 -21.922 3.271 1 70.5 94 LYS B O 1
ATOM 2864 N N . SER B 1 95 ? -11.391 -24.141 3.25 1 63.53 95 SER B N 1
ATOM 2865 C CA . SER B 1 95 ? -12.844 -24.125 3.4 1 63.53 95 SER B CA 1
ATOM 2866 C C . SER B 1 95 ? -13.258 -23.375 4.668 1 63.53 95 SER B C 1
ATOM 2868 O O . SER B 1 95 ? -12.508 -23.344 5.645 1 63.53 95 SER B O 1
ATOM 2870 N N . ARG B 1 96 ? -14.266 -22.516 4.414 1 63.06 96 ARG B N 1
ATOM 2871 C CA . ARG B 1 96 ? -14.781 -21.781 5.566 1 63.06 96 ARG B CA 1
ATOM 2872 C C . ARG B 1 96 ? -15 -22.719 6.754 1 63.06 96 ARG B C 1
ATOM 2874 O O . ARG B 1 96 ? -15.617 -23.781 6.613 1 63.06 96 ARG B O 1
ATOM 2881 N N . ARG B 1 97 ? -14.164 -22.469 7.766 1 63.53 97 ARG B N 1
ATOM 2882 C CA . ARG B 1 97 ? -14.422 -23.219 8.992 1 63.53 97 ARG B CA 1
ATOM 2883 C C . ARG B 1 97 ? -15.867 -23.047 9.453 1 63.53 97 ARG B C 1
ATOM 2885 O O . ARG B 1 97 ? -16.453 -21.969 9.266 1 63.53 97 ARG B O 1
ATOM 2892 N N . ALA B 1 98 ? -16.406 -24.047 9.867 1 67.06 98 ALA B N 1
ATOM 2893 C CA . ALA B 1 98 ? -17.766 -24.062 10.391 1 67.06 98 ALA B CA 1
ATOM 2894 C C . ALA B 1 98 ? -17.844 -23.359 11.75 1 67.06 98 ALA B C 1
ATOM 2896 O O . ALA B 1 98 ? -16.844 -23.328 12.484 1 67.06 98 ALA B O 1
ATOM 2897 N N . GLY B 1 99 ? -18.938 -22.484 11.906 1 73.69 99 GLY B N 1
ATOM 2898 C CA . GLY B 1 99 ? -19.234 -21.906 13.211 1 73.69 99 GLY B CA 1
ATOM 2899 C C . GLY B 1 99 ? -19.594 -20.438 13.156 1 73.69 99 GLY B C 1
ATOM 2900 O O . GLY B 1 99 ? -19.25 -19.75 12.195 1 73.69 99 GLY B O 1
ATOM 2901 N N . PRO B 1 100 ? -20.297 -20.031 14.109 1 73.81 100 PRO B N 1
ATOM 2902 C CA . PRO B 1 100 ? -20.828 -18.672 14.125 1 73.81 100 PRO B CA 1
ATOM 2903 C C . PRO B 1 100 ? -19.719 -17.609 14.164 1 73.81 100 PRO B C 1
ATOM 2905 O O . PRO B 1 100 ? -19.922 -16.5 13.672 1 73.81 100 PRO B O 1
ATOM 2908 N N . ASN B 1 101 ? -18.438 -18.016 14.586 1 88.88 101 ASN B N 1
ATOM 2909 C CA . ASN B 1 101 ? -17.391 -17 14.727 1 88.88 101 ASN B CA 1
ATOM 2910 C C . ASN B 1 101 ? -16.203 -17.297 13.828 1 88.88 101 ASN B C 1
ATOM 2912 O O . ASN B 1 101 ? -15.086 -16.859 14.109 1 88.88 101 ASN B O 1
ATOM 2916 N N . ALA B 1 102 ? -16.469 -17.969 12.812 1 92.12 102 ALA B N 1
ATOM 2917 C CA . ALA B 1 102 ? -15.383 -18.391 11.945 1 92.12 102 ALA B CA 1
ATOM 2918 C C . ALA B 1 102 ? -14.688 -17.188 11.312 1 92.12 102 ALA B C 1
ATOM 2920 O O . ALA B 1 102 ? -13.461 -17.156 11.18 1 92.12 102 ALA B O 1
ATOM 2921 N N . ASP B 1 103 ? -15.5 -16.219 10.961 1 94.44 103 ASP B N 1
ATOM 2922 C CA . ASP B 1 103 ? -14.953 -15.016 10.336 1 94.44 103 ASP B CA 1
ATOM 2923 C C . ASP B 1 103 ? -14.07 -14.242 11.312 1 94.44 103 ASP B C 1
ATOM 2925 O O . ASP B 1 103 ? -12.969 -13.812 10.953 1 94.44 103 ASP B O 1
ATOM 2929 N N . VAL B 1 104 ? -14.555 -14.086 12.5 1 96.31 104 VAL B N 1
ATOM 2930 C CA . VAL B 1 104 ? -13.812 -13.375 13.531 1 96.31 104 VAL B CA 1
ATOM 2931 C C . VAL B 1 104 ? -12.508 -14.117 13.836 1 96.31 104 VAL B C 1
ATOM 2933 O O . VAL B 1 104 ? -11.453 -13.5 13.984 1 96.31 104 VAL B O 1
ATOM 2936 N N . LYS B 1 105 ? -12.578 -15.414 13.906 1 95.12 105 LYS B N 1
ATOM 2937 C CA . LYS B 1 105 ? -11.406 -16.234 14.18 1 95.12 105 LYS B CA 1
ATOM 2938 C C . LYS B 1 105 ? -10.375 -16.094 13.062 1 95.12 105 LYS B C 1
ATOM 2940 O O . LYS B 1 105 ? -9.172 -16.016 13.32 1 95.12 105 LYS B O 1
ATOM 2945 N N . LEU B 1 106 ? -10.859 -16.062 11.836 1 96.06 106 LEU B N 1
ATOM 2946 C CA . LEU B 1 106 ? -9.953 -15.867 10.711 1 96.06 106 LEU B CA 1
ATOM 2947 C C . LEU B 1 106 ? -9.188 -14.555 10.844 1 96.06 106 LEU B C 1
ATOM 2949 O O . LEU B 1 106 ? -7.969 -14.523 10.656 1 96.06 106 LEU B O 1
ATOM 2953 N N . VAL B 1 107 ? -9.891 -13.484 11.156 1 97.81 107 VAL B N 1
ATOM 2954 C CA . VAL B 1 107 ? -9.258 -12.18 11.305 1 97.81 107 VAL B CA 1
ATOM 2955 C C . VAL B 1 107 ? -8.242 -12.227 12.438 1 97.81 107 VAL B C 1
ATOM 2957 O O . VAL B 1 107 ? -7.109 -11.758 12.289 1 97.81 107 VAL B O 1
ATOM 2960 N N . HIS B 1 108 ? -8.617 -12.805 13.523 1 96.94 108 HIS B N 1
ATOM 2961 C CA . HIS B 1 108 ? -7.719 -12.914 14.672 1 96.94 108 HIS B CA 1
ATOM 2962 C C . HIS B 1 108 ? -6.445 -13.664 14.289 1 96.94 108 HIS B C 1
ATOM 2964 O O . HIS B 1 108 ? -5.34 -13.211 14.594 1 96.94 108 HIS B O 1
ATOM 2970 N N . ASP B 1 109 ? -6.605 -14.836 13.688 1 96.12 109 ASP B N 1
ATOM 2971 C CA . ASP B 1 109 ? -5.461 -15.648 13.289 1 96.12 109 ASP B CA 1
ATOM 2972 C C . ASP B 1 109 ? -4.555 -14.891 12.32 1 96.12 109 ASP B C 1
ATOM 2974 O O . ASP B 1 109 ? -3.33 -14.984 12.406 1 96.12 109 ASP B O 1
ATOM 2978 N N . LYS B 1 110 ? -5.152 -14.164 11.414 1 97.62 110 LYS B N 1
ATOM 2979 C CA . LYS B 1 110 ? -4.406 -13.375 10.438 1 97.62 110 LYS B CA 1
ATOM 2980 C C . LYS B 1 110 ? -3.582 -12.289 11.125 1 97.62 110 LYS B C 1
ATOM 2982 O O . LYS B 1 110 ? -2.379 -12.18 10.883 1 97.62 110 LYS B O 1
ATOM 2987 N N . LEU B 1 111 ? -4.258 -11.492 11.984 1 98.38 111 LEU B N 1
ATOM 2988 C CA . LEU B 1 111 ? -3.59 -10.398 12.68 1 98.38 111 LEU B CA 1
ATOM 2989 C C . LEU B 1 111 ? -2.477 -10.922 13.578 1 98.38 111 LEU B C 1
ATOM 2991 O O . LEU B 1 111 ? -1.402 -10.32 13.656 1 98.38 111 LEU B O 1
ATOM 2995 N N . GLU B 1 112 ? -2.705 -12.031 14.18 1 97.44 112 GLU B N 1
ATOM 2996 C CA . GLU B 1 112 ? -1.702 -12.633 15.047 1 97.44 112 GLU B CA 1
ATOM 2997 C C . GLU B 1 112 ? -0.478 -13.086 14.258 1 97.44 112 GLU B C 1
ATOM 2999 O O . GLU B 1 112 ? 0.658 -12.836 14.664 1 97.44 112 GLU B O 1
ATOM 3004 N N . ALA B 1 113 ? -0.713 -13.75 13.172 1 96.94 113 ALA B N 1
ATOM 3005 C CA . ALA B 1 113 ? 0.385 -14.195 12.328 1 96.94 113 ALA B CA 1
ATOM 3006 C C . ALA B 1 113 ? 1.185 -13.016 11.789 1 96.94 113 ALA B C 1
ATOM 3008 O O . ALA B 1 113 ? 2.416 -13.062 11.734 1 96.94 113 ALA B O 1
ATOM 3009 N N . GLU B 1 114 ? 0.483 -12 11.383 1 98.38 114 GLU B N 1
ATOM 3010 C CA . GLU B 1 114 ? 1.14 -10.812 10.844 1 98.38 114 GLU B CA 1
ATOM 3011 C C . GLU B 1 114 ? 1.957 -10.102 11.922 1 98.38 114 GLU B C 1
ATOM 3013 O O . GLU B 1 114 ? 3.082 -9.664 11.664 1 98.38 114 GLU B O 1
ATOM 3018 N N . ALA B 1 115 ? 1.394 -10.023 13.148 1 98.12 115 ALA B N 1
ATOM 3019 C CA . ALA B 1 115 ? 2.135 -9.438 14.266 1 98.12 115 ALA B CA 1
ATOM 3020 C C . ALA B 1 115 ? 3.395 -10.242 14.562 1 98.12 115 ALA B C 1
ATOM 3022 O O . ALA B 1 115 ? 4.469 -9.672 14.773 1 98.12 115 ALA B O 1
ATOM 3023 N N . ALA B 1 116 ? 3.307 -11.531 14.57 1 96.56 116 ALA B N 1
ATOM 3024 C CA . ALA B 1 116 ? 4.453 -12.398 14.812 1 96.56 116 ALA B CA 1
ATOM 3025 C C . ALA B 1 116 ? 5.52 -12.219 13.734 1 96.56 116 ALA B C 1
ATOM 3027 O O . ALA B 1 116 ? 6.719 -12.242 14.031 1 96.56 116 ALA B O 1
ATOM 3028 N N . GLY B 1 117 ? 5.035 -12.047 12.539 1 97.12 117 GLY B N 1
ATOM 3029 C CA . GLY B 1 117 ? 5.957 -11.828 11.438 1 97.12 117 GLY B CA 1
ATOM 3030 C C . GLY B 1 117 ? 6.762 -10.547 11.578 1 97.12 117 GLY B C 1
ATOM 3031 O O . GLY B 1 117 ? 7.938 -10.508 11.203 1 97.12 117 GLY B O 1
ATOM 3032 N N . LEU B 1 118 ? 6.16 -9.492 12.07 1 98.38 118 LEU B N 1
ATOM 3033 C CA . LEU B 1 118 ? 6.859 -8.227 12.266 1 98.38 118 LEU B CA 1
ATOM 3034 C C . LEU B 1 118 ? 8.023 -8.391 13.242 1 98.38 118 LEU B C 1
ATOM 3036 O O . LEU B 1 118 ? 9.086 -7.801 13.047 1 98.38 118 LEU B O 1
ATOM 3040 N N . ALA B 1 119 ? 7.848 -9.234 14.211 1 94.81 119 ALA B N 1
ATOM 3041 C CA . ALA B 1 119 ? 8.852 -9.453 15.242 1 94.81 119 ALA B CA 1
ATOM 3042 C C . ALA B 1 119 ? 10.07 -10.18 14.68 1 94.81 119 ALA B C 1
ATOM 3044 O O . ALA B 1 119 ? 11.148 -10.156 15.281 1 94.81 119 ALA B O 1
ATOM 3045 N N . ARG B 1 120 ? 9.945 -10.766 13.531 1 95.12 120 ARG B N 1
ATOM 3046 C CA . ARG B 1 120 ? 11.016 -11.602 12.984 1 95.12 120 ARG B CA 1
ATOM 3047 C C . ARG B 1 120 ? 11.781 -10.852 11.898 1 95.12 120 ARG B C 1
ATOM 3049 O O . ARG B 1 120 ? 12.742 -11.391 11.336 1 95.12 120 ARG B O 1
ATOM 3056 N N . ILE B 1 121 ? 11.391 -9.633 11.609 1 97.81 121 ILE B N 1
ATOM 3057 C CA . ILE B 1 121 ? 12.078 -8.82 10.617 1 97.81 121 ILE B CA 1
ATOM 3058 C C . ILE B 1 121 ? 13.398 -8.312 11.195 1 97.81 121 ILE B C 1
ATOM 3060 O O . ILE B 1 121 ? 13.453 -7.875 12.344 1 97.81 121 ILE B O 1
ATOM 3064 N N . SER B 1 122 ? 14.461 -8.398 10.453 1 97.94 122 SER B N 1
ATOM 3065 C CA . SER B 1 122 ? 15.789 -7.992 10.898 1 97.94 122 SER B CA 1
ATOM 3066 C C . SER B 1 122 ? 15.945 -6.473 10.859 1 97.94 122 SER B C 1
ATOM 3068 O O . SER B 1 122 ? 16.094 -5.887 9.781 1 97.94 122 SER B O 1
ATOM 3070 N N . ALA B 1 123 ? 16 -5.902 12.023 1 97.88 123 ALA B N 1
ATOM 3071 C CA . ALA B 1 123 ? 16.203 -4.457 12.117 1 97.88 123 ALA B CA 1
ATOM 3072 C C . ALA B 1 123 ? 17.578 -4.055 11.578 1 97.88 123 ALA B C 1
ATOM 3074 O O . ALA B 1 123 ? 17.703 -3.016 10.93 1 97.88 123 ALA B O 1
ATOM 3075 N N . SER B 1 124 ? 18.578 -4.875 11.844 1 97.5 124 SER B N 1
ATOM 3076 C CA . SER B 1 124 ? 19.922 -4.574 11.398 1 97.5 124 SER B CA 1
ATOM 3077 C C . SER B 1 124 ? 20.031 -4.605 9.875 1 97.5 124 SER B C 1
ATOM 3079 O O . SER B 1 124 ? 20.703 -3.762 9.273 1 97.5 124 SER B O 1
ATOM 3081 N N . ALA B 1 125 ? 19.328 -5.559 9.266 1 98.06 125 ALA B N 1
ATOM 3082 C CA . ALA B 1 125 ? 19.312 -5.633 7.809 1 98.06 125 ALA B CA 1
ATOM 3083 C C . ALA B 1 125 ? 18.688 -4.387 7.199 1 98.06 125 ALA B C 1
ATOM 3085 O O . ALA B 1 125 ? 19.188 -3.852 6.207 1 98.06 125 ALA B O 1
ATOM 3086 N N . ILE B 1 126 ? 17.656 -3.939 7.809 1 98.75 126 ILE B N 1
ATOM 3087 C CA . ILE B 1 126 ? 16.953 -2.752 7.32 1 98.75 126 ILE B CA 1
ATOM 3088 C C . ILE B 1 126 ? 17.859 -1.53 7.469 1 98.75 126 ILE B C 1
ATOM 3090 O O . ILE B 1 126 ? 17.984 -0.724 6.543 1 98.75 126 ILE B O 1
ATOM 3094 N N . ALA B 1 127 ? 18.5 -1.374 8.578 1 97.56 127 ALA B N 1
ATOM 3095 C CA . ALA B 1 127 ? 19.391 -0.238 8.812 1 97.56 127 ALA B CA 1
ATOM 3096 C C . ALA B 1 127 ? 20.531 -0.216 7.805 1 97.56 127 ALA B C 1
ATOM 3098 O O . ALA B 1 127 ? 20.875 0.843 7.277 1 97.56 127 ALA B O 1
ATOM 3099 N N . GLU B 1 128 ? 21.094 -1.362 7.527 1 97.56 128 GLU B N 1
ATOM 3100 C CA . GLU B 1 128 ? 22.172 -1.456 6.562 1 97.56 128 GLU B CA 1
ATOM 3101 C C . GLU B 1 128 ? 21.703 -1.076 5.16 1 97.56 128 GLU B C 1
ATOM 3103 O O . GLU B 1 128 ? 22.391 -0.342 4.445 1 97.56 128 GLU B O 1
ATOM 3108 N N . ALA B 1 129 ? 20.578 -1.595 4.793 1 98.69 129 ALA B N 1
ATOM 3109 C CA . ALA B 1 129 ? 20.016 -1.257 3.486 1 98.69 129 ALA B CA 1
ATOM 3110 C C . ALA B 1 129 ? 19.719 0.237 3.389 1 98.69 129 ALA B C 1
ATOM 3112 O O . ALA B 1 129 ? 19.922 0.85 2.338 1 98.69 129 ALA B O 1
ATOM 3113 N N . ALA B 1 130 ? 19.219 0.824 4.441 1 98.31 130 ALA B N 1
ATOM 3114 C CA . ALA B 1 130 ? 18.906 2.248 4.461 1 98.31 130 ALA B CA 1
ATOM 3115 C C . ALA B 1 130 ? 20.156 3.096 4.246 1 98.31 130 ALA B C 1
ATOM 3117 O O . ALA B 1 130 ? 20.094 4.148 3.609 1 98.31 130 ALA B O 1
ATOM 3118 N N . ARG B 1 131 ? 21.281 2.662 4.777 1 96.75 131 ARG B N 1
ATOM 3119 C CA . ARG B 1 131 ? 22.531 3.377 4.562 1 96.75 131 ARG B CA 1
ATOM 3120 C C . ARG B 1 131 ? 22.922 3.367 3.086 1 96.75 131 ARG B C 1
ATOM 3122 O O . ARG B 1 131 ? 23.375 4.383 2.551 1 96.75 131 ARG B O 1
ATOM 3129 N N . ALA B 1 132 ? 22.703 2.234 2.49 1 97.25 132 ALA B N 1
ATOM 3130 C CA . ALA B 1 132 ? 22.969 2.141 1.057 1 97.25 132 ALA B CA 1
ATOM 3131 C C . ALA B 1 132 ? 22.031 3.051 0.266 1 97.25 132 ALA B C 1
ATOM 3133 O O . ALA B 1 132 ? 22.453 3.719 -0.68 1 97.25 132 ALA B O 1
ATOM 3134 N N . LEU B 1 133 ? 20.828 3.07 0.648 1 97.38 133 LEU B N 1
ATOM 3135 C CA . LEU B 1 133 ? 19.828 3.912 0.003 1 97.38 133 LEU B CA 1
ATOM 3136 C C . LEU B 1 133 ? 20.188 5.387 0.151 1 97.38 133 LEU B C 1
ATOM 3138 O O . LEU B 1 133 ? 20.016 6.168 -0.788 1 97.38 133 LEU B O 1
ATOM 3142 N N . HIS B 1 134 ? 20.656 5.734 1.283 1 95.25 134 HIS B N 1
ATOM 3143 C CA . HIS B 1 134 ? 20.984 7.117 1.593 1 95.25 134 HIS B CA 1
ATOM 3144 C C . HIS B 1 134 ? 22.094 7.637 0.681 1 95.25 134 HIS B C 1
ATOM 3146 O O . HIS B 1 134 ? 22.094 8.805 0.291 1 95.25 134 HIS B O 1
ATOM 3152 N N . THR B 1 135 ? 22.984 6.809 0.286 1 95.5 135 THR B N 1
ATOM 3153 C CA . THR B 1 135 ? 24.156 7.215 -0.489 1 95.5 135 THR B CA 1
ATOM 3154 C C . THR B 1 135 ? 23.844 7.199 -1.982 1 95.5 135 THR B C 1
ATOM 3156 O O . THR B 1 135 ? 24.609 7.742 -2.785 1 95.5 135 THR B O 1
ATOM 3159 N N . ALA B 1 136 ? 22.719 6.629 -2.34 1 97.81 136 ALA B N 1
ATOM 3160 C CA . ALA B 1 136 ? 22.375 6.488 -3.752 1 97.81 136 ALA B CA 1
ATOM 3161 C C . ALA B 1 136 ? 21.984 7.832 -4.363 1 97.81 136 ALA B C 1
ATOM 3163 O O . ALA B 1 136 ? 21.312 8.648 -3.723 1 97.81 136 ALA B O 1
ATOM 3164 N N . ASN B 1 137 ? 22.391 8.047 -5.598 1 97.25 137 ASN B N 1
ATOM 3165 C CA . ASN B 1 137 ? 22.016 9.25 -6.332 1 97.25 137 ASN B CA 1
ATOM 3166 C C . ASN B 1 137 ? 20.531 9.266 -6.648 1 97.25 137 ASN B C 1
ATOM 3168 O O . ASN B 1 137 ? 19.844 10.266 -6.418 1 97.25 137 ASN B O 1
ATOM 3172 N N . ARG B 1 138 ? 20.078 8.227 -7.234 1 98.06 138 ARG B N 1
ATOM 3173 C CA . ARG B 1 138 ? 18.656 8.016 -7.484 1 98.06 138 ARG B CA 1
ATOM 3174 C C . ARG B 1 138 ? 18.188 6.684 -6.906 1 98.06 138 ARG B C 1
ATOM 3176 O O . ARG B 1 138 ? 18.984 5.762 -6.734 1 98.06 138 ARG B O 1
ATOM 3183 N N . ILE B 1 139 ? 16.969 6.668 -6.566 1 98.69 139 ILE B N 1
ATOM 3184 C CA . ILE B 1 139 ? 16.328 5.465 -6.039 1 98.69 139 ILE B CA 1
ATOM 3185 C C . ILE B 1 139 ? 15.195 5.035 -6.965 1 98.69 139 ILE B C 1
ATOM 3187 O O . ILE B 1 139 ? 14.289 5.816 -7.242 1 98.69 139 ILE B O 1
ATOM 3191 N N . TRP B 1 140 ? 15.328 3.812 -7.492 1 98.25 140 TRP B N 1
ATOM 3192 C CA . TRP B 1 140 ? 14.266 3.188 -8.281 1 98.25 140 TRP B CA 1
ATOM 3193 C C . TRP B 1 140 ? 13.539 2.127 -7.461 1 98.25 140 TRP B C 1
ATOM 3195 O O . TRP B 1 140 ? 14.172 1.281 -6.824 1 98.25 140 TRP B O 1
ATOM 3205 N N . ILE B 1 141 ? 12.242 2.195 -7.438 1 98.75 141 ILE B N 1
ATOM 3206 C CA . ILE B 1 141 ? 11.445 1.264 -6.641 1 98.75 141 ILE B CA 1
ATOM 3207 C C . ILE B 1 141 ? 10.492 0.491 -7.551 1 98.75 141 ILE B C 1
ATOM 3209 O O . ILE B 1 141 ? 9.734 1.09 -8.312 1 98.75 141 ILE B O 1
ATOM 3213 N N . ALA B 1 142 ? 10.547 -0.844 -7.391 1 98.12 142 ALA B N 1
ATOM 3214 C CA . ALA B 1 142 ? 9.75 -1.703 -8.258 1 98.12 142 ALA B CA 1
ATOM 3215 C C . ALA B 1 142 ? 8.914 -2.688 -7.445 1 98.12 142 ALA B C 1
ATOM 3217 O O . ALA B 1 142 ? 9.453 -3.412 -6.602 1 98.12 142 ALA B O 1
ATOM 3218 N N . GLY B 1 143 ? 7.758 -2.73 -7.598 1 97.44 143 GLY B N 1
ATOM 3219 C CA . GLY B 1 143 ? 6.73 -3.674 -7.191 1 97.44 143 GLY B CA 1
ATOM 3220 C C . GLY B 1 143 ? 5.586 -3.775 -8.18 1 97.44 143 GLY B C 1
ATOM 3221 O O . GLY B 1 143 ? 5.176 -2.773 -8.773 1 97.44 143 GLY B O 1
ATOM 3222 N N . PHE B 1 144 ? 5.16 -4.91 -8.352 1 93.88 144 PHE B N 1
ATOM 3223 C CA . PHE B 1 144 ? 4.141 -5.141 -9.367 1 93.88 144 PHE B CA 1
ATOM 3224 C C . PHE B 1 144 ? 2.953 -5.898 -8.781 1 93.88 144 PHE B C 1
ATOM 3226 O O . PHE B 1 144 ? 3.057 -6.48 -7.699 1 93.88 144 PHE B O 1
ATOM 3233 N N . ARG B 1 145 ? 1.832 -5.785 -9.523 1 92.94 145 ARG B N 1
ATOM 3234 C CA . ARG B 1 145 ? 0.586 -6.375 -9.047 1 92.94 145 ARG B CA 1
ATOM 3235 C C . ARG B 1 145 ? 0.298 -5.949 -7.609 1 92.94 145 ARG B C 1
ATOM 3237 O O . ARG B 1 145 ? 0.277 -4.754 -7.301 1 92.94 145 ARG B O 1
ATOM 3244 N N . SER B 1 146 ? 0.165 -6.895 -6.656 1 96.12 146 SER B N 1
ATOM 3245 C CA . SER B 1 146 ? -0.16 -6.504 -5.289 1 96.12 146 SER B CA 1
ATOM 3246 C C . SER B 1 146 ? 0.982 -5.719 -4.652 1 96.12 146 SER B C 1
ATOM 3248 O O . SER B 1 146 ? 0.748 -4.812 -3.848 1 96.12 146 SER B O 1
ATOM 3250 N N . CYS B 1 147 ? 2.182 -5.957 -5.043 1 97.62 147 CYS B N 1
ATOM 3251 C CA . CYS B 1 147 ? 3.35 -5.316 -4.445 1 97.62 147 CYS B CA 1
ATOM 3252 C C . CYS B 1 147 ? 3.496 -3.881 -4.93 1 97.62 147 CYS B C 1
ATOM 3254 O O . CYS B 1 147 ? 4.289 -3.113 -4.383 1 97.62 147 CYS B O 1
ATOM 3256 N N . ARG B 1 148 ? 2.75 -3.539 -5.941 1 97.19 148 ARG B N 1
ATOM 3257 C CA . ARG B 1 148 ? 2.725 -2.15 -6.387 1 97.19 148 ARG B CA 1
ATOM 3258 C C . ARG B 1 148 ? 2.336 -1.218 -5.242 1 97.19 148 ARG B C 1
ATOM 3260 O O . ARG B 1 148 ? 2.836 -0.094 -5.152 1 97.19 148 ARG B O 1
ATOM 3267 N N . SER B 1 149 ? 1.443 -1.686 -4.395 1 98.19 149 SER B N 1
ATOM 3268 C CA . SER B 1 149 ? 0.992 -0.897 -3.254 1 98.19 149 SER B CA 1
ATOM 3269 C C . SER B 1 149 ? 2.152 -0.55 -2.328 1 98.19 149 SER B C 1
ATOM 3271 O O . SER B 1 149 ? 2.275 0.592 -1.879 1 98.19 149 SER B O 1
ATOM 3273 N N . VAL B 1 150 ? 3.018 -1.468 -2.08 1 98.81 150 VAL B N 1
ATOM 3274 C CA . VAL B 1 150 ? 4.172 -1.253 -1.217 1 98.81 150 VAL B CA 1
ATOM 3275 C C . VAL B 1 150 ? 5.141 -0.273 -1.879 1 98.81 150 VAL B C 1
ATOM 3277 O O . VAL B 1 150 ? 5.637 0.65 -1.231 1 98.81 150 VAL B O 1
ATOM 3280 N N . ALA B 1 151 ? 5.34 -0.497 -3.162 1 98.69 151 ALA B N 1
ATOM 3281 C CA . ALA B 1 151 ? 6.25 0.362 -3.918 1 98.69 151 ALA B CA 1
ATOM 3282 C C . ALA B 1 151 ? 5.762 1.809 -3.922 1 98.69 151 ALA B C 1
ATOM 3284 O O . ALA B 1 151 ? 6.555 2.736 -3.744 1 98.69 151 ALA B O 1
ATOM 3285 N N . GLU B 1 152 ? 4.52 1.959 -4.09 1 97.69 152 GLU B N 1
ATOM 3286 C CA . GLU B 1 152 ? 3.936 3.295 -4.145 1 97.69 152 GLU B CA 1
ATOM 3287 C C . GLU B 1 152 ? 4.047 4 -2.793 1 97.69 152 GLU B C 1
ATOM 3289 O O . GLU B 1 152 ? 4.348 5.195 -2.734 1 97.69 152 GLU B O 1
ATOM 3294 N N . LEU B 1 153 ? 3.811 3.283 -1.756 1 98.44 153 LEU B N 1
ATOM 3295 C CA . LEU B 1 153 ? 3.922 3.885 -0.431 1 98.44 153 LEU B CA 1
ATOM 3296 C C . LEU B 1 153 ? 5.355 4.328 -0.154 1 98.44 153 LEU B C 1
ATOM 3298 O O . LEU B 1 153 ? 5.582 5.449 0.304 1 98.44 153 LEU B O 1
ATOM 3302 N N . LEU B 1 154 ? 6.273 3.451 -0.435 1 98.81 154 LEU B N 1
ATOM 3303 C CA . LEU B 1 154 ? 7.676 3.789 -0.202 1 98.81 154 LEU B CA 1
ATOM 3304 C C . LEU B 1 154 ? 8.094 4.98 -1.056 1 98.81 154 LEU B C 1
ATOM 3306 O O . LEU B 1 154 ? 8.797 5.875 -0.576 1 98.81 154 LEU B O 1
ATOM 3310 N N . THR B 1 155 ? 7.66 4.977 -2.309 1 98.25 155 THR B N 1
ATOM 3311 C CA . THR B 1 155 ? 7.941 6.102 -3.195 1 98.25 155 THR B CA 1
ATOM 3312 C C . THR B 1 155 ? 7.41 7.406 -2.605 1 98.25 155 THR B C 1
ATOM 3314 O O . THR B 1 155 ? 8.133 8.406 -2.553 1 98.25 155 THR B O 1
ATOM 3317 N N . TYR B 1 156 ? 6.23 7.352 -2.162 1 97.12 156 TYR B N 1
ATOM 3318 C CA . TYR B 1 156 ? 5.602 8.531 -1.583 1 97.12 156 TYR B CA 1
ATOM 3319 C C . TYR B 1 156 ? 6.402 9.047 -0.388 1 97.12 156 TYR B C 1
ATOM 3321 O O . TYR B 1 156 ? 6.73 10.227 -0.314 1 97.12 156 TYR B O 1
ATOM 3329 N N . GLN B 1 157 ? 6.734 8.188 0.532 1 97.88 157 GLN B N 1
ATOM 3330 C CA . GLN B 1 157 ? 7.41 8.578 1.765 1 97.88 157 GLN B CA 1
ATOM 3331 C C . GLN B 1 157 ? 8.797 9.141 1.475 1 97.88 157 GLN B C 1
ATOM 3333 O O . GLN B 1 157 ? 9.188 10.172 2.037 1 97.88 157 GLN B O 1
ATOM 3338 N N . LEU B 1 158 ? 9.5 8.492 0.601 1 98.38 158 LEU B N 1
ATOM 3339 C CA . LEU B 1 158 ? 10.844 8.969 0.297 1 98.38 158 LEU B CA 1
ATOM 3340 C C . LEU B 1 158 ? 10.797 10.305 -0.43 1 98.38 158 LEU B C 1
ATOM 3342 O O . LEU B 1 158 ? 11.648 11.172 -0.201 1 98.38 158 LEU B O 1
ATOM 3346 N N . ARG B 1 159 ? 9.805 10.484 -1.291 1 97.5 159 ARG B N 1
ATOM 3347 C CA . ARG B 1 159 ? 9.711 11.711 -2.072 1 97.5 159 ARG B CA 1
ATOM 3348 C C . ARG B 1 159 ? 9.383 12.898 -1.178 1 97.5 159 ARG B C 1
ATOM 3350 O O . ARG B 1 159 ? 9.539 14.055 -1.589 1 97.5 159 ARG B O 1
ATOM 3357 N N . LEU B 1 160 ? 8.891 12.68 -0.008 1 96.12 160 LEU B N 1
ATOM 3358 C CA . LEU B 1 160 ? 8.586 13.766 0.916 1 96.12 160 LEU B CA 1
ATOM 3359 C C . LEU B 1 160 ? 9.852 14.539 1.276 1 96.12 160 LEU B C 1
ATOM 3361 O O . LEU B 1 160 ? 9.789 15.742 1.565 1 96.12 160 LEU B O 1
ATOM 3365 N N . PHE B 1 161 ? 11.062 13.836 1.204 1 96.38 161 PHE B N 1
ATOM 3366 C CA . PHE B 1 161 ? 12.281 14.531 1.576 1 96.38 161 PHE B CA 1
ATOM 3367 C C . PHE B 1 161 ? 13.367 14.32 0.528 1 96.38 161 PHE B C 1
ATOM 3369 O O . PHE B 1 161 ? 14.477 14.844 0.661 1 96.38 161 PHE B O 1
ATOM 3376 N N . ARG B 1 162 ? 13.062 13.523 -0.473 1 96.88 162 ARG B N 1
ATOM 3377 C CA . ARG B 1 162 ? 13.914 13.367 -1.651 1 96.88 162 ARG B CA 1
ATOM 3378 C C . ARG B 1 162 ? 13.094 13.5 -2.934 1 96.88 162 ARG B C 1
ATOM 3380 O O . ARG B 1 162 ? 13.039 12.57 -3.742 1 96.88 162 ARG B O 1
ATOM 3387 N N . PRO B 1 163 ? 12.57 14.609 -3.191 1 92.44 163 PRO B N 1
ATOM 3388 C CA . PRO B 1 163 ? 11.562 14.766 -4.25 1 92.44 163 PRO B CA 1
ATOM 3389 C C . PRO B 1 163 ? 12.133 14.508 -5.641 1 92.44 163 PRO B C 1
ATOM 3391 O O . PRO B 1 163 ? 11.406 14.055 -6.531 1 92.44 163 PRO B O 1
ATOM 3394 N N . ASP B 1 164 ? 13.391 14.664 -5.867 1 91.69 164 ASP B N 1
ATOM 3395 C CA . ASP B 1 164 ? 13.914 14.602 -7.227 1 91.69 164 ASP B CA 1
ATOM 3396 C C . ASP B 1 164 ? 14.672 13.289 -7.465 1 91.69 164 ASP B C 1
ATOM 3398 O O . ASP B 1 164 ? 15.156 13.039 -8.57 1 91.69 164 ASP B O 1
ATOM 3402 N N . ALA B 1 165 ? 14.68 12.43 -6.492 1 95.25 165 ALA B N 1
ATOM 3403 C CA . ALA B 1 165 ? 15.641 11.336 -6.602 1 95.25 165 ALA B CA 1
ATOM 3404 C C . ALA B 1 165 ? 14.945 9.984 -6.57 1 95.25 165 ALA B C 1
ATOM 3406 O O . ALA B 1 165 ? 15.594 8.938 -6.648 1 95.25 165 ALA B O 1
ATOM 3407 N N . VAL B 1 166 ? 13.633 9.938 -6.492 1 97.81 166 VAL B N 1
ATOM 3408 C CA . VAL B 1 166 ? 12.922 8.68 -6.297 1 97.81 166 VAL B CA 1
ATOM 3409 C C . VAL B 1 166 ? 11.953 8.453 -7.453 1 97.81 166 VAL B C 1
ATOM 3411 O O . VAL B 1 166 ? 11.141 9.32 -7.777 1 97.81 166 VAL B O 1
ATOM 3414 N N . GLN B 1 167 ? 12.047 7.266 -8.062 1 96.25 167 GLN B N 1
ATOM 3415 C CA . GLN B 1 167 ? 11.203 6.922 -9.203 1 96.25 167 GLN B CA 1
ATOM 3416 C C . GLN B 1 167 ? 10.539 5.562 -9 1 96.25 167 GLN B C 1
ATOM 3418 O O . GLN B 1 167 ? 11.148 4.637 -8.461 1 96.25 167 GLN B O 1
ATOM 3423 N N . LEU B 1 168 ? 9.328 5.496 -9.422 1 97.12 168 LEU B N 1
ATOM 3424 C CA . LEU B 1 168 ? 8.602 4.234 -9.477 1 97.12 168 LEU B CA 1
ATOM 3425 C C . LEU B 1 168 ? 8.758 3.566 -10.836 1 97.12 168 LEU B C 1
ATOM 3427 O O . LEU B 1 168 ? 8.359 4.129 -11.859 1 97.12 168 LEU B O 1
ATOM 3431 N N . VAL B 1 169 ? 9.328 2.408 -10.844 1 95.44 169 VAL B N 1
ATOM 3432 C CA . VAL B 1 169 ? 9.477 1.684 -12.102 1 95.44 169 VAL B CA 1
ATOM 3433 C C . VAL B 1 169 ? 8.102 1.397 -12.703 1 95.44 169 VAL B C 1
ATOM 3435 O O . VAL B 1 169 ? 7.203 0.914 -12.008 1 95.44 169 VAL B O 1
ATOM 3438 N N . GLY B 1 170 ? 7.902 1.725 -13.938 1 89.38 170 GLY B N 1
ATOM 3439 C CA . GLY B 1 170 ? 6.633 1.529 -14.617 1 89.38 170 GLY B CA 1
ATOM 3440 C C . GLY B 1 170 ? 5.594 2.574 -14.258 1 89.38 170 GLY B C 1
ATOM 3441 O O . GLY B 1 170 ? 4.402 2.383 -14.5 1 89.38 170 GLY B O 1
ATOM 3442 N N . GLY B 1 171 ? 5.941 3.584 -13.609 1 82.31 171 GLY B N 1
ATOM 3443 C CA . GLY B 1 171 ? 5.027 4.637 -13.211 1 82.31 171 GLY B CA 1
ATOM 3444 C C . GLY B 1 171 ? 4.691 5.598 -14.336 1 82.31 171 GLY B C 1
ATOM 3445 O O . GLY B 1 171 ? 3.52 5.91 -14.562 1 82.31 171 GLY B O 1
ATOM 3446 N N . SER B 1 172 ? 5.645 6.102 -15.016 1 76.81 172 SER B N 1
ATOM 3447 C CA . SER B 1 172 ? 5.461 7.133 -16.031 1 76.81 172 SER B CA 1
ATOM 3448 C C . SER B 1 172 ? 5.586 6.551 -17.438 1 76.81 172 SER B C 1
ATOM 3450 O O . SER B 1 172 ? 5.324 7.242 -18.422 1 76.81 172 SER B O 1
ATOM 3452 N N . GLY B 1 173 ? 5.965 5.379 -17.516 1 76.31 173 GLY B N 1
ATOM 3453 C CA . GLY B 1 173 ? 6.223 4.773 -18.812 1 76.31 173 GLY B CA 1
ATOM 3454 C C . GLY B 1 173 ? 6.492 3.281 -18.734 1 76.31 173 GLY B C 1
ATOM 3455 O O . GLY B 1 173 ? 6.32 2.672 -17.672 1 76.31 173 GLY B O 1
ATOM 3456 N N . PRO B 1 174 ? 6.82 2.855 -19.906 1 82.69 174 PRO B N 1
ATOM 3457 C CA . PRO B 1 174 ? 7.102 1.417 -19.922 1 82.69 174 PRO B CA 1
ATOM 3458 C C . PRO B 1 174 ? 8.344 1.053 -19.109 1 82.69 174 PRO B C 1
ATOM 3460 O O . PRO B 1 174 ? 9.312 1.815 -19.078 1 82.69 174 PRO B O 1
ATOM 3463 N N . PHE B 1 175 ? 8.273 -0.078 -18.484 1 84.88 175 PHE B N 1
ATOM 3464 C CA . PHE B 1 175 ? 9.32 -0.467 -17.547 1 84.88 175 PHE B CA 1
ATOM 3465 C C . PHE B 1 175 ? 10.641 -0.682 -18.281 1 84.88 175 PHE B C 1
ATOM 3467 O O . PHE B 1 175 ? 11.719 -0.485 -17.703 1 84.88 175 PHE B O 1
ATOM 3474 N N . ASP B 1 176 ? 10.578 -0.998 -19.562 1 86.69 176 ASP B N 1
ATOM 3475 C CA . ASP B 1 176 ? 11.812 -1.249 -20.297 1 86.69 176 ASP B CA 1
ATOM 3476 C C . ASP B 1 176 ? 12.633 0.031 -20.438 1 86.69 176 ASP B C 1
ATOM 3478 O O . ASP B 1 176 ? 13.859 -0.001 -20.375 1 86.69 176 ASP B O 1
ATOM 3482 N N . LEU B 1 177 ? 12.016 1.096 -20.625 1 89 177 LEU B N 1
ATOM 3483 C CA . LEU B 1 177 ? 12.719 2.369 -20.672 1 89 177 LEU B CA 1
ATOM 3484 C C . LEU B 1 177 ? 13.32 2.709 -19.312 1 89 177 LEU B C 1
ATOM 3486 O O . LEU B 1 177 ? 14.43 3.24 -19.234 1 89 177 LEU B O 1
ATOM 3490 N N . ASP B 1 178 ? 12.641 2.381 -18.266 1 94.25 178 ASP B N 1
ATOM 3491 C CA . ASP B 1 178 ? 13.172 2.584 -16.938 1 94.25 178 ASP B CA 1
ATOM 3492 C C . ASP B 1 178 ? 14.398 1.71 -16.688 1 94.25 178 ASP B C 1
ATOM 3494 O O . ASP B 1 178 ? 15.406 2.174 -16.141 1 94.25 178 ASP B O 1
ATOM 3498 N N . HIS B 1 179 ? 14.32 0.492 -17.094 1 95.88 179 HIS B N 1
ATOM 3499 C CA . HIS B 1 179 ? 15.445 -0.426 -16.969 1 95.88 179 HIS B CA 1
ATOM 3500 C C . HIS B 1 179 ? 16.703 0.136 -17.625 1 95.88 179 HIS B C 1
ATOM 3502 O O . HIS B 1 179 ? 17.797 0.054 -17.062 1 95.88 179 HIS B O 1
ATOM 3508 N N . GLY B 1 180 ? 16.484 0.686 -18.766 1 95.69 180 GLY B N 1
ATOM 3509 C CA . GLY B 1 180 ? 17.594 1.246 -19.516 1 95.69 180 GLY B CA 1
ATOM 3510 C C . GLY B 1 180 ? 18.188 2.482 -18.859 1 95.69 180 GLY B C 1
ATOM 3511 O O . GLY B 1 180 ? 19.297 2.9 -19.203 1 95.69 180 GLY B O 1
ATOM 3512 N N . ALA B 1 181 ? 17.594 3.055 -17.938 1 96.12 181 ALA B N 1
ATOM 3513 C CA . ALA B 1 181 ? 18.031 4.309 -17.312 1 96.12 181 ALA B CA 1
ATOM 3514 C C . ALA B 1 181 ? 18.797 4.047 -16.016 1 96.12 181 ALA B C 1
ATOM 3516 O O . ALA B 1 181 ? 19.375 4.965 -15.438 1 96.12 181 ALA B O 1
ATOM 3517 N N . PHE B 1 182 ? 18.859 2.799 -15.578 1 97.81 182 PHE B N 1
ATOM 3518 C CA . PHE B 1 182 ? 19.609 2.463 -14.375 1 97.81 182 PHE B CA 1
ATOM 3519 C C . PHE B 1 182 ? 21.094 2.789 -14.539 1 97.81 182 PHE B C 1
ATOM 3521 O O . PHE B 1 182 ? 21.641 2.631 -15.633 1 97.81 182 PHE B O 1
ATOM 3528 N N . ARG B 1 183 ? 21.688 3.301 -13.5 1 98.12 183 ARG B N 1
ATOM 3529 C CA . ARG B 1 183 ? 23.109 3.602 -13.461 1 98.12 183 ARG B CA 1
ATOM 3530 C C . ARG B 1 183 ? 23.766 3.002 -12.219 1 98.12 183 ARG B C 1
ATOM 3532 O O . ARG B 1 183 ? 23.078 2.639 -11.266 1 98.12 183 ARG B O 1
ATOM 3539 N N . ALA B 1 184 ? 25.047 3.012 -12.18 1 98.19 184 ALA B N 1
ATOM 3540 C CA . ALA B 1 184 ? 25.844 2.354 -11.141 1 98.19 184 ALA B CA 1
ATOM 3541 C C . ALA B 1 184 ? 25.688 3.07 -9.797 1 98.19 184 ALA B C 1
ATOM 3543 O O . ALA B 1 184 ? 25.812 2.455 -8.742 1 98.19 184 ALA B O 1
ATOM 3544 N N . ASP B 1 185 ? 25.328 4.312 -9.82 1 98.12 185 ASP B N 1
ATOM 3545 C CA . ASP B 1 185 ? 25.219 5.066 -8.57 1 98.12 185 ASP B CA 1
ATOM 3546 C C . ASP B 1 185 ? 23.781 5.117 -8.086 1 98.12 185 ASP B C 1
ATOM 3548 O O . ASP B 1 185 ? 23.453 5.812 -7.125 1 98.12 185 ASP B O 1
ATOM 3552 N N . ASP B 1 186 ? 22.891 4.324 -8.789 1 98.56 186 ASP B N 1
ATOM 3553 C CA . ASP B 1 186 ? 21.484 4.211 -8.383 1 98.56 186 ASP B CA 1
ATOM 3554 C C . ASP B 1 186 ? 21.297 3.068 -7.391 1 98.56 186 ASP B C 1
ATOM 3556 O O . ASP B 1 186 ? 22.141 2.178 -7.289 1 98.56 186 ASP B O 1
ATOM 3560 N N . ALA B 1 187 ? 20.281 3.135 -6.625 1 98.81 187 ALA B N 1
ATOM 3561 C CA . ALA B 1 187 ? 19.734 2 -5.887 1 98.81 187 ALA B CA 1
ATOM 3562 C C . ALA B 1 187 ? 18.406 1.552 -6.477 1 98.81 187 ALA B C 1
ATOM 3564 O O . ALA B 1 187 ? 17.578 2.383 -6.848 1 98.81 187 ALA B O 1
ATOM 3565 N N . VAL B 1 188 ? 18.281 0.271 -6.648 1 98.75 188 VAL B N 1
ATOM 3566 C CA . VAL B 1 188 ? 17.047 -0.324 -7.145 1 98.75 188 VAL B CA 1
ATOM 3567 C C . VAL B 1 188 ? 16.438 -1.238 -6.082 1 98.75 188 VAL B C 1
ATOM 3569 O O . VAL B 1 188 ? 17.109 -2.158 -5.598 1 98.75 188 VAL B O 1
ATOM 3572 N N . ILE B 1 189 ? 15.219 -0.934 -5.684 1 98.94 189 ILE B N 1
ATOM 3573 C CA . ILE B 1 189 ? 14.461 -1.773 -4.762 1 98.94 189 ILE B CA 1
ATOM 3574 C C . ILE B 1 189 ? 13.438 -2.604 -5.535 1 98.94 189 ILE B C 1
ATOM 3576 O O . ILE B 1 189 ? 12.633 -2.059 -6.289 1 98.94 189 ILE B O 1
ATOM 3580 N N . VAL B 1 190 ? 13.477 -3.898 -5.383 1 98.62 190 VAL B N 1
ATOM 3581 C CA . VAL B 1 190 ? 12.5 -4.793 -5.988 1 98.62 190 VAL B CA 1
ATOM 3582 C C . VAL B 1 190 ? 11.727 -5.527 -4.898 1 98.62 190 VAL B C 1
ATOM 3584 O O . VAL B 1 190 ? 12.32 -6.129 -4 1 98.62 190 VAL B O 1
ATOM 3587 N N . ILE B 1 191 ? 10.422 -5.473 -4.977 1 98.75 191 ILE B N 1
ATOM 3588 C CA . ILE B 1 191 ? 9.539 -6.043 -3.963 1 98.75 191 ILE B CA 1
ATOM 3589 C C . ILE B 1 191 ? 8.734 -7.191 -4.57 1 98.75 191 ILE B C 1
ATOM 3591 O O . ILE B 1 191 ? 8.125 -7.039 -5.633 1 98.75 191 ILE B O 1
ATOM 3595 N N . GLY B 1 192 ? 8.711 -8.312 -3.822 1 96.06 192 GLY B N 1
ATOM 3596 C CA . GLY B 1 192 ? 7.914 -9.406 -4.363 1 96.06 192 GLY B CA 1
ATOM 3597 C C . GLY B 1 192 ? 7.789 -10.586 -3.416 1 96.06 192 GLY B C 1
ATOM 3598 O O . GLY B 1 192 ? 8.508 -10.664 -2.418 1 96.06 192 GLY B O 1
ATOM 3599 N N . PHE B 1 193 ? 6.879 -11.445 -3.707 1 93.94 193 PHE B N 1
ATOM 3600 C CA . PHE B 1 193 ? 6.668 -12.742 -3.066 1 93.94 193 PHE B CA 1
ATOM 3601 C C . PHE B 1 193 ? 6.164 -13.766 -4.074 1 93.94 193 PHE B C 1
ATOM 3603 O O . PHE B 1 193 ? 5.793 -13.414 -5.195 1 93.94 193 PHE B O 1
ATOM 3610 N N . ALA B 1 194 ? 6.176 -14.984 -3.658 1 87.75 194 ALA B N 1
ATOM 3611 C CA . ALA B 1 194 ? 5.742 -16.047 -4.559 1 87.75 194 ALA B CA 1
ATOM 3612 C C . ALA B 1 194 ? 4.23 -16.016 -4.754 1 87.75 194 ALA B C 1
ATOM 3614 O O . ALA B 1 194 ? 3.477 -15.875 -3.789 1 87.75 194 ALA B O 1
ATOM 3615 N N . PRO B 1 195 ? 3.764 -16.234 -5.914 1 87 195 PRO B N 1
ATOM 3616 C CA . PRO B 1 195 ? 4.516 -16.375 -7.164 1 87 195 PRO B CA 1
ATOM 3617 C C . PRO B 1 195 ? 5.098 -15.055 -7.664 1 87 195 PRO B C 1
ATOM 3619 O O . PRO B 1 195 ? 4.441 -14.016 -7.574 1 87 195 PRO B O 1
ATOM 3622 N N . TYR B 1 196 ? 6.316 -15.133 -8.188 1 88.5 196 TYR B N 1
ATOM 3623 C CA . TYR B 1 196 ? 7.039 -13.93 -8.578 1 88.5 196 TYR B CA 1
ATOM 3624 C C . TYR B 1 196 ? 6.734 -13.562 -10.023 1 88.5 196 TYR B C 1
ATOM 3626 O O . TYR B 1 196 ? 6.641 -14.438 -10.891 1 88.5 196 TYR B O 1
ATOM 3634 N N . THR B 1 197 ? 6.578 -12.289 -10.227 1 87.94 197 THR B N 1
ATOM 3635 C CA . THR B 1 197 ? 6.34 -11.828 -11.586 1 87.94 197 THR B CA 1
ATOM 3636 C C . THR B 1 197 ? 7.633 -11.828 -12.398 1 87.94 197 THR B C 1
ATOM 3638 O O . THR B 1 197 ? 8.703 -11.547 -11.859 1 87.94 197 THR B O 1
ATOM 3641 N N . THR B 1 198 ? 7.5 -12.062 -13.656 1 86.88 198 THR B N 1
ATOM 3642 C CA . THR B 1 198 ? 8.648 -12.039 -14.562 1 86.88 198 THR B CA 1
ATOM 3643 C C . THR B 1 198 ? 9.32 -10.672 -14.539 1 86.88 198 THR B C 1
ATOM 3645 O O . THR B 1 198 ? 10.547 -10.578 -14.523 1 86.88 198 THR B O 1
ATOM 3648 N N . VAL B 1 199 ? 8.57 -9.648 -14.508 1 91.62 199 VAL B N 1
ATOM 3649 C CA . VAL B 1 199 ? 9.094 -8.289 -14.594 1 91.62 199 VAL B CA 1
ATOM 3650 C C . VAL B 1 199 ? 9.914 -7.969 -13.344 1 91.62 199 VAL B C 1
ATOM 3652 O O . VAL B 1 199 ? 10.898 -7.238 -13.406 1 91.62 199 VAL B O 1
ATOM 3655 N N . SER B 1 200 ? 9.547 -8.516 -12.203 1 93.5 200 SER B N 1
ATOM 3656 C CA . SER B 1 200 ? 10.359 -8.312 -11.008 1 93.5 200 SER B CA 1
ATOM 3657 C C . SER B 1 200 ? 11.75 -8.914 -11.172 1 93.5 200 SER B C 1
ATOM 3659 O O . SER B 1 200 ? 12.742 -8.297 -10.781 1 93.5 200 SER B O 1
ATOM 3661 N N . VAL B 1 201 ? 11.773 -10.07 -11.773 1 92.06 201 VAL B N 1
ATOM 3662 C CA . VAL B 1 201 ? 13.039 -10.758 -12.008 1 92.06 201 VAL B CA 1
ATOM 3663 C C . VAL B 1 201 ? 13.852 -9.992 -13.047 1 92.06 201 VAL B C 1
ATOM 3665 O O . VAL B 1 201 ? 15.055 -9.781 -12.867 1 92.06 201 VAL B O 1
ATOM 3668 N N . GLU B 1 202 ? 13.195 -9.547 -14.047 1 93.31 202 GLU B N 1
ATOM 3669 C CA . GLU B 1 202 ? 13.844 -8.75 -15.086 1 93.31 202 GLU B CA 1
ATOM 3670 C C . GLU B 1 202 ? 14.391 -7.445 -14.516 1 93.31 202 GLU B C 1
ATOM 3672 O O . GLU B 1 202 ? 15.469 -6.988 -14.914 1 93.31 202 GLU B O 1
ATOM 3677 N N . THR B 1 203 ? 13.688 -6.848 -13.648 1 96.5 203 THR B N 1
ATOM 3678 C CA . THR B 1 203 ? 14.117 -5.609 -13.008 1 96.5 203 THR B CA 1
ATOM 3679 C C . THR B 1 203 ? 15.391 -5.836 -12.195 1 96.5 203 THR B C 1
ATOM 3681 O O . THR B 1 203 ? 16.328 -5.043 -12.266 1 96.5 203 THR B O 1
ATOM 3684 N N . ALA B 1 204 ? 15.422 -6.91 -11.492 1 96.56 204 ALA B N 1
ATOM 3685 C CA . ALA B 1 204 ? 16.609 -7.258 -10.711 1 96.56 204 ALA B CA 1
ATOM 3686 C C . ALA B 1 204 ? 17.812 -7.504 -11.617 1 96.56 204 ALA B C 1
ATOM 3688 O O . ALA B 1 204 ? 18.906 -7.043 -11.32 1 96.56 204 ALA B O 1
ATOM 3689 N N . ARG B 1 205 ? 17.547 -8.172 -12.68 1 95.75 205 ARG B N 1
ATOM 3690 C CA . ARG B 1 205 ? 18.609 -8.438 -13.633 1 95.75 205 ARG B CA 1
ATOM 3691 C C . ARG B 1 205 ? 19.141 -7.148 -14.242 1 95.75 205 ARG B C 1
ATOM 3693 O O . ARG B 1 205 ? 20.359 -6.973 -14.375 1 95.75 205 ARG B O 1
ATOM 3700 N N . ALA B 1 206 ? 18.234 -6.285 -14.609 1 97.5 206 ALA B N 1
ATOM 3701 C CA . ALA B 1 206 ? 18.641 -4.992 -15.156 1 97.5 206 ALA B CA 1
ATOM 3702 C C . ALA B 1 206 ? 19.469 -4.199 -14.156 1 97.5 206 ALA B C 1
ATOM 3704 O O . ALA B 1 206 ? 20.438 -3.533 -14.539 1 97.5 206 ALA B O 1
ATOM 3705 N N . ALA B 1 207 ? 19.094 -4.234 -12.898 1 98.38 207 ALA B N 1
ATOM 3706 C CA . ALA B 1 207 ? 19.859 -3.57 -11.852 1 98.38 207 ALA B CA 1
ATOM 3707 C C . ALA B 1 207 ? 21.281 -4.137 -11.766 1 98.38 207 ALA B C 1
ATOM 3709 O O . ALA B 1 207 ? 22.25 -3.383 -11.656 1 98.38 207 ALA B O 1
ATOM 3710 N N . HIS B 1 208 ? 21.375 -5.406 -11.828 1 96.38 208 HIS B N 1
ATOM 3711 C CA . HIS B 1 208 ? 22.672 -6.082 -11.797 1 96.38 208 HIS B CA 1
ATOM 3712 C C . HIS B 1 208 ? 23.531 -5.676 -12.984 1 96.38 208 HIS B C 1
ATOM 3714 O O . HIS B 1 208 ? 24.703 -5.344 -12.82 1 96.38 208 HIS B O 1
ATOM 3720 N N . ASP B 1 209 ? 22.891 -5.703 -14.141 1 96.5 209 ASP B N 1
ATOM 3721 C CA . ASP B 1 209 ? 23.594 -5.363 -15.367 1 96.5 209 ASP B CA 1
ATOM 3722 C C . ASP B 1 209 ? 24.125 -3.93 -15.312 1 96.5 209 ASP B C 1
ATOM 3724 O O . ASP B 1 209 ? 25.188 -3.637 -15.859 1 96.5 209 ASP B O 1
ATOM 3728 N N . ALA B 1 210 ? 23.453 -3.07 -14.688 1 98.06 210 ALA B N 1
ATOM 3729 C CA . ALA B 1 210 ? 23.828 -1.664 -14.57 1 98.06 210 ALA B CA 1
ATOM 3730 C C . ALA B 1 210 ? 24.781 -1.444 -13.406 1 98.06 210 ALA B C 1
ATOM 3732 O O . ALA B 1 210 ? 25.266 -0.329 -13.195 1 98.06 210 ALA B O 1
ATOM 3733 N N . ARG B 1 211 ? 24.984 -2.479 -12.602 1 98.25 211 ARG B N 1
ATOM 3734 C CA . ARG B 1 211 ? 25.828 -2.439 -11.414 1 98.25 211 ARG B CA 1
ATOM 3735 C C . ARG B 1 211 ? 25.266 -1.499 -10.359 1 98.25 211 ARG B C 1
ATOM 3737 O O . ARG B 1 211 ? 26.016 -0.862 -9.617 1 98.25 211 ARG B O 1
ATOM 3744 N N . ALA B 1 212 ? 23.969 -1.322 -10.422 1 98.62 212 ALA B N 1
ATOM 3745 C CA . ALA B 1 212 ? 23.281 -0.563 -9.383 1 98.62 212 ALA B CA 1
ATOM 3746 C C . ALA B 1 212 ? 23.219 -1.354 -8.078 1 98.62 212 ALA B C 1
ATOM 3748 O O . ALA B 1 212 ? 23.312 -2.584 -8.086 1 98.62 212 ALA B O 1
ATOM 3749 N N . THR B 1 213 ? 23.125 -0.671 -6.93 1 98.75 213 THR B N 1
ATOM 3750 C CA . THR B 1 213 ? 22.844 -1.342 -5.664 1 98.75 213 THR B CA 1
ATOM 3751 C C . THR B 1 213 ? 21.453 -1.956 -5.672 1 98.75 213 THR B C 1
ATOM 3753 O O . THR B 1 213 ? 20.469 -1.254 -5.879 1 98.75 213 THR B O 1
ATOM 3756 N N . LEU B 1 214 ? 21.375 -3.232 -5.531 1 98.75 214 LEU B N 1
ATOM 3757 C CA . LEU B 1 214 ? 20.094 -3.936 -5.555 1 98.75 214 LEU B CA 1
ATOM 3758 C C . LEU B 1 214 ? 19.672 -4.316 -4.145 1 98.75 214 LEU B C 1
ATOM 3760 O O . LEU B 1 214 ? 20.391 -5.008 -3.43 1 98.75 214 LEU B O 1
ATOM 3764 N N . ILE B 1 215 ? 18.5 -3.852 -3.752 1 98.88 215 ILE B N 1
ATOM 3765 C CA . ILE B 1 215 ? 17.844 -4.207 -2.502 1 98.88 215 ILE B CA 1
ATOM 3766 C C . ILE B 1 215 ? 16.578 -5.008 -2.797 1 98.88 215 ILE B C 1
ATOM 3768 O O . ILE B 1 215 ? 15.664 -4.516 -3.467 1 98.88 215 ILE B O 1
ATOM 3772 N N . ALA B 1 216 ? 16.516 -6.211 -2.348 1 98.75 216 ALA B N 1
ATOM 3773 C CA . ALA B 1 216 ? 15.336 -7.047 -2.521 1 98.75 216 ALA B CA 1
ATOM 3774 C C . ALA B 1 216 ? 14.523 -7.117 -1.234 1 98.75 216 ALA B C 1
ATOM 3776 O O . ALA B 1 216 ? 15.062 -7.406 -0.164 1 98.75 216 ALA B O 1
ATOM 3777 N N . ILE B 1 217 ? 13.273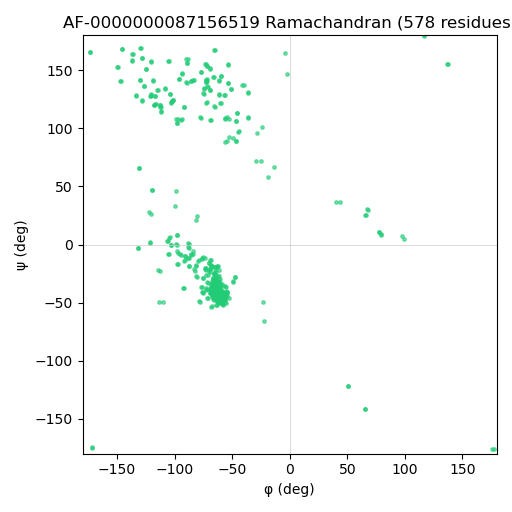 -6.766 -1.267 1 98.88 217 ILE B N 1
ATOM 3778 C CA . ILE B 1 217 ? 12.289 -7.059 -0.23 1 98.88 217 ILE B CA 1
ATOM 3779 C C . ILE B 1 217 ? 11.469 -8.289 -0.629 1 98.88 217 ILE B C 1
ATOM 3781 O O . ILE B 1 217 ? 10.586 -8.195 -1.484 1 98.88 217 ILE B O 1
ATOM 3785 N N . ALA B 1 218 ? 11.781 -9.414 0.016 1 97.56 218 ALA B N 1
ATOM 3786 C CA . ALA B 1 218 ? 11.273 -10.68 -0.495 1 97.56 218 ALA B CA 1
ATOM 3787 C C . ALA B 1 218 ? 10.75 -11.562 0.64 1 97.56 218 ALA B C 1
ATOM 3789 O O . ALA B 1 218 ? 11.047 -11.312 1.811 1 97.56 218 ALA B O 1
ATOM 3790 N N . ASP B 1 219 ? 9.961 -12.586 0.246 1 94.5 219 ASP B N 1
ATOM 3791 C CA . ASP B 1 219 ? 9.359 -13.477 1.23 1 94.5 219 ASP B CA 1
ATOM 3792 C C . ASP B 1 219 ? 10.297 -14.633 1.563 1 94.5 219 ASP B C 1
ATOM 3794 O O . ASP B 1 219 ? 10.117 -15.32 2.574 1 94.5 219 ASP B O 1
ATOM 3798 N N . THR B 1 220 ? 11.266 -14.891 0.726 1 89.81 220 THR B N 1
ATOM 3799 C CA . THR B 1 220 ? 12.211 -15.977 0.943 1 89.81 220 THR B CA 1
ATOM 3800 C C . THR B 1 220 ? 13.57 -15.641 0.341 1 89.81 220 THR B C 1
ATOM 3802 O O . THR B 1 220 ? 13.672 -14.828 -0.58 1 89.81 220 THR B O 1
ATOM 3805 N N . ILE B 1 221 ? 14.609 -16.219 0.908 1 89.44 221 ILE B N 1
ATOM 3806 C CA . ILE B 1 221 ? 15.969 -16.031 0.413 1 89.44 221 ILE B CA 1
ATOM 3807 C C . ILE B 1 221 ? 16.094 -16.625 -0.986 1 89.44 221 ILE B C 1
ATOM 3809 O O . ILE B 1 221 ? 16.953 -16.203 -1.77 1 89.44 221 ILE B O 1
ATOM 3813 N N . ALA B 1 222 ? 15.133 -17.547 -1.334 1 86.06 222 ALA B N 1
ATOM 3814 C CA . ALA B 1 222 ? 15.195 -18.266 -2.607 1 86.06 222 ALA B CA 1
ATOM 3815 C C . ALA B 1 222 ? 14.492 -17.469 -3.711 1 86.06 222 ALA B C 1
ATOM 3817 O O . ALA B 1 222 ? 14.438 -17.922 -4.859 1 86.06 222 ALA B O 1
ATOM 3818 N N . ALA B 1 223 ? 13.969 -16.297 -3.385 1 89.88 223 ALA B N 1
ATOM 3819 C CA . ALA B 1 223 ? 13.297 -15.492 -4.402 1 89.88 223 ALA B CA 1
ATOM 3820 C C . ALA B 1 223 ? 14.219 -15.211 -5.582 1 89.88 223 ALA B C 1
ATOM 3822 O O . ALA B 1 223 ? 15.344 -14.734 -5.395 1 89.88 223 ALA B O 1
ATOM 3823 N N . PRO B 1 224 ? 13.766 -15.484 -6.816 1 89.94 224 PRO B N 1
ATOM 3824 C CA . PRO B 1 224 ? 14.625 -15.273 -7.984 1 89.94 224 PRO B CA 1
ATOM 3825 C C . PRO B 1 224 ? 15.102 -13.828 -8.109 1 89.94 224 PRO B C 1
ATOM 3827 O O . PRO B 1 224 ? 16.234 -13.586 -8.555 1 89.94 224 PRO B O 1
ATOM 3830 N N . MET B 1 225 ? 14.336 -12.859 -7.773 1 93.31 225 MET B N 1
ATOM 3831 C CA . MET B 1 225 ? 14.711 -11.453 -7.887 1 93.31 225 MET B CA 1
ATOM 3832 C C . MET B 1 225 ? 15.727 -11.07 -6.816 1 93.31 225 MET B C 1
ATOM 3834 O O . MET B 1 225 ? 16.297 -9.977 -6.855 1 93.31 225 MET B O 1
ATOM 3838 N N . ALA B 1 226 ? 15.922 -11.938 -5.855 1 94.19 226 ALA B N 1
ATOM 3839 C CA . ALA B 1 226 ? 16.859 -11.656 -4.777 1 94.19 226 ALA B CA 1
ATOM 3840 C C . ALA B 1 226 ? 18.266 -12.172 -5.125 1 94.19 226 ALA B C 1
ATOM 3842 O O . ALA B 1 226 ? 19.234 -11.867 -4.426 1 94.19 226 ALA B O 1
ATOM 3843 N N . GLU B 1 227 ? 18.344 -12.938 -6.195 1 89.44 227 GLU B N 1
ATOM 3844 C CA . GLU B 1 227 ? 19.641 -13.484 -6.574 1 89.44 227 GLU B CA 1
ATOM 3845 C C . GLU B 1 227 ? 20.656 -12.383 -6.848 1 89.44 227 GLU B C 1
ATOM 3847 O O . GLU B 1 227 ? 20.422 -11.508 -7.684 1 89.44 227 GLU B O 1
ATOM 3852 N N . GLY B 1 228 ? 21.797 -12.375 -6.105 1 89.81 228 GLY B N 1
ATOM 3853 C CA . GLY B 1 228 ? 22.875 -11.422 -6.336 1 89.81 228 GLY B CA 1
ATOM 3854 C C . GLY B 1 228 ? 22.594 -10.055 -5.75 1 89.81 228 GLY B C 1
ATOM 3855 O O . GLY B 1 228 ? 23.312 -9.094 -6.035 1 89.81 228 GLY B O 1
ATOM 3856 N N . CYS B 1 229 ? 21.516 -9.961 -4.984 1 96.5 229 CYS B N 1
ATOM 3857 C CA . CYS B 1 229 ? 21.203 -8.648 -4.426 1 96.5 229 CYS B CA 1
ATOM 3858 C C . CYS B 1 229 ? 22.234 -8.242 -3.381 1 96.5 229 CYS B C 1
ATOM 3860 O O . CYS B 1 229 ? 22.906 -9.102 -2.797 1 96.5 229 CYS B O 1
ATOM 3862 N N . ASP B 1 230 ? 22.453 -6.969 -3.217 1 98.25 230 ASP B N 1
ATOM 3863 C CA . ASP B 1 230 ? 23.375 -6.438 -2.219 1 98.25 230 ASP B CA 1
ATOM 3864 C C . ASP B 1 230 ? 22.766 -6.492 -0.821 1 98.25 230 ASP B C 1
ATOM 3866 O O . ASP B 1 230 ? 23.469 -6.695 0.166 1 98.25 230 ASP B O 1
ATOM 3870 N N . HIS B 1 231 ? 21.453 -6.254 -0.707 1 98.5 231 HIS B N 1
ATOM 3871 C CA . HIS B 1 231 ? 20.703 -6.312 0.543 1 98.5 231 HIS B CA 1
ATOM 3872 C C . HIS B 1 231 ? 19.406 -7.082 0.369 1 98.5 231 HIS B C 1
ATOM 3874 O O . HIS B 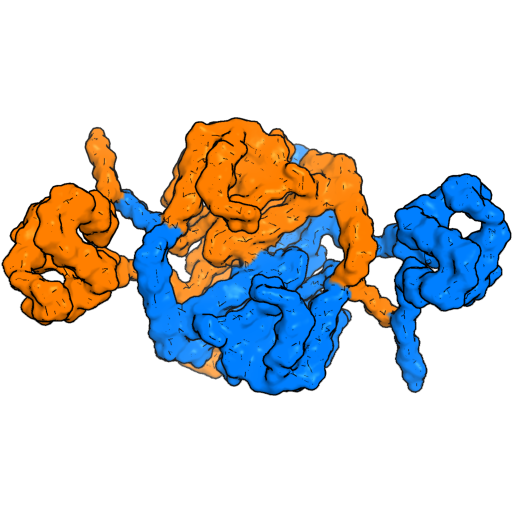1 231 ? 18.656 -6.832 -0.575 1 98.5 231 HIS B O 1
ATOM 3880 N N . LEU B 1 232 ? 19.234 -8 1.217 1 98.06 232 LEU B N 1
ATOM 3881 C CA . LEU B 1 232 ? 18 -8.781 1.244 1 98.06 232 LEU B CA 1
ATOM 3882 C C . LEU B 1 232 ? 17.203 -8.5 2.516 1 98.06 232 LEU B C 1
ATOM 3884 O O . LEU B 1 232 ? 17.734 -8.648 3.623 1 98.06 232 LEU B O 1
ATOM 3888 N N . LEU B 1 233 ? 16.031 -8.023 2.355 1 98.81 233 LEU B N 1
ATOM 3889 C CA . LEU B 1 233 ? 15.109 -7.777 3.457 1 98.81 233 LEU B CA 1
ATOM 3890 C C . LEU B 1 233 ? 13.922 -8.734 3.393 1 98.81 233 LEU B C 1
ATOM 3892 O O . LEU B 1 233 ? 13.109 -8.656 2.473 1 98.81 233 LEU B O 1
ATOM 3896 N N . LEU B 1 234 ? 13.828 -9.594 4.375 1 97.62 234 LEU B N 1
ATOM 3897 C CA . LEU B 1 234 ? 12.852 -10.672 4.348 1 97.62 234 LEU B CA 1
ATOM 3898 C C . LEU B 1 234 ? 11.594 -10.281 5.129 1 97.62 234 LEU B C 1
ATOM 3900 O O . LEU B 1 234 ? 11.688 -9.617 6.164 1 97.62 234 LEU B O 1
ATOM 3904 N N . PHE B 1 235 ? 10.445 -10.68 4.633 1 97.69 235 PHE B N 1
ATOM 3905 C CA . PHE B 1 235 ? 9.172 -10.617 5.34 1 97.69 235 PHE B CA 1
ATOM 3906 C C . PHE B 1 235 ? 8.383 -11.898 5.137 1 97.69 235 PHE B C 1
ATOM 3908 O O . PHE B 1 235 ? 8.633 -12.648 4.188 1 97.69 235 PHE B O 1
ATOM 3915 N N . GLU B 1 236 ? 7.465 -12.188 6.035 1 94.88 236 GLU B N 1
ATOM 3916 C CA . GLU B 1 236 ? 6.648 -13.391 5.945 1 94.88 236 GLU B CA 1
ATOM 3917 C C . GLU B 1 236 ? 5.332 -13.117 5.219 1 94.88 236 GLU B C 1
ATOM 3919 O O . GLU B 1 236 ? 4.43 -12.492 5.781 1 94.88 236 GLU B O 1
ATOM 3924 N N . ALA B 1 237 ? 5.273 -13.633 4.035 1 95.19 237 ALA B N 1
ATOM 3925 C CA . ALA B 1 237 ? 4.07 -13.398 3.24 1 95.19 237 ALA B CA 1
ATOM 3926 C C . ALA B 1 237 ? 3.055 -14.523 3.439 1 95.19 237 ALA B C 1
ATOM 3928 O O . ALA B 1 237 ? 1.854 -14.266 3.566 1 95.19 237 ALA B O 1
ATOM 3929 N N . ALA B 1 238 ? 3.461 -15.75 3.57 1 89.94 238 ALA B N 1
ATOM 3930 C CA . ALA B 1 238 ? 2.584 -16.922 3.482 1 89.94 238 ALA B CA 1
ATOM 3931 C C . ALA B 1 238 ? 2.117 -17.359 4.867 1 89.94 238 ALA B C 1
ATOM 3933 O O . ALA B 1 238 ? 1.202 -18.172 4.992 1 89.94 238 ALA B O 1
ATOM 3934 N N . ALA B 1 239 ? 2.662 -16.797 5.902 1 89.44 239 ALA B N 1
ATOM 3935 C CA . ALA B 1 239 ? 2.373 -17.266 7.258 1 89.44 239 ALA B CA 1
ATOM 3936 C C . ALA B 1 239 ? 0.949 -16.906 7.672 1 89.44 239 ALA B C 1
ATOM 3938 O O . ALA B 1 239 ? 0.317 -17.641 8.445 1 89.44 239 ALA B O 1
ATOM 3939 N N . SER B 1 240 ? 0.478 -15.781 7.188 1 91.81 240 SER B N 1
ATOM 3940 C CA . SER B 1 240 ? -0.873 -15.328 7.512 1 91.81 240 SER B CA 1
ATOM 3941 C C . SER B 1 240 ? -1.92 -16.141 6.754 1 91.81 240 SER B C 1
ATOM 3943 O O . SER B 1 240 ? -1.783 -16.375 5.551 1 91.81 240 SER B O 1
ATOM 3945 N N . PRO B 1 241 ? -2.941 -16.656 7.496 1 92.94 241 PRO B N 1
ATOM 3946 C CA . PRO B 1 241 ? -3.98 -17.406 6.797 1 92.94 241 PRO B CA 1
ATOM 3947 C C . PRO B 1 241 ? -4.793 -16.547 5.832 1 92.94 241 PRO B C 1
ATOM 3949 O O . PRO B 1 241 ? -4.742 -15.32 5.902 1 92.94 241 PRO B O 1
ATOM 3952 N N . GLY B 1 242 ? -5.562 -17.25 5 1 92.69 242 GLY B N 1
ATOM 3953 C CA . GLY B 1 242 ? -6.355 -16.594 3.967 1 92.69 242 GLY B CA 1
ATOM 3954 C C . GLY B 1 242 ? -5.934 -16.984 2.562 1 92.69 242 GLY B C 1
ATOM 3955 O O . GLY B 1 242 ? -4.949 -17.703 2.379 1 92.69 242 GLY B O 1
ATOM 3956 N N . PHE B 1 243 ? -6.66 -16.406 1.612 1 93.38 243 PHE B N 1
ATOM 3957 C CA . PHE B 1 243 ? -6.465 -16.844 0.234 1 93.38 243 PHE B CA 1
ATOM 3958 C C . PHE B 1 243 ? -5.246 -16.156 -0.379 1 93.38 243 PHE B C 1
ATOM 3960 O O . PHE B 1 243 ? -4.688 -16.656 -1.365 1 93.38 243 PHE B O 1
ATOM 3967 N N . PHE B 1 244 ? -4.836 -15.094 0.248 1 95.69 244 PHE B N 1
ATOM 3968 C CA . PHE B 1 244 ? -3.807 -14.258 -0.36 1 95.69 244 PHE B CA 1
ATOM 3969 C C . PHE B 1 244 ? -2.646 -14.039 0.605 1 95.69 244 PHE B C 1
ATOM 3971 O O . PHE B 1 244 ? -2.859 -13.75 1.784 1 95.69 244 PHE B O 1
ATOM 3978 N N . PRO B 1 245 ? -1.37 -14.133 0.13 1 95.44 245 PRO B N 1
ATOM 3979 C CA . PRO B 1 245 ? -0.221 -13.805 0.979 1 95.44 245 PRO B CA 1
ATOM 3980 C C . PRO B 1 245 ? -0.253 -12.367 1.493 1 95.44 245 PRO B C 1
ATOM 3982 O O . PRO B 1 245 ? -0.654 -11.461 0.765 1 95.44 245 PRO B O 1
ATOM 3985 N N . SER B 1 246 ? 0.234 -12.211 2.719 1 97.88 246 SER B N 1
ATOM 3986 C CA . SER B 1 246 ? 0.119 -10.922 3.391 1 97.88 246 SER B CA 1
ATOM 3987 C C . SER B 1 246 ? 1.273 -9.992 3.016 1 97.88 246 SER B C 1
ATOM 3989 O O . SER B 1 246 ? 2.428 -10.43 2.959 1 97.88 246 SER B O 1
ATOM 3991 N N . LEU B 1 247 ? 0.941 -8.711 2.846 1 98.69 247 LEU B N 1
ATOM 3992 C CA . LEU B 1 247 ? 1.943 -7.691 2.553 1 98.69 247 LEU B CA 1
ATOM 3993 C C . LEU B 1 247 ? 2.229 -6.84 3.785 1 98.69 247 LEU B C 1
ATOM 3995 O O . LEU B 1 247 ? 3.002 -5.883 3.717 1 98.69 247 LEU B O 1
ATOM 3999 N N . THR B 1 248 ? 1.681 -7.168 4.918 1 98.81 248 THR B N 1
ATOM 4000 C CA . THR B 1 248 ? 1.867 -6.395 6.137 1 98.81 248 THR B CA 1
ATOM 4001 C C . THR B 1 248 ? 3.352 -6.254 6.473 1 98.81 248 THR B C 1
ATOM 4003 O O . THR B 1 248 ? 3.826 -5.16 6.773 1 98.81 248 THR B O 1
ATOM 4006 N N . GLY B 1 249 ? 4.066 -7.336 6.375 1 98.75 249 GLY B N 1
ATOM 4007 C CA . GLY B 1 249 ? 5.492 -7.289 6.645 1 98.75 249 GLY B CA 1
ATOM 4008 C C . GLY B 1 249 ? 6.262 -6.441 5.648 1 98.75 249 GLY B C 1
ATOM 4009 O O . GLY B 1 249 ? 7.191 -5.723 6.023 1 98.75 249 GLY B O 1
ATOM 4010 N N . ALA B 1 250 ? 5.91 -6.574 4.383 1 98.88 250 ALA B N 1
ATOM 4011 C CA . ALA B 1 250 ? 6.57 -5.785 3.344 1 98.88 250 ALA B CA 1
ATOM 4012 C C . ALA B 1 250 ? 6.367 -4.293 3.576 1 98.88 250 ALA B C 1
ATOM 4014 O O . ALA B 1 250 ? 7.293 -3.498 3.393 1 98.88 250 ALA B O 1
ATOM 4015 N N . ILE B 1 251 ? 5.164 -3.914 3.961 1 98.88 251 ILE B N 1
ATOM 4016 C CA . ILE B 1 251 ? 4.832 -2.523 4.25 1 98.88 251 ILE B CA 1
ATOM 4017 C C . ILE B 1 251 ? 5.66 -2.029 5.434 1 98.88 251 ILE B C 1
ATOM 4019 O O . ILE B 1 251 ? 6.219 -0.93 5.395 1 98.88 251 ILE B O 1
ATOM 4023 N N . ALA B 1 252 ? 5.754 -2.797 6.422 1 98.81 252 ALA B N 1
ATOM 4024 C CA . ALA B 1 252 ? 6.531 -2.434 7.605 1 98.81 252 ALA B CA 1
ATOM 4025 C C . ALA B 1 252 ? 8.008 -2.238 7.254 1 98.81 252 ALA B C 1
ATOM 4027 O O . ALA B 1 252 ? 8.641 -1.283 7.711 1 98.81 252 ALA B O 1
ATOM 4028 N N . VAL B 1 253 ? 8.539 -3.139 6.461 1 98.88 253 VAL B N 1
ATOM 4029 C CA . VAL B 1 253 ? 9.922 -3.039 6.02 1 98.88 253 VAL B CA 1
ATOM 4030 C C . VAL B 1 253 ? 10.125 -1.742 5.238 1 98.88 253 VAL B C 1
ATOM 4032 O O . VAL B 1 253 ? 11.07 -0.992 5.504 1 98.88 253 VAL B O 1
ATOM 4035 N N . ALA B 1 254 ? 9.25 -1.493 4.316 1 98.88 254 ALA B N 1
ATOM 4036 C CA . ALA B 1 254 ? 9.344 -0.305 3.469 1 98.88 254 ALA B CA 1
ATOM 4037 C C . ALA B 1 254 ? 9.297 0.969 4.309 1 98.88 254 ALA B C 1
ATOM 4039 O O . ALA B 1 254 ? 10.094 1.886 4.102 1 98.88 254 ALA B O 1
ATOM 4040 N N . GLN B 1 255 ? 8.375 1.021 5.254 1 98.69 255 GLN B N 1
ATOM 4041 C CA . GLN B 1 255 ? 8.227 2.207 6.09 1 98.69 255 GLN B CA 1
ATOM 4042 C C . GLN B 1 255 ? 9.43 2.387 7.004 1 98.69 255 GLN B C 1
ATOM 4044 O O . GLN B 1 255 ? 9.836 3.516 7.297 1 98.69 255 GLN B O 1
ATOM 4049 N N . SER B 1 256 ? 10.008 1.312 7.434 1 98.56 256 SER B N 1
ATOM 4050 C CA . SER B 1 256 ? 11.219 1.38 8.25 1 98.56 256 SER B CA 1
ATOM 4051 C C . SER B 1 256 ? 12.398 1.902 7.441 1 98.56 256 SER B C 1
ATOM 4053 O O . SER B 1 256 ? 13.203 2.691 7.945 1 98.56 256 SER B O 1
ATOM 4055 N N . LEU B 1 257 ? 12.492 1.436 6.207 1 98.69 257 LEU B N 1
ATOM 4056 C CA . LEU B 1 257 ? 13.523 1.947 5.309 1 98.69 257 LEU B CA 1
ATOM 4057 C C . LEU B 1 257 ? 13.414 3.461 5.164 1 98.69 257 LEU B C 1
ATOM 4059 O O . LEU B 1 257 ? 14.414 4.172 5.27 1 98.69 257 LEU B O 1
ATOM 4063 N N . ALA B 1 258 ? 12.258 3.922 4.949 1 98.25 258 ALA B N 1
ATOM 4064 C CA . ALA B 1 258 ? 12.023 5.355 4.785 1 98.25 258 ALA B CA 1
ATOM 4065 C C . ALA B 1 258 ? 12.383 6.117 6.059 1 98.25 258 ALA B C 1
ATOM 4067 O O . ALA B 1 258 ? 13.008 7.18 5.996 1 98.25 258 ALA B O 1
ATOM 4068 N N . ALA B 1 259 ? 12.008 5.566 7.188 1 97.19 259 ALA B N 1
ATOM 4069 C CA . ALA B 1 259 ? 12.25 6.227 8.469 1 97.19 259 ALA B CA 1
ATOM 4070 C C . ALA B 1 259 ? 13.742 6.379 8.727 1 97.19 259 ALA B C 1
ATOM 4072 O O . ALA B 1 259 ? 14.211 7.461 9.102 1 97.19 259 ALA B O 1
ATOM 4073 N N . VAL B 1 260 ? 14.477 5.305 8.555 1 97.12 260 VAL B N 1
ATOM 4074 C CA . VAL B 1 260 ? 15.914 5.344 8.797 1 97.12 260 VAL B CA 1
ATOM 4075 C C . VAL B 1 260 ? 16.578 6.254 7.766 1 97.12 260 VAL B C 1
ATOM 4077 O O . VAL B 1 260 ? 17.469 7.043 8.109 1 97.12 260 VAL B O 1
ATOM 4080 N N . SER B 1 261 ? 16.188 6.145 6.496 1 96.94 261 SER B N 1
ATOM 4081 C CA . SER B 1 261 ? 16.719 7.016 5.457 1 96.94 261 SER B CA 1
ATOM 4082 C C . SER B 1 261 ? 16.547 8.484 5.816 1 96.94 261 SER B C 1
ATOM 4084 O O . SER B 1 261 ? 17.438 9.305 5.574 1 96.94 261 SER B O 1
ATOM 4086 N N . PHE B 1 262 ? 15.414 8.828 6.367 1 96.94 262 PHE B N 1
ATOM 4087 C CA . PHE B 1 262 ? 15.141 10.195 6.781 1 96.94 262 PHE B CA 1
ATOM 4088 C C . PHE B 1 262 ? 16.125 10.641 7.863 1 96.94 262 PHE B C 1
ATOM 4090 O O . PHE B 1 262 ? 16.688 11.734 7.789 1 96.94 262 PHE B O 1
ATOM 4097 N N . THR B 1 263 ? 16.328 9.797 8.852 1 94.38 263 THR B N 1
ATOM 4098 C CA . THR B 1 263 ? 17.234 10.141 9.953 1 94.38 263 THR B CA 1
ATOM 4099 C C . THR B 1 263 ? 18.656 10.312 9.453 1 94.38 263 THR B C 1
ATOM 4101 O O . THR B 1 263 ? 19.391 11.188 9.922 1 94.38 263 THR B O 1
ATOM 4104 N N . LEU B 1 264 ? 19.016 9.5 8.547 1 94.19 264 LEU B N 1
ATOM 4105 C CA . LEU B 1 264 ? 20.359 9.586 7.977 1 94.19 264 LEU B CA 1
ATOM 4106 C C . LEU B 1 264 ? 20.547 10.906 7.234 1 94.19 264 LEU B C 1
ATOM 4108 O O . LEU B 1 264 ? 21.656 11.422 7.168 1 94.19 264 LEU B O 1
ATOM 4112 N N . GLY B 1 265 ? 19.484 11.43 6.711 1 93.94 265 GLY B N 1
ATOM 4113 C CA . GLY B 1 265 ? 19.547 12.672 5.969 1 93.94 265 GLY B CA 1
ATOM 4114 C C . GLY B 1 265 ? 19.734 13.891 6.855 1 93.94 265 GLY B C 1
ATOM 4115 O O . GLY B 1 265 ? 20.094 14.969 6.371 1 93.94 265 GLY B O 1
ATOM 4116 N N . GLY B 1 266 ? 19.422 13.828 8.133 1 92 266 GLY B N 1
ATOM 4117 C CA . GLY B 1 266 ? 19.672 14.883 9.109 1 92 266 GLY B CA 1
ATOM 4118 C C . GLY B 1 266 ? 18.875 16.141 8.844 1 92 266 GLY B C 1
ATOM 4119 O O . GLY B 1 266 ? 17.703 16.078 8.445 1 92 266 GLY B O 1
ATOM 4120 N N . ALA B 1 267 ? 19.547 17.219 9.078 1 90.88 267 ALA B N 1
ATOM 4121 C CA . ALA B 1 267 ? 18.891 18.516 8.977 1 90.88 267 ALA B CA 1
ATOM 4122 C C . ALA B 1 267 ? 18.438 18.797 7.547 1 90.88 267 ALA B C 1
ATOM 4124 O O . ALA B 1 267 ? 17.406 19.438 7.324 1 90.88 267 ALA B O 1
ATOM 4125 N N . GLY B 1 268 ? 19.203 18.297 6.645 1 93.06 268 GLY B N 1
ATOM 4126 C CA . GLY B 1 268 ? 18.844 18.484 5.25 1 93.06 268 GLY B CA 1
ATOM 4127 C C . GLY B 1 268 ? 17.531 17.812 4.887 1 93.06 268 GLY B C 1
ATOM 4128 O O . GLY B 1 268 ? 16.672 18.422 4.234 1 93.06 268 GLY B O 1
ATOM 4129 N N . ALA B 1 269 ? 17.359 16.625 5.285 1 94.5 269 ALA B N 1
ATOM 4130 C CA . ALA B 1 269 ? 16.125 15.906 5.039 1 94.5 269 ALA B CA 1
ATOM 4131 C C . ALA B 1 269 ? 14.945 16.578 5.738 1 94.5 269 ALA B C 1
ATOM 4133 O O . ALA B 1 269 ? 13.852 16.672 5.176 1 94.5 269 ALA B O 1
ATOM 4134 N N . LYS B 1 270 ? 15.148 17 6.906 1 92.12 270 LYS B N 1
ATOM 4135 C CA . LYS B 1 270 ? 14.094 17.672 7.664 1 92.12 270 LYS B CA 1
ATOM 4136 C C . LYS B 1 270 ? 13.633 18.953 6.969 1 92.12 270 LYS B C 1
ATOM 4138 O O . LYS B 1 270 ? 12.438 19.219 6.879 1 92.12 270 LYS B O 1
ATOM 4143 N N . ARG B 1 271 ? 14.57 19.688 6.527 1 92.88 271 ARG B N 1
ATOM 4144 C CA . ARG B 1 271 ? 14.242 20.906 5.809 1 92.88 271 ARG B CA 1
ATOM 4145 C C . ARG B 1 271 ? 13.414 20.609 4.562 1 92.88 271 ARG B C 1
ATOM 4147 O O . ARG B 1 271 ? 12.43 21.297 4.289 1 92.88 271 ARG B O 1
ATOM 4154 N N . LYS B 1 272 ? 13.852 19.656 3.842 1 94.88 272 LYS B N 1
ATOM 4155 C CA . LYS B 1 272 ? 13.117 19.281 2.643 1 94.88 272 LYS B CA 1
ATOM 4156 C C . LYS B 1 272 ? 11.703 18.812 2.99 1 94.88 272 LYS B C 1
ATOM 4158 O O . LYS B 1 272 ? 10.75 19.141 2.273 1 94.88 272 LYS B O 1
ATOM 4163 N N . LEU B 1 273 ? 11.547 18.047 4.023 1 94.81 273 LEU B N 1
ATOM 4164 C CA . LEU B 1 273 ? 10.242 17.594 4.488 1 94.81 273 LEU B CA 1
ATOM 4165 C C . LEU B 1 273 ? 9.352 18.781 4.84 1 94.81 273 LEU B C 1
ATOM 4167 O O . LEU B 1 273 ? 8.172 18.812 4.473 1 94.81 273 LEU B O 1
ATOM 4171 N N . GLU B 1 274 ? 9.906 19.703 5.5 1 89.75 274 GLU B N 1
ATOM 4172 C CA . GLU B 1 274 ? 9.172 20.906 5.891 1 89.75 274 GLU B CA 1
ATOM 4173 C C . GLU B 1 274 ? 8.688 21.672 4.668 1 89.75 274 GLU B C 1
ATOM 4175 O O . GLU B 1 274 ? 7.555 22.172 4.641 1 89.75 274 GLU B O 1
ATOM 4180 N N . GLU B 1 275 ? 9.562 21.75 3.734 1 90.06 275 GLU B N 1
ATOM 4181 C CA . GLU B 1 275 ? 9.188 22.406 2.484 1 90.06 275 GLU B CA 1
ATOM 4182 C C . GLU B 1 275 ? 8.039 21.688 1.802 1 90.06 275 GLU B C 1
ATOM 4184 O O . GLU B 1 275 ? 7.086 22.312 1.336 1 90.06 275 GLU B O 1
ATOM 4189 N N . THR B 1 276 ? 8.156 20.406 1.765 1 91.12 276 THR B N 1
ATOM 4190 C CA . THR B 1 276 ? 7.121 19.594 1.135 1 91.12 276 THR B CA 1
ATOM 4191 C C . THR B 1 276 ? 5.801 19.719 1.89 1 91.12 276 THR B C 1
ATOM 4193 O O . THR B 1 276 ? 4.742 19.891 1.278 1 91.12 276 THR B O 1
ATOM 4196 N N . GLU B 1 277 ? 5.867 19.641 3.158 1 84.44 277 GLU B N 1
ATOM 4197 C CA . GLU B 1 277 ? 4.676 19.781 3.992 1 84.44 277 GLU B CA 1
ATOM 4198 C C . GLU B 1 277 ? 4.008 21.141 3.762 1 84.44 277 GLU B C 1
ATOM 4200 O O . GLU B 1 277 ? 2.777 21.234 3.754 1 84.44 277 GLU B O 1
ATOM 4205 N N . GLY B 1 278 ? 4.793 22.094 3.662 1 81.12 278 GLY B N 1
ATOM 4206 C CA . GLY B 1 278 ? 4.258 23.422 3.371 1 81.12 278 GLY B CA 1
ATOM 4207 C C . GLY B 1 278 ? 3.508 23.484 2.055 1 81.12 278 GLY B C 1
ATOM 4208 O O . GLY B 1 278 ? 2.424 24.062 1.979 1 81.12 278 GLY B O 1
ATOM 4209 N N . ARG B 1 279 ? 4.047 22.859 1.083 1 83.81 279 ARG B N 1
ATOM 4210 C CA . ARG B 1 279 ? 3.416 22.812 -0.233 1 83.81 279 ARG B CA 1
ATOM 4211 C C . ARG B 1 279 ? 2.113 22.031 -0.192 1 83.81 279 ARG B C 1
ATOM 4213 O O . ARG B 1 279 ? 1.12 22.438 -0.804 1 83.81 279 ARG B O 1
ATOM 4220 N N . LEU B 1 280 ? 2.109 20.969 0.501 1 82 280 LEU B N 1
ATOM 4221 C CA . LEU B 1 280 ? 0.919 20.125 0.607 1 82 280 LEU B CA 1
ATOM 4222 C C . LEU B 1 280 ? -0.196 20.859 1.346 1 82 280 LEU B C 1
ATOM 4224 O O . LEU B 1 280 ? -1.369 20.734 0.987 1 82 280 LEU B O 1
ATOM 4228 N N . ALA B 1 281 ? 0.179 21.531 2.348 1 73.56 281 ALA B N 1
ATOM 4229 C CA . ALA B 1 281 ? -0.783 22.312 3.121 1 73.56 281 ALA B CA 1
ATOM 4230 C C . ALA B 1 281 ? -1.424 23.406 2.264 1 73.56 281 ALA B C 1
ATOM 4232 O O . ALA B 1 281 ? -2.619 23.672 2.393 1 73.56 281 ALA B O 1
ATOM 4233 N N . GLU B 1 282 ? -0.625 23.984 1.497 1 67.62 282 GLU B N 1
ATOM 4234 C CA . GLU B 1 282 ? -1.105 25.047 0.633 1 67.62 282 GLU B CA 1
ATOM 4235 C C . GLU B 1 282 ? -2.094 24.531 -0.403 1 67.62 282 GLU B C 1
ATOM 4237 O O . GLU B 1 282 ? -3.037 25.219 -0.781 1 67.62 282 GLU B O 1
ATOM 4242 N N . MET B 1 283 ? -1.898 23.375 -0.813 1 65.62 283 MET B N 1
ATOM 4243 C CA . MET B 1 283 ? -2.768 22.797 -1.834 1 65.62 283 MET B CA 1
ATOM 4244 C C . MET B 1 283 ? -4.066 22.281 -1.22 1 65.62 283 MET B C 1
ATOM 4246 O O . MET B 1 283 ? -4.957 21.828 -1.935 1 65.62 283 MET B O 1
ATOM 4250 N N . SER B 1 284 ? -4.5 22.875 0.044 1 58.38 284 SER B N 1
ATOM 4251 C CA . SER B 1 284 ? -5.734 22.594 0.766 1 58.38 284 SER B CA 1
ATOM 4252 C C . SER B 1 284 ? -6.059 21.094 0.727 1 58.38 284 SER B C 1
ATOM 4254 O O . SER B 1 284 ? -7.227 20.703 0.681 1 58.38 284 SER B O 1
ATOM 4256 N N . GLN B 1 285 ? -5.07 20.391 0.785 1 60.44 285 GLN B N 1
ATOM 4257 C CA . GLN B 1 285 ? -5.332 18.969 0.578 1 60.44 285 GLN B CA 1
ATOM 4258 C C . GLN B 1 285 ? -5.77 18.297 1.876 1 60.44 285 GLN B C 1
ATOM 4260 O O . GLN B 1 285 ? -6.461 17.281 1.85 1 60.44 285 GLN B O 1
ATOM 4265 N N . TYR B 1 286 ? -5.707 19.125 2.973 1 59.44 286 TYR B N 1
ATOM 4266 C CA . TYR B 1 286 ? -6.062 18.5 4.242 1 59.44 286 TYR B CA 1
ATOM 4267 C C . TYR B 1 286 ? -7.281 19.188 4.859 1 59.44 286 TYR B C 1
ATOM 4269 O O . TYR B 1 286 ? -7.453 20.391 4.734 1 59.44 286 TYR B O 1
ATOM 4277 N N . PHE B 1 287 ? -8.141 18.344 5.457 1 61.56 287 PHE B N 1
ATOM 4278 C CA . PHE B 1 287 ? -9.391 18.766 6.07 1 61.56 287 PHE B CA 1
ATOM 4279 C C . PHE B 1 287 ? -9.141 19.531 7.363 1 61.56 287 PHE B C 1
ATOM 4281 O O . PHE B 1 287 ? -8.352 19.094 8.203 1 61.56 287 PHE B O 1
ATOM 4288 N N . VAL B 1 288 ? -9.523 20.641 7.562 1 48.53 288 VAL B N 1
ATOM 4289 C CA . VAL B 1 288 ? -9.398 21.422 8.789 1 48.53 288 VAL B CA 1
ATOM 4290 C C . VAL B 1 288 ? -10.703 21.359 9.578 1 48.53 288 VAL B C 1
ATOM 4292 O O . VAL B 1 288 ? -11.789 21.562 9.023 1 48.53 288 VAL B O 1
ATOM 4295 N N . GLU B 1 289 ? -10.586 20.469 10.875 1 44.56 289 GLU B N 1
ATOM 4296 C CA . GLU B 1 289 ? -11.75 20.391 11.758 1 44.56 289 GLU B CA 1
ATOM 4297 C C . GLU B 1 289 ? -12.242 21.781 12.156 1 44.56 289 GLU B C 1
ATOM 4299 O O . GLU B 1 289 ? -11.438 22.656 12.469 1 44.56 289 GLU B O 1
ATOM 4304 N N . LYS B 1 290 ? -13.273 22.125 11.664 1 36.06 290 LYS B N 1
ATOM 4305 C CA . LYS B 1 290 ? -13.867 23.328 12.242 1 36.06 290 LYS B CA 1
ATOM 4306 C C . LYS B 1 290 ? -14.039 23.188 13.75 1 36.06 290 LYS B C 1
ATOM 4308 O O . LYS B 1 290 ? -14.555 22.172 14.227 1 36.06 290 LYS B O 1
ATOM 4313 N N . GLY B 1 291 ? -13.078 23.531 14.625 1 29.17 291 GLY B N 1
ATOM 4314 C CA . GLY B 1 291 ? -13.422 23.766 16.016 1 29.17 291 GLY B CA 1
ATOM 4315 C C . GLY B 1 291 ? -14.812 24.344 16.203 1 29.17 291 GLY B C 1
ATOM 4316 O O . GLY B 1 291 ? -15.344 25 15.305 1 29.17 291 GLY B O 1
#

InterPro domains:
  IPR000281 Helix-turn-helix protein RpiR [PS51071] (8-84)
  IPR001347 SIS domain [PF01380] (133-245)
  IPR001347 SIS domain [PS51464] (129-272)
  IPR009057 Homedomain-like superfamily [SSF46689] (11-80)
  IPR035472 RpiR-like, SIS domain [cd05013] (133-259)
  IPR036388 Winged helix-like DNA-binding domain superfamily [G3DSA:1.10.10.10] (7-83)
  IPR046348 SIS domain superfamily [SSF53697] (108-259)
  IPR047640 HTH-type transcriptional regulator RpiR-like [PTHR30514] (10-283)

Nearest PDB structures (foldseek):
  4ivn-assembly1_B  TM=6.075E-01  e=2.399E-11  Vibrio vulnificus YJ016
  4ivn-assembly1_A  TM=6.013E-01  e=2.067E-11  Vibrio vulnificus YJ016
  3sho-assembly1_B  TM=8.810E-01  e=1.030E-08  Sphaerobacter thermophilus DSM 20745
  3fxa-assembly1_D  TM=6.304E-01  e=5.222E-07  Listeria monocytogenes serotype 4b str. F2365
  7kqa-assembly1_B  TM=7.360E-01  e=4.070E-04  Stenotrophomonas maltophilia